Protein AF-A0A9W8N3Q0-F1 (afdb_monomer)

Sequence (430 aa):
MARGKTARGRRGGQRTTQQHHDPALLAAQKEAERREQIIADTRRTAAKWRPKIPEVRRCNFENYKNRFHGLDEKDYAIDVLVRGPTLEGQIRREQAKRRREELARIRQSYMLAYGGLKEEPRPYIQHSTRDSDEKARKEKKADVLQTNDTEIHRVRIQSQPVLGHLTSLLNETEQRSTPRTFLRPFKALVYYQPKMKEILATLEEKWADVEDLDESSSSEKRGDETPEEVEFVEAEDSKESAAEGQPKDDSEGGDVDIDDAASIVSVDSNAEDLDTINMFWELLYARAPATDSKDMSSELRSFLNKKLLTPEVEVDSVEALRDMRCYVNFVDNDIMPMYKQYDGTTAERVKYDDLWSLFRVGDLICMPAAGETAGRYHEIWRIYRIELPKAEASTRRRPSTSSPTTSTTTATTSAPSGTPSTSRRSRASG

Foldseek 3Di:
DDDDDDDDDDPDPDPPPPPPDDVVVVVVVVVVVVVVVLVVLVQVVVQLPDQADLAEAEDAPVVVVPPGDDPPDHHHQKYWDWDFPCNVVSVVVVVVVVVVVVVVVVVVVCCVVVDDPPPVPDPPPPPDPPVVVVVVVVVVVVVVPGPDRGATFKMKGSQLLVLQVLCVVLVPDPPSRDTDMDGPPNCSLVVCLVVLVVLLVVLCVVCVVVVVVVVVVVVPPPPDDDDDDDDDDDDDDDDDDDDDDDDDDDDDDDDDDDDPDDDPDDPPDDPCSVVSVVVVVVVVVVPDPPDPDPPVVVVCCVVCCVCPVDPPVVSNDPSVSSNSVSSSCCCVPRNVCLLCVQVDPPDPDDDPSNPVSNDDQQDWDWDPDPDPPPDDDIDIDGRHDDDDPPPPPPPPPDPPPPDDDDDDDDDDDDDDDDDDDDDDDDDDDD

Organism: NCBI:txid114810

Structure (mmCIF, N/CA/C/O backbone):
data_AF-A0A9W8N3Q0-F1
#
_entry.id   AF-A0A9W8N3Q0-F1
#
loop_
_atom_site.group_PDB
_atom_site.id
_atom_site.type_symbol
_atom_site.label_atom_id
_atom_site.label_alt_id
_atom_site.label_comp_id
_atom_site.label_asym_id
_atom_site.label_entity_id
_atom_site.label_seq_id
_atom_site.pdbx_PDB_ins_code
_atom_site.Cartn_x
_atom_site.Cartn_y
_atom_site.Cartn_z
_atom_site.occupancy
_atom_site.B_iso_or_equiv
_atom_site.auth_seq_id
_atom_site.auth_comp_id
_atom_site.auth_asym_id
_atom_site.auth_atom_id
_atom_site.pdbx_PDB_model_num
ATOM 1 N N . MET A 1 1 ? 88.526 -24.529 -15.546 1.00 45.84 1 MET A N 1
ATOM 2 C CA . MET A 1 1 ? 87.198 -25.180 -15.476 1.00 45.84 1 MET A CA 1
ATOM 3 C C . MET A 1 1 ? 86.121 -24.104 -15.488 1.00 45.84 1 MET A C 1
ATOM 5 O O . MET A 1 1 ? 86.306 -23.067 -14.863 1.00 45.84 1 MET A O 1
ATOM 9 N N . ALA A 1 2 ? 85.100 -24.287 -16.324 1.00 42.69 2 ALA A N 1
ATOM 10 C CA . ALA A 1 2 ? 84.327 -23.222 -16.960 1.00 42.69 2 ALA A CA 1
ATOM 11 C C . ALA A 1 2 ? 83.103 -22.746 -16.152 1.00 42.69 2 ALA A C 1
ATOM 13 O O . ALA A 1 2 ? 82.327 -23.549 -15.645 1.00 42.69 2 ALA A O 1
ATOM 14 N N . ARG A 1 3 ? 82.914 -21.420 -16.093 1.00 45.38 3 ARG A N 1
ATOM 15 C CA . ARG A 1 3 ? 81.704 -20.739 -15.604 1.00 45.38 3 ARG A CA 1
ATOM 16 C C . ARG A 1 3 ? 80.647 -20.704 -16.716 1.00 45.38 3 ARG A C 1
ATOM 18 O O . ARG A 1 3 ? 80.865 -20.064 -17.743 1.00 45.38 3 ARG A O 1
ATOM 25 N N . GLY A 1 4 ? 79.510 -21.367 -16.499 1.00 49.22 4 GLY A N 1
ATOM 26 C CA . GLY A 1 4 ? 78.355 -21.357 -17.400 1.00 49.22 4 GLY A CA 1
ATOM 27 C C . GLY A 1 4 ? 77.564 -20.049 -17.312 1.00 49.22 4 GLY A C 1
ATOM 28 O O . GLY A 1 4 ? 77.072 -19.680 -16.249 1.00 49.22 4 GLY A O 1
ATOM 29 N N . LYS A 1 5 ? 77.456 -19.341 -18.441 1.00 53.28 5 LYS A N 1
ATOM 30 C CA . LYS A 1 5 ? 76.608 -18.157 -18.644 1.00 53.28 5 LYS A CA 1
ATOM 31 C C . LYS A 1 5 ? 75.199 -18.617 -19.036 1.00 53.28 5 LYS A C 1
ATOM 33 O O . LYS A 1 5 ? 75.017 -19.116 -20.141 1.00 53.28 5 LYS A O 1
ATOM 38 N N . THR A 1 6 ? 74.202 -18.428 -18.175 1.00 58.03 6 THR A N 1
ATOM 39 C CA . THR A 1 6 ? 72.787 -18.618 -18.534 1.00 58.03 6 THR A CA 1
ATOM 40 C C . THR A 1 6 ? 72.252 -17.379 -19.250 1.00 58.03 6 THR A C 1
ATOM 42 O O . THR A 1 6 ? 72.324 -16.258 -18.740 1.00 58.03 6 THR A O 1
ATOM 45 N N . ALA A 1 7 ? 71.747 -17.598 -20.462 1.00 52.66 7 ALA A N 1
ATOM 46 C CA . ALA A 1 7 ? 71.238 -16.591 -21.378 1.00 52.66 7 ALA A CA 1
ATOM 47 C C . ALA A 1 7 ? 70.009 -15.856 -20.812 1.00 52.66 7 ALA A C 1
ATOM 49 O O . ALA A 1 7 ? 69.019 -16.466 -20.414 1.00 52.66 7 ALA A O 1
ATOM 50 N N . ARG A 1 8 ? 70.066 -14.519 -20.820 1.00 50.16 8 ARG A N 1
ATOM 51 C CA . ARG A 1 8 ? 68.919 -13.638 -20.581 1.00 50.16 8 ARG A CA 1
ATOM 52 C C . ARG A 1 8 ? 67.988 -13.713 -21.794 1.00 50.16 8 ARG A C 1
ATOM 54 O O . ARG A 1 8 ? 68.294 -13.152 -22.844 1.00 50.16 8 ARG A O 1
ATOM 61 N N . GLY A 1 9 ? 66.875 -14.427 -21.647 1.00 54.28 9 GLY A N 1
ATOM 62 C CA . GLY A 1 9 ? 65.807 -14.488 -22.641 1.00 54.28 9 GLY A CA 1
ATOM 63 C C . GLY A 1 9 ? 65.202 -13.106 -22.899 1.00 54.28 9 GLY A C 1
ATOM 64 O O . GLY A 1 9 ? 64.811 -12.399 -21.971 1.00 54.28 9 GLY A O 1
ATOM 65 N N . ARG A 1 10 ? 65.151 -12.733 -24.181 1.00 50.16 10 ARG A N 1
ATOM 66 C CA . ARG A 1 10 ? 64.444 -11.572 -24.735 1.00 50.16 10 ARG A CA 1
ATOM 67 C C . ARG A 1 10 ? 63.012 -11.503 -24.186 1.00 50.16 10 ARG A C 1
ATOM 69 O O . ARG A 1 10 ? 62.185 -12.343 -24.529 1.00 50.16 10 ARG A O 1
ATOM 76 N N . ARG A 1 11 ? 62.697 -10.464 -23.407 1.00 51.72 11 ARG A N 1
ATOM 77 C CA . ARG A 1 11 ? 61.312 -10.008 -23.227 1.00 51.72 11 ARG A CA 1
ATOM 78 C C . ARG A 1 11 ? 60.841 -9.462 -24.574 1.00 51.72 11 ARG A C 1
ATOM 80 O O . ARG A 1 11 ? 61.264 -8.383 -24.980 1.00 51.72 11 ARG A O 1
ATOM 87 N N . GLY A 1 12 ? 60.039 -10.245 -25.293 1.00 52.09 12 GLY A N 1
ATOM 88 C CA . GLY A 1 12 ? 59.320 -9.766 -26.467 1.00 52.09 12 GLY A CA 1
ATOM 89 C C . GLY A 1 12 ? 58.407 -8.623 -26.041 1.00 52.09 12 GLY A C 1
ATOM 90 O O . GLY A 1 12 ? 57.572 -8.804 -25.157 1.00 52.09 12 GLY A O 1
ATOM 91 N N . GLY A 1 13 ? 58.610 -7.440 -26.620 1.00 54.53 13 GLY A N 1
ATOM 92 C CA . GLY A 1 13 ? 57.709 -6.310 -26.442 1.00 54.53 13 GLY A CA 1
ATOM 93 C C . GLY A 1 13 ? 56.331 -6.704 -26.954 1.00 54.53 13 GLY A C 1
ATOM 94 O O . GLY A 1 13 ? 56.120 -6.791 -28.163 1.00 54.53 13 GLY A O 1
ATOM 95 N N . GLN A 1 14 ? 55.412 -6.993 -26.035 1.00 60.25 14 GLN A N 1
ATOM 96 C CA . GLN A 1 14 ? 54.003 -7.121 -26.363 1.00 60.25 14 GLN A CA 1
ATOM 97 C C . GLN A 1 14 ? 53.546 -5.749 -26.848 1.00 60.25 14 GLN A C 1
ATOM 99 O O . GLN A 1 14 ? 53.431 -4.805 -26.070 1.00 60.25 14 GLN A O 1
ATOM 104 N N . ARG A 1 15 ? 53.348 -5.635 -28.164 1.00 54.31 15 ARG A N 1
ATOM 105 C CA . ARG A 1 15 ? 52.615 -4.529 -28.770 1.00 54.31 15 ARG A CA 1
ATOM 106 C C . ARG A 1 15 ? 51.254 -4.476 -28.086 1.00 54.31 15 ARG A C 1
ATOM 108 O O . ARG A 1 15 ? 50.437 -5.374 -28.274 1.00 54.31 15 ARG A O 1
ATOM 115 N N . THR A 1 16 ? 51.040 -3.445 -27.282 1.00 63.47 16 THR A N 1
ATOM 116 C CA . THR A 1 16 ? 49.720 -3.041 -26.812 1.00 63.47 16 THR A CA 1
ATOM 117 C C . THR A 1 16 ? 48.921 -2.663 -28.048 1.00 63.47 16 THR A C 1
ATOM 119 O O . THR A 1 16 ? 49.056 -1.564 -28.581 1.00 63.47 16 THR A O 1
ATOM 122 N N . THR A 1 17 ? 48.162 -3.617 -28.578 1.00 61.12 17 THR A N 1
ATOM 123 C CA . THR A 1 17 ? 47.129 -3.341 -29.568 1.00 61.12 17 THR A CA 1
ATOM 124 C C . THR A 1 17 ? 46.126 -2.429 -28.879 1.00 61.12 17 THR A C 1
ATOM 126 O O . THR A 1 17 ? 45.357 -2.903 -28.045 1.00 61.12 17 THR A O 1
ATOM 129 N N . GLN A 1 18 ? 46.196 -1.125 -29.158 1.00 60.28 18 GLN A N 1
ATOM 130 C CA . GLN A 1 18 ? 45.122 -0.192 -28.843 1.00 60.28 18 GLN A CA 1
ATOM 131 C C . GLN A 1 18 ? 43.873 -0.740 -29.531 1.00 60.28 18 GLN A C 1
ATOM 133 O O . GLN A 1 18 ? 43.738 -0.667 -30.751 1.00 60.28 18 GLN A O 1
ATOM 138 N N . GLN A 1 19 ? 43.018 -1.403 -28.756 1.00 58.41 19 GLN A N 1
ATOM 139 C CA . GLN A 1 19 ? 41.684 -1.748 -29.205 1.00 58.41 19 GLN A CA 1
ATOM 140 C C . GLN A 1 19 ? 40.938 -0.424 -29.306 1.00 58.41 19 GLN A C 1
ATOM 142 O O . GLN A 1 19 ? 40.535 0.151 -28.301 1.00 58.41 19 GLN A O 1
ATOM 147 N N . HIS A 1 20 ? 40.835 0.098 -30.525 1.00 65.12 20 HIS A N 1
ATOM 148 C CA . HIS A 1 20 ? 39.887 1.156 -30.819 1.00 65.12 20 HIS A CA 1
ATOM 149 C C . HIS A 1 20 ? 38.497 0.588 -30.537 1.00 65.12 20 HIS A C 1
ATOM 151 O O . HIS A 1 20 ? 38.041 -0.316 -31.237 1.00 65.12 20 HIS A O 1
ATOM 157 N N . HIS A 1 21 ? 37.862 1.067 -29.468 1.00 72.75 21 HIS A N 1
ATOM 158 C CA . HIS A 1 21 ? 36.444 0.836 -29.253 1.00 72.75 21 HIS A CA 1
ATOM 159 C C . HIS A 1 21 ? 35.704 1.452 -30.436 1.00 72.75 21 HIS A C 1
ATOM 161 O O . HIS A 1 21 ? 35.827 2.650 -30.682 1.00 72.75 21 HIS A O 1
ATOM 167 N N . ASP A 1 22 ? 34.997 0.617 -31.193 1.00 84.62 22 ASP A N 1
ATOM 168 C CA . ASP A 1 22 ? 34.186 1.070 -32.313 1.00 84.62 22 ASP A CA 1
ATOM 169 C C . ASP A 1 22 ? 33.087 2.005 -31.769 1.00 84.62 22 ASP A C 1
ATOM 171 O O . ASP A 1 22 ? 32.230 1.547 -30.999 1.00 84.62 22 ASP A O 1
ATOM 175 N N . PRO A 1 23 ? 33.104 3.309 -32.105 1.00 86.94 23 PRO A N 1
ATOM 176 C CA . PRO A 1 23 ? 32.111 4.259 -31.613 1.00 86.94 23 PRO A CA 1
ATOM 177 C C . PRO A 1 23 ? 30.682 3.849 -31.996 1.00 86.94 23 PRO A C 1
ATOM 179 O O . PRO A 1 23 ? 29.744 4.154 -31.256 1.00 86.94 23 PRO A O 1
ATOM 182 N N . ALA A 1 24 ? 30.506 3.097 -33.091 1.00 89.56 24 ALA A N 1
ATOM 183 C CA . ALA A 1 24 ? 29.204 2.588 -33.506 1.00 89.56 24 ALA A CA 1
ATOM 184 C C . ALA A 1 24 ? 28.624 1.576 -32.503 1.00 89.56 24 ALA A C 1
ATOM 186 O O . ALA A 1 24 ? 27.420 1.590 -32.241 1.00 89.56 24 ALA A O 1
ATOM 187 N N . LEU A 1 25 ? 29.466 0.738 -31.883 1.00 85.44 25 LEU A N 1
ATOM 188 C CA . LEU A 1 25 ? 29.026 -0.252 -30.894 1.00 85.44 25 LEU A CA 1
ATOM 189 C C . LEU A 1 25 ? 28.554 0.428 -29.603 1.00 85.44 25 LEU A C 1
ATOM 191 O O . LEU A 1 25 ? 27.510 0.065 -29.060 1.00 85.44 25 LEU A O 1
ATOM 195 N N . LEU A 1 26 ? 29.278 1.454 -29.143 1.00 83.00 26 LEU A N 1
ATOM 196 C CA . LEU A 1 26 ? 28.883 2.240 -27.970 1.00 83.00 26 LEU A CA 1
ATOM 197 C C . LEU A 1 26 ? 27.570 2.997 -28.210 1.00 83.00 26 LEU A C 1
ATOM 199 O O . LEU A 1 26 ? 26.709 3.023 -27.331 1.00 83.00 26 LEU A O 1
ATOM 203 N N . ALA A 1 27 ? 27.389 3.582 -29.397 1.00 88.94 27 ALA A N 1
ATOM 204 C CA . ALA A 1 27 ? 26.140 4.244 -29.767 1.00 88.94 27 ALA A CA 1
ATOM 205 C C . ALA A 1 27 ? 24.960 3.255 -29.810 1.00 88.94 27 ALA A C 1
ATOM 207 O O . ALA A 1 27 ? 23.903 3.537 -29.244 1.00 88.94 27 ALA A O 1
ATOM 208 N N . ALA A 1 28 ? 25.158 2.071 -30.403 1.00 89.44 28 ALA A N 1
ATOM 209 C CA . ALA A 1 28 ? 24.146 1.015 -30.437 1.00 89.44 28 ALA A CA 1
ATOM 210 C C . ALA A 1 28 ? 23.758 0.534 -29.027 1.00 89.44 28 ALA A C 1
ATOM 212 O O . ALA A 1 28 ? 22.579 0.312 -28.755 1.00 89.44 28 ALA A O 1
ATOM 213 N N . GLN A 1 29 ? 24.727 0.426 -28.112 1.00 86.50 29 GLN A N 1
ATOM 214 C CA . GLN A 1 29 ? 24.473 0.056 -26.720 1.00 86.50 29 GLN A CA 1
ATOM 215 C C . GLN A 1 29 ? 23.675 1.128 -25.965 1.00 86.50 29 GLN A C 1
ATOM 217 O O . GLN A 1 29 ? 22.700 0.791 -25.296 1.00 86.50 29 GLN A O 1
ATOM 222 N N . LYS A 1 30 ? 24.044 2.411 -26.095 1.00 89.62 30 LYS A N 1
ATOM 223 C CA . LYS A 1 30 ? 23.309 3.524 -25.464 1.00 89.62 30 LYS A CA 1
ATOM 224 C C . LYS A 1 30 ? 21.869 3.618 -25.969 1.00 89.62 30 LYS A C 1
ATOM 226 O O . LYS A 1 30 ? 20.950 3.833 -25.185 1.00 89.62 30 LYS A O 1
ATOM 231 N N . GLU A 1 31 ? 21.658 3.428 -27.270 1.00 92.62 31 GLU A N 1
ATOM 232 C CA . GLU A 1 31 ? 20.316 3.413 -27.857 1.00 92.62 31 GLU A CA 1
ATOM 233 C C . GLU A 1 31 ? 19.499 2.198 -27.380 1.00 92.62 31 GLU A C 1
ATOM 235 O O . GLU A 1 31 ? 18.307 2.332 -27.101 1.00 92.62 31 GLU A O 1
ATOM 240 N N . ALA A 1 32 ? 20.122 1.025 -27.219 1.00 89.50 32 ALA A N 1
ATOM 241 C CA . ALA A 1 32 ? 19.465 -0.145 -26.636 1.00 89.50 32 ALA A CA 1
ATOM 242 C C . ALA A 1 32 ? 19.049 0.092 -25.171 1.00 89.50 32 ALA A C 1
ATOM 244 O O . ALA A 1 32 ? 17.908 -0.201 -24.814 1.00 89.50 32 ALA A O 1
ATOM 245 N N . GLU A 1 33 ? 19.923 0.685 -24.352 1.00 88.81 33 GLU A N 1
ATOM 246 C CA . GLU A 1 33 ? 19.620 1.047 -22.960 1.00 88.81 33 GLU A CA 1
ATOM 247 C C . GLU A 1 33 ? 18.481 2.074 -22.880 1.00 88.81 33 GLU A C 1
ATOM 249 O O . GLU A 1 33 ? 17.536 1.906 -22.109 1.00 88.81 33 GLU A O 1
ATOM 254 N N . ARG A 1 34 ? 18.505 3.104 -23.735 1.00 91.12 34 ARG A N 1
ATOM 255 C CA . ARG A 1 34 ? 17.427 4.097 -23.820 1.00 91.12 34 ARG A CA 1
ATOM 256 C C . ARG A 1 34 ? 16.084 3.452 -24.173 1.00 91.12 34 ARG A C 1
ATOM 258 O O . ARG A 1 34 ? 15.063 3.784 -23.573 1.00 91.12 34 ARG A O 1
ATOM 265 N N . ARG A 1 35 ? 16.064 2.517 -25.129 1.00 90.81 35 ARG A N 1
ATOM 266 C CA . ARG A 1 35 ? 14.845 1.770 -25.490 1.00 90.81 35 ARG A CA 1
ATOM 267 C C . ARG A 1 35 ? 14.349 0.909 -24.338 1.00 90.81 35 ARG A C 1
ATOM 269 O O . ARG A 1 35 ? 13.144 0.865 -24.102 1.00 90.81 35 ARG A O 1
ATOM 276 N N . GLU A 1 36 ? 15.251 0.256 -23.613 1.00 88.81 36 GLU A N 1
ATOM 277 C CA . GLU A 1 36 ? 14.901 -0.529 -22.430 1.00 88.81 36 GLU A CA 1
ATOM 278 C C . GLU A 1 36 ? 14.275 0.347 -21.336 1.00 88.81 36 GLU A C 1
ATOM 280 O O . GLU A 1 36 ? 13.245 -0.031 -20.779 1.00 88.81 36 GLU A O 1
ATOM 285 N N . GLN A 1 37 ? 14.818 1.545 -21.092 1.00 88.69 37 GLN A N 1
ATOM 286 C CA . GLN A 1 37 ? 14.250 2.516 -20.150 1.00 88.69 37 GLN A CA 1
ATOM 287 C C . GLN A 1 37 ? 12.838 2.957 -20.561 1.00 88.69 37 GLN A C 1
ATOM 289 O O . GLN A 1 37 ? 11.914 2.873 -19.754 1.00 88.69 37 GLN A O 1
ATOM 294 N N . ILE A 1 38 ? 12.627 3.322 -21.831 1.00 88.44 38 ILE A N 1
ATOM 295 C CA . ILE A 1 38 ? 11.297 3.699 -22.344 1.00 88.44 38 ILE A CA 1
ATOM 296 C C . ILE A 1 38 ? 10.305 2.535 -22.196 1.00 88.44 38 ILE A C 1
ATOM 298 O O . ILE A 1 38 ? 9.159 2.723 -21.781 1.00 88.44 38 ILE A O 1
ATOM 302 N N . ILE A 1 39 ? 10.727 1.305 -22.503 1.00 88.00 39 ILE A N 1
ATOM 303 C CA . ILE A 1 39 ? 9.890 0.111 -22.326 1.00 88.00 39 ILE A CA 1
ATOM 304 C C . ILE A 1 39 ? 9.589 -0.129 -20.838 1.00 88.00 39 ILE A C 1
ATOM 306 O O . ILE A 1 39 ? 8.474 -0.510 -20.480 1.00 88.00 39 ILE A O 1
ATOM 310 N N . ALA A 1 40 ? 10.550 0.100 -19.945 1.00 84.12 40 ALA A N 1
ATOM 311 C CA . ALA A 1 40 ? 10.338 -0.024 -18.510 1.00 84.12 40 ALA A CA 1
ATOM 312 C C . ALA A 1 40 ? 9.332 1.018 -17.996 1.00 84.12 40 ALA A C 1
ATOM 314 O O . ALA A 1 40 ? 8.410 0.657 -17.264 1.00 84.12 40 ALA A O 1
ATOM 315 N N . ASP A 1 41 ? 9.437 2.274 -18.421 1.00 86.19 41 ASP A N 1
ATOM 316 C CA . ASP A 1 41 ? 8.534 3.345 -17.992 1.00 86.19 41 ASP A CA 1
ATOM 317 C C . ASP A 1 41 ? 7.127 3.195 -18.573 1.00 86.19 41 ASP A C 1
ATOM 319 O O . ASP A 1 41 ? 6.132 3.363 -17.861 1.00 86.19 41 ASP A O 1
ATOM 323 N N . THR A 1 42 ? 7.011 2.765 -19.830 1.00 86.38 42 THR A N 1
ATOM 324 C CA . THR A 1 42 ? 5.711 2.399 -20.419 1.00 86.38 42 THR A CA 1
ATOM 325 C C . THR A 1 42 ? 5.071 1.222 -19.679 1.00 86.38 42 THR A C 1
ATOM 327 O O . THR A 1 42 ? 3.869 1.234 -19.420 1.00 86.38 42 THR A O 1
ATOM 330 N N . ARG A 1 43 ? 5.854 0.229 -19.233 1.00 84.94 43 ARG A N 1
ATOM 331 C CA . ARG A 1 43 ? 5.342 -0.857 -18.377 1.00 84.94 43 ARG A CA 1
ATOM 332 C C . ARG A 1 43 ? 4.890 -0.351 -17.008 1.00 84.94 43 ARG A C 1
ATOM 334 O O . ARG A 1 43 ? 3.845 -0.790 -16.533 1.00 84.94 43 ARG A O 1
ATOM 341 N N . ARG A 1 44 ? 5.635 0.564 -16.380 1.00 83.06 44 ARG A N 1
ATOM 342 C CA . ARG A 1 44 ? 5.282 1.153 -15.073 1.00 83.06 44 ARG A CA 1
ATOM 343 C C . ARG A 1 44 ? 3.991 1.958 -15.141 1.00 83.06 44 ARG A C 1
ATOM 345 O O . ARG A 1 44 ? 3.109 1.779 -14.302 1.00 83.06 44 ARG A O 1
ATOM 352 N N . THR A 1 45 ? 3.875 2.818 -16.148 1.00 83.62 45 THR A N 1
ATOM 353 C CA . THR A 1 45 ? 2.679 3.634 -16.384 1.00 83.62 45 THR A CA 1
ATOM 354 C C . THR A 1 45 ? 1.483 2.757 -16.734 1.00 83.62 45 THR A C 1
ATOM 356 O O . THR A 1 45 ? 0.435 2.914 -16.119 1.00 83.62 45 THR A O 1
ATOM 359 N N . ALA A 1 46 ? 1.639 1.759 -17.608 1.00 84.50 46 ALA A N 1
ATOM 360 C CA . ALA A 1 46 ? 0.567 0.814 -17.912 1.00 84.50 46 ALA A CA 1
ATOM 361 C C . ALA A 1 46 ? 0.116 0.032 -16.668 1.00 84.50 46 ALA A C 1
ATOM 363 O O . ALA A 1 46 ? -1.077 -0.048 -16.395 1.00 84.50 46 ALA A O 1
ATOM 364 N N . ALA A 1 47 ? 1.049 -0.500 -15.870 1.00 83.94 47 ALA A N 1
ATOM 365 C CA . ALA A 1 47 ? 0.728 -1.264 -14.662 1.00 83.94 47 ALA A CA 1
ATOM 366 C C . ALA A 1 47 ? -0.039 -0.442 -13.613 1.00 83.94 47 ALA A C 1
ATOM 368 O O . ALA A 1 47 ? -0.833 -0.994 -12.856 1.00 83.94 47 ALA A O 1
ATOM 369 N N . LYS A 1 48 ? 0.160 0.877 -13.571 1.00 84.56 48 LYS A N 1
ATOM 370 C CA . LYS A 1 48 ? -0.566 1.789 -12.676 1.00 84.56 48 LYS A CA 1
ATOM 371 C C . LYS A 1 48 ? -2.068 1.839 -12.973 1.00 84.56 48 LYS A C 1
ATOM 373 O O . LYS A 1 48 ? -2.860 1.919 -12.039 1.00 84.56 48 LYS A O 1
ATOM 378 N N . TRP A 1 49 ? -2.431 1.761 -14.253 1.00 83.50 49 TRP A N 1
ATOM 379 C CA . TRP A 1 49 ? -3.800 1.927 -14.751 1.00 83.50 49 TRP A CA 1
ATOM 380 C C . TRP A 1 49 ? -4.501 0.611 -15.098 1.00 83.50 49 TRP A C 1
ATOM 382 O O . TRP A 1 49 ? -5.647 0.627 -15.535 1.00 83.50 49 TRP A O 1
ATOM 392 N N . ARG A 1 50 ? -3.837 -0.536 -14.919 1.00 86.75 50 ARG A N 1
ATOM 393 C CA . ARG A 1 50 ? -4.476 -1.839 -15.130 1.00 86.75 50 ARG A CA 1
ATOM 394 C C . ARG A 1 50 ? -5.588 -2.078 -14.108 1.00 86.75 50 ARG A C 1
ATOM 396 O O . ARG A 1 50 ? -5.363 -1.790 -12.927 1.00 86.75 50 ARG A O 1
ATOM 403 N N . PRO A 1 51 ? -6.719 -2.672 -14.530 1.00 89.88 51 PRO A N 1
ATOM 404 C CA . PRO A 1 51 ? -7.710 -3.211 -13.611 1.00 89.88 51 PRO A CA 1
ATOM 405 C C . PRO A 1 51 ? -7.036 -4.132 -12.595 1.00 89.88 51 PRO A C 1
ATOM 407 O O . PRO A 1 51 ? -6.197 -4.964 -12.954 1.00 89.88 51 PRO A O 1
ATOM 410 N N . LYS A 1 52 ? -7.360 -3.938 -11.320 1.00 93.44 52 LYS A N 1
ATOM 411 C CA . LYS A 1 52 ? -6.811 -4.724 -10.217 1.00 93.44 52 LYS A CA 1
ATOM 412 C C . LYS A 1 52 ? -7.813 -5.797 -9.831 1.00 93.44 52 LYS A C 1
ATOM 414 O O . LYS A 1 52 ? -9.016 -5.603 -9.946 1.00 93.44 52 LYS A O 1
ATOM 419 N N . ILE A 1 53 ? -7.310 -6.941 -9.386 1.00 96.12 53 ILE A N 1
ATOM 420 C CA . ILE A 1 53 ? -8.159 -7.989 -8.827 1.00 96.12 53 ILE A CA 1
ATOM 421 C C . ILE A 1 53 ? -8.586 -7.521 -7.430 1.00 96.12 53 ILE A C 1
ATOM 423 O O . ILE A 1 53 ? -7.693 -7.206 -6.630 1.00 96.12 53 ILE A O 1
ATOM 427 N N . PRO A 1 54 ? -9.896 -7.492 -7.115 1.00 97.06 54 PRO A N 1
ATOM 428 C CA . PRO A 1 54 ? -10.441 -7.012 -5.845 1.00 97.06 54 PRO A CA 1
ATOM 429 C C . PRO A 1 54 ? -10.192 -8.023 -4.713 1.00 97.06 54 PRO A C 1
ATOM 431 O O . PRO A 1 54 ? -11.100 -8.487 -4.033 1.00 97.06 54 PRO A O 1
ATOM 434 N N . GLU A 1 55 ? -8.930 -8.366 -4.475 1.00 97.50 55 GLU A N 1
ATOM 435 C CA . GLU A 1 55 ? -8.481 -9.329 -3.475 1.00 97.50 55 GLU A CA 1
ATOM 436 C C . GLU A 1 55 ? -7.290 -8.782 -2.680 1.00 97.50 55 GLU A C 1
ATOM 438 O O . GLU A 1 55 ? -6.495 -7.961 -3.155 1.00 97.50 55 GLU A O 1
ATOM 443 N N . VAL A 1 56 ? -7.151 -9.285 -1.454 1.00 97.12 56 VAL A N 1
ATOM 444 C CA . VAL A 1 56 ? -6.043 -8.961 -0.556 1.00 97.12 56 VAL A CA 1
ATOM 445 C C . VAL A 1 56 ? -4.940 -10.001 -0.713 1.00 97.12 56 VAL A C 1
ATOM 447 O O . VAL A 1 56 ? -5.110 -11.167 -0.354 1.00 97.12 56 VAL A O 1
ATOM 450 N N . ARG A 1 57 ? -3.760 -9.577 -1.165 1.00 95.75 57 ARG A N 1
ATOM 451 C CA . ARG A 1 57 ? -2.584 -10.444 -1.261 1.00 95.75 57 ARG A CA 1
ATOM 452 C C . ARG A 1 57 ? -1.644 -10.242 -0.080 1.00 95.75 57 ARG A C 1
ATOM 454 O O . ARG A 1 57 ? -1.029 -9.189 0.095 1.00 95.75 57 ARG A O 1
ATOM 461 N N . ARG A 1 58 ? -1.437 -11.303 0.700 1.00 94.81 58 ARG A N 1
ATOM 462 C CA . ARG A 1 58 ? -0.393 -11.346 1.735 1.00 94.81 58 ARG A CA 1
ATOM 463 C C . ARG A 1 58 ? 0.964 -11.600 1.077 1.00 94.81 58 ARG A C 1
ATOM 465 O O . ARG A 1 58 ? 1.151 -12.604 0.397 1.00 94.81 58 ARG A O 1
ATOM 472 N N . CYS A 1 59 ? 1.903 -10.679 1.263 1.00 92.56 59 CYS A N 1
ATOM 473 C CA . CYS A 1 59 ? 3.201 -10.676 0.591 1.00 92.56 59 CYS A CA 1
ATOM 474 C C . CYS A 1 59 ? 4.358 -10.845 1.582 1.00 92.56 59 CYS A C 1
ATOM 476 O O . CYS A 1 59 ? 4.311 -10.346 2.710 1.00 92.56 59 CYS A O 1
ATOM 478 N N . ASN A 1 60 ? 5.439 -11.480 1.120 1.00 91.25 60 ASN A N 1
ATOM 479 C CA . ASN A 1 60 ? 6.745 -11.420 1.777 1.00 91.25 60 ASN A CA 1
ATOM 480 C C . ASN A 1 60 ? 7.442 -10.073 1.478 1.00 91.25 60 ASN A C 1
ATOM 482 O O . ASN A 1 60 ? 6.950 -9.257 0.695 1.00 91.25 60 ASN A O 1
ATOM 486 N N . PHE A 1 61 ? 8.602 -9.824 2.094 1.00 91.19 61 PHE A N 1
ATOM 487 C CA . PHE A 1 61 ? 9.307 -8.550 1.907 1.00 91.19 61 PHE A CA 1
ATOM 488 C C . PHE A 1 61 ? 9.773 -8.300 0.463 1.00 91.19 61 PHE A C 1
ATOM 490 O O . PHE A 1 61 ? 9.711 -7.162 0.001 1.00 91.19 61 PHE A O 1
ATOM 497 N N . GLU A 1 62 ? 10.219 -9.341 -0.244 1.00 89.25 62 GLU A N 1
ATOM 498 C CA . GLU A 1 62 ? 10.705 -9.246 -1.629 1.00 89.25 62 GLU A CA 1
ATOM 499 C C . GLU A 1 62 ? 9.570 -8.845 -2.581 1.00 89.25 62 GLU A C 1
ATOM 501 O O . GLU A 1 62 ? 9.644 -7.800 -3.229 1.00 89.25 62 GLU A O 1
ATOM 506 N N . ASN A 1 63 ? 8.459 -9.586 -2.557 1.00 90.06 63 ASN A N 1
ATOM 507 C CA . ASN A 1 63 ? 7.271 -9.305 -3.365 1.00 90.06 63 ASN A CA 1
ATOM 508 C C . ASN A 1 63 ? 6.658 -7.952 -3.000 1.00 90.06 63 ASN A C 1
ATOM 510 O O . ASN A 1 63 ? 6.213 -7.214 -3.870 1.00 90.06 63 ASN A O 1
ATOM 514 N N . TYR A 1 64 ? 6.675 -7.578 -1.718 1.00 93.12 64 TYR A N 1
ATOM 515 C CA . TYR A 1 64 ? 6.183 -6.271 -1.295 1.00 93.12 64 TYR A CA 1
ATOM 516 C C . TYR A 1 64 ? 7.068 -5.123 -1.800 1.00 93.12 64 TYR A C 1
ATOM 518 O O . TYR A 1 64 ? 6.572 -4.040 -2.110 1.00 93.12 64 TYR A O 1
ATOM 526 N N . LYS A 1 65 ? 8.389 -5.314 -1.892 1.00 89.94 65 LYS A N 1
ATOM 527 C CA . LYS A 1 65 ? 9.299 -4.285 -2.413 1.00 89.94 65 LYS A CA 1
ATOM 528 C C . LYS A 1 65 ? 9.283 -4.183 -3.934 1.00 89.94 65 LYS A C 1
ATOM 530 O O . LYS A 1 65 ? 9.519 -3.087 -4.446 1.00 89.94 65 LYS A O 1
ATOM 535 N N . ASN A 1 66 ? 8.974 -5.264 -4.636 1.00 86.81 66 ASN A N 1
ATOM 536 C CA . ASN A 1 66 ? 8.765 -5.241 -6.077 1.00 86.81 66 ASN A CA 1
ATOM 537 C C . ASN A 1 66 ? 7.394 -4.609 -6.358 1.00 86.81 66 ASN A C 1
ATOM 539 O O . ASN A 1 66 ? 6.346 -5.188 -6.099 1.00 86.81 66 ASN A O 1
ATOM 543 N N . ARG A 1 67 ? 7.403 -3.338 -6.781 1.00 76.88 67 ARG A N 1
ATOM 544 C CA . ARG A 1 67 ? 6.171 -2.558 -7.002 1.00 76.88 67 ARG A CA 1
ATOM 545 C C . ARG A 1 67 ? 5.428 -2.997 -8.263 1.00 76.88 67 ARG A C 1
ATOM 547 O O . ARG A 1 67 ? 4.211 -2.883 -8.304 1.00 76.88 67 ARG A O 1
ATOM 554 N N . PHE A 1 68 ? 6.165 -3.450 -9.270 1.00 76.00 68 PHE A N 1
ATOM 555 C CA . PHE A 1 68 ? 5.623 -3.805 -10.571 1.00 76.00 68 PHE A CA 1
ATOM 556 C C . PHE A 1 68 ? 5.800 -5.297 -10.783 1.00 76.00 68 PHE A C 1
ATOM 558 O O . PHE A 1 68 ? 6.925 -5.801 -10.773 1.00 76.00 68 PHE A O 1
ATOM 565 N N . HIS A 1 69 ? 4.672 -5.970 -10.941 1.00 77.94 69 HIS A N 1
ATOM 566 C CA . HIS A 1 69 ? 4.617 -7.356 -11.352 1.00 77.94 69 HIS A CA 1
ATOM 567 C C . HIS A 1 69 ? 4.972 -7.475 -12.833 1.00 77.94 69 HIS A C 1
ATOM 569 O O . HIS A 1 69 ? 4.822 -6.520 -13.607 1.00 77.94 69 HIS A O 1
ATOM 575 N N . GLY A 1 70 ? 5.483 -8.643 -13.225 1.00 79.00 70 GLY A N 1
ATOM 576 C CA . GLY A 1 70 ? 5.606 -8.981 -14.640 1.00 79.00 70 GLY A CA 1
ATOM 577 C C . GLY A 1 70 ? 4.245 -8.891 -15.339 1.00 79.00 70 GLY A C 1
ATOM 578 O O . GLY A 1 70 ? 3.207 -8.914 -14.686 1.00 79.00 70 GLY A O 1
ATOM 579 N N . LEU A 1 71 ? 4.238 -8.793 -16.672 1.00 77.31 71 LEU A N 1
ATOM 580 C CA . LEU A 1 71 ? 2.988 -8.752 -17.450 1.00 77.31 71 LEU A CA 1
ATOM 581 C C . LEU A 1 71 ? 2.077 -9.961 -17.177 1.00 77.31 71 LEU A C 1
ATOM 583 O O . LEU A 1 71 ? 0.862 -9.827 -17.261 1.00 77.31 71 LEU A O 1
ATOM 587 N N . ASP A 1 72 ? 2.675 -11.094 -16.817 1.00 84.88 72 ASP A N 1
ATOM 588 C CA . ASP A 1 72 ? 1.982 -12.364 -16.591 1.00 84.88 72 ASP A CA 1
ATOM 589 C C . ASP A 1 72 ? 1.490 -12.536 -15.145 1.00 84.88 72 ASP A C 1
ATOM 591 O O . ASP A 1 72 ? 0.718 -13.444 -14.836 1.00 84.88 72 ASP A O 1
ATOM 595 N N . GLU A 1 73 ? 1.953 -11.685 -14.229 1.00 88.06 73 GLU A N 1
ATOM 596 C CA . GLU A 1 73 ? 1.613 -11.774 -12.817 1.00 88.06 73 GLU A CA 1
ATOM 597 C C . GLU A 1 73 ? 0.357 -10.954 -12.501 1.00 88.06 73 GLU A C 1
ATOM 599 O O . GLU A 1 73 ? 0.141 -9.849 -12.994 1.00 88.06 73 GLU A O 1
ATOM 604 N N . LYS A 1 74 ? -0.482 -11.514 -11.630 1.00 91.19 74 LYS A N 1
ATOM 605 C CA . LYS A 1 74 ? -1.737 -10.906 -11.193 1.00 91.19 74 LYS A CA 1
ATOM 606 C C . LYS A 1 74 ? -1.485 -9.659 -10.340 1.00 91.19 74 LYS A C 1
ATOM 608 O O . LYS A 1 74 ? -0.767 -9.717 -9.338 1.00 91.19 74 LYS A O 1
ATOM 613 N N . ASP A 1 75 ? -2.144 -8.563 -10.702 1.00 92.00 75 ASP A N 1
ATOM 614 C CA . ASP A 1 75 ? -2.145 -7.318 -9.941 1.00 92.00 75 ASP A CA 1
ATOM 615 C C . ASP A 1 75 ? -3.320 -7.294 -8.952 1.00 92.00 75 ASP A C 1
ATOM 617 O O . ASP A 1 75 ? -4.484 -7.309 -9.349 1.00 92.00 75 ASP A O 1
ATOM 621 N N . TYR A 1 76 ? -3.017 -7.225 -7.658 1.00 96.00 76 TYR A N 1
ATOM 622 C CA . TYR A 1 76 ? -4.009 -7.228 -6.581 1.00 96.00 76 TYR A CA 1
ATOM 623 C C . TYR A 1 76 ? -4.320 -5.807 -6.110 1.00 96.00 76 TYR A C 1
ATOM 625 O O . TYR A 1 76 ? -3.435 -4.947 -6.077 1.00 96.00 76 TYR A O 1
ATOM 633 N N . ALA A 1 77 ? -5.565 -5.566 -5.700 1.00 96.25 77 ALA A N 1
ATOM 634 C CA . ALA A 1 77 ? -6.017 -4.275 -5.191 1.00 96.25 77 ALA A CA 1
ATOM 635 C C . ALA A 1 77 ? -5.275 -3.862 -3.909 1.00 96.25 77 ALA A C 1
ATOM 637 O O . ALA A 1 77 ? -4.953 -2.680 -3.734 1.00 96.25 77 ALA A O 1
ATOM 638 N N . ILE A 1 78 ? -4.979 -4.821 -3.022 1.00 97.44 78 ILE A N 1
ATOM 639 C CA . ILE A 1 78 ? -4.350 -4.572 -1.719 1.00 97.44 78 ILE A CA 1
ATOM 640 C C . ILE A 1 78 ? -3.218 -5.571 -1.474 1.00 97.44 78 ILE A C 1
ATOM 642 O O . ILE A 1 78 ? -3.425 -6.781 -1.471 1.00 97.44 78 ILE A O 1
ATOM 646 N N . ASP A 1 79 ? -2.028 -5.052 -1.175 1.00 97.00 79 ASP A N 1
ATOM 647 C CA . ASP A 1 79 ? -0.887 -5.835 -0.711 1.00 97.00 79 ASP A CA 1
ATOM 648 C C . ASP A 1 79 ? -0.646 -5.643 0.778 1.00 97.00 79 ASP A C 1
ATOM 650 O O . ASP A 1 79 ? -0.502 -4.521 1.272 1.00 97.00 79 ASP A O 1
ATOM 654 N N . VAL A 1 80 ? -0.477 -6.749 1.488 1.00 96.69 80 VAL A N 1
ATOM 655 C CA . VAL A 1 80 ? -0.271 -6.753 2.933 1.00 96.69 80 VAL A CA 1
ATOM 656 C C . VAL A 1 80 ? 1.081 -7.373 3.247 1.00 96.69 80 VAL A C 1
ATOM 658 O O . VAL A 1 80 ? 1.285 -8.571 3.051 1.00 96.69 80 VAL A O 1
ATOM 661 N N . LEU A 1 81 ? 2.015 -6.566 3.753 1.00 95.50 81 LEU A N 1
ATOM 662 C CA . LEU A 1 81 ? 3.273 -7.071 4.293 1.00 95.50 81 LEU A CA 1
ATOM 663 C C . LEU A 1 81 ? 3.027 -7.614 5.695 1.00 95.50 81 LEU A C 1
ATOM 665 O O . LEU A 1 81 ? 2.810 -6.856 6.649 1.00 95.50 81 LEU A O 1
ATOM 669 N N . VAL A 1 82 ? 3.121 -8.930 5.807 1.00 92.31 82 VAL A N 1
ATOM 670 C CA . VAL A 1 82 ? 2.985 -9.649 7.067 1.00 92.31 82 VAL A CA 1
ATOM 671 C C . VAL A 1 82 ? 4.350 -9.745 7.750 1.00 92.31 82 VAL A C 1
ATOM 673 O O . VAL A 1 82 ? 5.346 -10.160 7.155 1.00 92.31 82 VAL A O 1
ATOM 676 N N . ARG A 1 83 ? 4.412 -9.361 9.024 1.00 88.56 83 ARG A N 1
ATOM 677 C CA . ARG A 1 83 ? 5.577 -9.531 9.888 1.00 88.56 83 ARG A CA 1
ATOM 678 C C . ARG A 1 83 ? 5.568 -10.932 10.475 1.00 88.56 83 ARG A C 1
ATOM 680 O O . ARG A 1 83 ? 4.998 -11.162 11.529 1.00 88.56 83 ARG A O 1
ATOM 687 N N . GLY A 1 84 ? 6.243 -11.844 9.785 1.00 87.12 84 GLY A N 1
ATOM 688 C CA . GLY A 1 84 ? 6.655 -13.124 10.357 1.00 87.12 84 GLY A CA 1
ATOM 689 C C . GLY A 1 84 ? 7.956 -13.007 11.169 1.00 87.12 84 GLY A C 1
ATOM 690 O O . GLY A 1 84 ? 8.670 -11.999 11.069 1.00 87.12 84 GLY A O 1
ATOM 691 N N . PRO A 1 85 ? 8.337 -14.057 11.919 1.00 85.00 85 PRO A N 1
ATOM 692 C CA . PRO A 1 85 ? 9.595 -14.105 12.676 1.00 85.00 85 PRO A CA 1
ATOM 693 C C . PRO A 1 85 ? 10.833 -13.962 11.776 1.00 85.00 85 PRO A C 1
ATOM 695 O O . PRO A 1 85 ? 11.890 -13.513 12.218 1.00 85.00 85 PRO A O 1
ATOM 698 N N . THR A 1 86 ? 10.709 -14.296 10.489 1.00 87.75 86 THR A N 1
ATOM 699 C CA . THR A 1 86 ? 11.788 -14.181 9.504 1.00 87.75 86 THR A CA 1
ATOM 700 C C . THR A 1 86 ? 11.829 -12.846 8.777 1.00 87.75 86 THR A C 1
ATOM 702 O O . THR A 1 86 ? 12.732 -12.676 7.959 1.00 87.75 86 THR A O 1
ATOM 705 N N . LEU A 1 87 ? 10.913 -11.900 9.036 1.00 88.94 87 LEU A N 1
ATOM 706 C CA . LEU A 1 87 ? 10.836 -10.652 8.266 1.00 88.94 87 LEU A CA 1
ATOM 707 C C . LEU A 1 87 ? 12.174 -9.902 8.277 1.00 88.94 87 LEU A C 1
ATOM 709 O O . LEU A 1 87 ? 12.678 -9.519 7.229 1.00 88.94 87 LEU A O 1
ATOM 713 N N . GLU A 1 88 ? 12.794 -9.757 9.445 1.00 90.81 88 GLU A N 1
ATOM 714 C CA . GLU A 1 88 ? 14.085 -9.073 9.585 1.00 90.81 88 GLU A CA 1
ATOM 715 C C . GLU A 1 88 ? 15.207 -9.788 8.806 1.00 90.81 88 GLU A C 1
ATOM 717 O O . GLU A 1 88 ? 16.046 -9.159 8.160 1.00 90.81 88 GLU A O 1
ATOM 722 N N . GLY A 1 89 ? 15.193 -11.124 8.799 1.00 90.25 89 GLY A N 1
ATOM 723 C CA . GLY A 1 89 ? 16.109 -11.929 7.991 1.00 90.25 89 GLY A CA 1
ATOM 724 C C . GLY A 1 89 ? 15.860 -11.770 6.489 1.00 90.25 89 GLY A C 1
ATOM 725 O O . GLY A 1 89 ? 16.814 -11.635 5.723 1.00 90.25 89 GLY A O 1
ATOM 726 N N . GLN A 1 90 ? 14.592 -11.734 6.068 1.00 89.50 90 GLN A N 1
ATOM 727 C CA . GLN A 1 90 ? 14.196 -11.463 4.684 1.00 89.50 90 GLN A CA 1
ATOM 728 C C . GLN A 1 90 ? 14.656 -10.065 4.249 1.00 89.50 90 GLN A C 1
ATOM 730 O O . GLN A 1 90 ? 15.275 -9.948 3.196 1.00 89.50 90 GLN A O 1
ATOM 735 N N . ILE A 1 91 ? 14.464 -9.037 5.085 1.00 91.12 91 ILE A N 1
ATOM 736 C CA . ILE A 1 91 ? 14.939 -7.668 4.832 1.00 91.12 91 ILE A CA 1
ATOM 737 C C . ILE A 1 91 ? 16.451 -7.654 4.608 1.00 91.12 91 ILE A C 1
ATOM 739 O O . ILE A 1 91 ? 16.921 -7.115 3.607 1.00 91.12 91 ILE A O 1
ATOM 743 N N . ARG A 1 92 ? 17.228 -8.270 5.507 1.00 90.69 92 ARG A N 1
ATOM 744 C CA . ARG A 1 92 ? 18.695 -8.303 5.388 1.00 90.69 92 ARG A CA 1
ATOM 745 C C . ARG A 1 92 ? 19.162 -9.050 4.144 1.00 90.69 92 ARG A C 1
ATOM 747 O O . ARG A 1 92 ? 20.097 -8.587 3.491 1.00 90.69 92 ARG A O 1
ATOM 754 N N . ARG A 1 93 ? 18.534 -10.184 3.812 1.00 89.44 93 ARG A N 1
ATOM 755 C CA . ARG A 1 93 ? 18.848 -10.960 2.599 1.00 89.44 93 ARG A CA 1
ATOM 756 C C . ARG A 1 93 ? 18.551 -10.163 1.338 1.00 89.44 93 ARG A C 1
ATOM 758 O O . ARG A 1 93 ? 19.424 -10.065 0.485 1.00 89.44 93 ARG A O 1
ATOM 765 N N . GLU A 1 94 ? 17.380 -9.545 1.263 1.00 91.38 94 GLU A N 1
ATOM 766 C CA . GLU A 1 94 ? 16.968 -8.736 0.117 1.00 91.38 94 GLU A CA 1
ATOM 767 C C . GLU A 1 94 ? 17.868 -7.503 -0.055 1.00 91.38 94 GLU A C 1
ATOM 769 O O . GLU A 1 94 ? 18.354 -7.218 -1.146 1.00 91.38 94 GLU A O 1
ATOM 774 N N . GLN A 1 95 ? 18.206 -6.809 1.036 1.00 89.75 95 GLN A N 1
ATOM 775 C CA . GLN A 1 95 ? 19.176 -5.711 0.992 1.00 89.75 95 GLN A CA 1
ATOM 776 C C . GLN A 1 95 ? 20.570 -6.182 0.559 1.00 89.75 95 GLN A C 1
ATOM 778 O O . GLN A 1 95 ? 21.253 -5.482 -0.186 1.00 89.75 95 GLN A O 1
ATOM 783 N N . ALA A 1 96 ? 21.017 -7.356 1.015 1.00 89.50 96 ALA A N 1
ATOM 784 C CA . ALA A 1 96 ? 22.291 -7.929 0.590 1.00 89.50 96 ALA A CA 1
ATOM 785 C C . ALA A 1 96 ? 22.276 -8.332 -0.894 1.00 89.50 96 ALA A C 1
ATOM 787 O O . ALA A 1 96 ? 23.276 -8.115 -1.577 1.00 89.50 96 ALA A O 1
ATOM 788 N N . LYS A 1 97 ? 21.153 -8.866 -1.389 1.00 88.50 97 LYS A N 1
ATOM 789 C CA . LYS A 1 97 ? 20.925 -9.194 -2.801 1.00 88.50 97 LYS A CA 1
ATOM 790 C C . LYS A 1 97 ? 21.006 -7.937 -3.669 1.00 88.50 97 LYS A C 1
ATOM 792 O O . LYS A 1 97 ? 21.861 -7.889 -4.545 1.00 88.50 97 LYS A O 1
ATOM 797 N N . ARG A 1 98 ? 20.266 -6.875 -3.331 1.00 86.62 98 ARG A N 1
ATOM 798 C CA . ARG A 1 98 ? 20.319 -5.588 -4.053 1.00 86.62 98 ARG A CA 1
ATOM 799 C C . ARG A 1 98 ? 21.704 -4.955 -4.048 1.00 86.62 98 ARG A C 1
ATOM 801 O O . ARG A 1 98 ? 22.161 -4.481 -5.077 1.00 86.62 98 ARG A O 1
ATOM 808 N N . ARG A 1 99 ? 22.413 -4.983 -2.911 1.00 90.12 99 ARG A N 1
ATOM 809 C CA . ARG A 1 99 ? 23.810 -4.513 -2.857 1.00 90.12 99 ARG A CA 1
ATOM 810 C C . ARG A 1 99 ? 24.722 -5.324 -3.775 1.00 90.12 99 ARG A C 1
ATOM 812 O O . ARG A 1 99 ? 25.622 -4.760 -4.382 1.00 90.12 99 ARG A O 1
ATOM 819 N N . ARG A 1 100 ? 24.516 -6.641 -3.863 1.00 89.25 100 ARG A N 1
ATOM 820 C CA . ARG A 1 100 ? 25.297 -7.519 -4.743 1.00 89.25 100 ARG A CA 1
ATOM 821 C C . ARG A 1 100 ? 24.996 -7.252 -6.217 1.00 89.25 100 ARG A C 1
ATOM 823 O O . ARG A 1 100 ? 25.938 -7.184 -6.997 1.00 89.25 100 ARG A O 1
ATOM 830 N N . GLU A 1 101 ? 23.727 -7.105 -6.581 1.00 86.69 101 GLU A N 1
ATOM 831 C CA . GLU A 1 101 ? 23.294 -6.769 -7.944 1.00 86.69 101 GLU A CA 1
ATOM 832 C C . GLU A 1 101 ? 23.816 -5.395 -8.365 1.00 86.69 101 GLU A C 1
ATOM 834 O O . GLU A 1 101 ? 24.381 -5.267 -9.445 1.00 86.69 101 GLU A O 1
ATOM 839 N N . GLU A 1 102 ? 23.746 -4.400 -7.479 1.00 88.00 102 GLU A N 1
ATOM 840 C CA . GLU A 1 102 ? 24.281 -3.065 -7.751 1.00 88.00 102 GLU A CA 1
ATOM 841 C C . GLU A 1 102 ? 25.801 -3.083 -7.936 1.00 88.00 102 GLU A C 1
ATOM 843 O O . GLU A 1 102 ? 26.316 -2.516 -8.892 1.00 88.00 102 GLU A O 1
ATOM 848 N N . LEU A 1 103 ? 26.536 -3.806 -7.085 1.00 90.00 103 LEU A N 1
ATOM 849 C CA . LEU A 1 103 ? 27.978 -3.993 -7.271 1.00 90.00 103 LEU A CA 1
ATOM 850 C C . LEU A 1 103 ? 28.304 -4.737 -8.572 1.00 90.00 103 LEU A C 1
ATOM 852 O O . LEU A 1 103 ? 29.304 -4.425 -9.215 1.00 90.00 103 LEU A O 1
ATOM 856 N N . ALA A 1 104 ? 27.486 -5.714 -8.969 1.00 87.06 104 ALA A N 1
ATOM 857 C CA . ALA A 1 104 ? 27.649 -6.409 -10.240 1.00 87.06 104 ALA A CA 1
ATOM 858 C C . ALA A 1 104 ? 27.402 -5.465 -11.425 1.00 87.06 104 ALA A C 1
ATOM 860 O O . ALA A 1 104 ? 28.195 -5.476 -12.365 1.00 87.06 104 ALA A O 1
ATOM 861 N N . ARG A 1 105 ? 26.377 -4.608 -11.347 1.00 86.94 105 ARG A N 1
ATOM 862 C CA . ARG A 1 105 ? 26.073 -3.570 -12.340 1.00 86.94 105 ARG A CA 1
ATOM 863 C C . ARG A 1 105 ? 27.202 -2.547 -12.447 1.00 86.94 105 ARG A C 1
ATOM 865 O O . ARG A 1 105 ? 27.683 -2.300 -13.546 1.00 86.94 105 ARG A O 1
ATOM 872 N N . ILE A 1 106 ? 27.691 -2.023 -11.320 1.00 85.88 106 ILE A N 1
ATOM 873 C CA . ILE A 1 106 ? 28.844 -1.108 -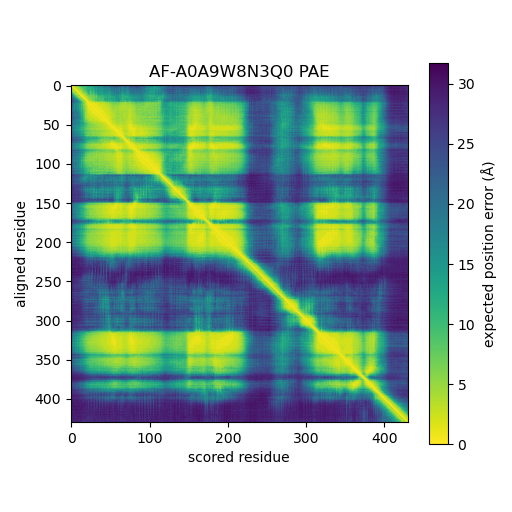11.273 1.00 85.88 106 ILE A CA 1
ATOM 874 C C . ILE A 1 106 ? 30.081 -1.782 -11.871 1.00 85.88 106 ILE A C 1
ATOM 876 O O . ILE A 1 106 ? 30.777 -1.182 -12.682 1.00 85.88 106 ILE A O 1
ATOM 880 N N . ARG A 1 107 ? 30.346 -3.049 -11.529 1.00 86.12 107 ARG A N 1
ATOM 881 C CA . ARG A 1 107 ? 31.474 -3.799 -12.093 1.00 86.12 107 ARG A CA 1
ATOM 882 C C . ARG A 1 107 ? 31.332 -4.001 -13.600 1.00 86.12 107 ARG A C 1
ATOM 884 O O . ARG A 1 107 ? 32.321 -3.862 -14.307 1.00 86.12 107 ARG A O 1
ATOM 891 N N . GLN A 1 108 ? 30.140 -4.333 -14.091 1.00 82.38 108 GLN A N 1
ATOM 892 C CA . GLN A 1 108 ? 29.870 -4.456 -15.526 1.00 82.38 108 GLN A CA 1
ATOM 893 C C . GLN A 1 108 ? 30.062 -3.117 -16.239 1.00 82.38 108 GLN A C 1
ATOM 895 O O . GLN A 1 108 ? 30.771 -3.073 -17.239 1.00 82.38 108 GLN A O 1
ATOM 900 N N . SER A 1 109 ? 29.513 -2.036 -15.680 1.00 82.94 109 SER A N 1
ATOM 901 C CA . SER A 1 109 ? 29.701 -0.672 -16.180 1.00 82.94 109 SER A CA 1
ATOM 902 C C . SER A 1 109 ? 31.186 -0.302 -16.243 1.00 82.94 109 SER A C 1
ATOM 904 O O . SER A 1 109 ? 31.675 0.101 -17.292 1.00 82.94 109 SER A O 1
ATOM 906 N N . TYR A 1 110 ? 31.952 -0.564 -15.179 1.00 83.56 110 TYR A N 1
ATOM 907 C CA . TYR A 1 110 ? 33.394 -0.310 -15.144 1.00 83.56 110 TYR A CA 1
ATOM 908 C C . TYR A 1 110 ? 34.175 -1.161 -16.159 1.00 83.56 110 TYR A C 1
ATOM 910 O O . TYR A 1 110 ? 35.064 -0.650 -16.836 1.00 83.56 110 TYR A O 1
ATOM 918 N N . MET A 1 111 ? 33.839 -2.451 -16.304 1.00 79.06 111 MET A N 1
ATOM 919 C CA . MET A 1 111 ? 34.470 -3.329 -17.302 1.00 79.06 111 MET A CA 1
ATOM 920 C C . MET A 1 111 ? 34.207 -2.865 -18.739 1.00 79.06 111 MET A C 1
ATOM 922 O O . MET A 1 111 ? 35.084 -3.018 -19.588 1.00 79.06 111 MET A O 1
ATOM 926 N N . LEU A 1 112 ? 33.021 -2.313 -19.007 1.00 76.69 112 LEU A N 1
ATOM 927 C CA . LEU A 1 112 ? 32.663 -1.747 -20.306 1.00 76.69 112 LEU A CA 1
ATOM 928 C C . LEU A 1 112 ? 33.342 -0.391 -20.542 1.00 76.69 112 LEU A C 1
ATOM 930 O O . LEU A 1 112 ? 33.868 -0.167 -21.628 1.00 76.69 112 LEU A O 1
ATOM 934 N N . ALA A 1 113 ? 33.377 0.479 -19.529 1.00 80.88 113 ALA A N 1
ATOM 935 C CA . ALA A 1 113 ? 33.938 1.826 -19.626 1.00 80.88 113 ALA A CA 1
ATOM 936 C C . ALA A 1 113 ? 35.472 1.841 -19.750 1.00 80.88 113 ALA A C 1
ATOM 938 O O . ALA A 1 113 ? 36.015 2.650 -20.495 1.00 80.88 113 ALA A O 1
ATOM 939 N N . TYR A 1 114 ? 36.175 0.941 -19.053 1.00 79.06 114 TYR A N 1
ATOM 940 C CA . TYR A 1 114 ? 37.645 0.934 -18.985 1.00 79.06 114 TYR A CA 1
ATOM 941 C C . TYR 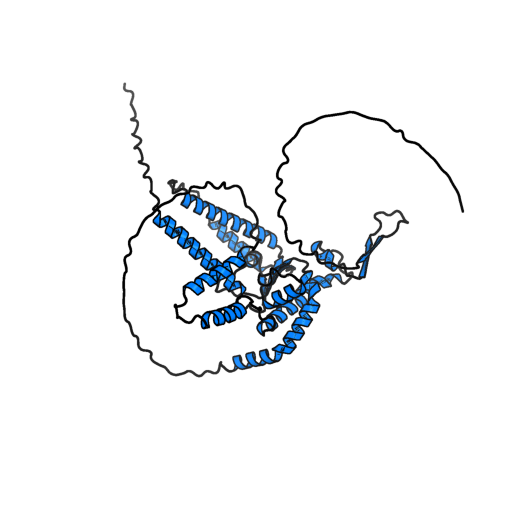A 1 114 ? 38.310 -0.249 -19.695 1.00 79.06 114 TYR A C 1
ATOM 943 O O . TYR A 1 114 ? 39.496 -0.494 -19.484 1.00 79.06 114 TYR A O 1
ATOM 951 N N . GLY A 1 115 ? 37.568 -0.965 -20.544 1.00 60.59 115 GLY A N 1
ATOM 952 C CA . GLY A 1 115 ? 38.123 -1.806 -21.603 1.00 60.59 115 GLY A CA 1
ATOM 953 C C . GLY A 1 115 ? 39.206 -2.791 -21.162 1.00 60.59 115 GLY A C 1
ATOM 954 O O . GLY A 1 115 ? 40.395 -2.534 -21.323 1.00 60.59 115 GLY A O 1
ATOM 955 N N . GLY A 1 116 ? 38.790 -3.971 -20.694 1.00 55.91 116 GLY A N 1
ATOM 956 C CA . GLY A 1 116 ? 39.516 -5.214 -20.972 1.00 55.91 116 GLY A CA 1
ATOM 957 C C . GLY A 1 116 ? 41.035 -5.186 -20.777 1.00 55.91 116 GLY A C 1
ATOM 958 O O . GLY A 1 116 ? 41.776 -5.661 -21.642 1.00 55.91 116 GLY A O 1
ATOM 959 N N . LEU A 1 117 ? 41.524 -4.718 -19.623 1.00 50.88 117 LEU A N 1
ATOM 960 C CA . LEU A 1 117 ? 42.787 -5.251 -19.121 1.00 50.88 117 LEU A CA 1
ATOM 961 C C . LEU A 1 117 ? 42.594 -6.767 -19.105 1.00 50.88 117 LEU A C 1
ATOM 963 O O . LEU A 1 117 ? 41.743 -7.270 -18.374 1.00 50.88 117 LEU A O 1
ATOM 967 N N . LYS A 1 118 ? 43.310 -7.473 -19.990 1.00 54.91 118 LYS A N 1
ATOM 968 C CA . LYS A 1 118 ? 43.440 -8.930 -19.992 1.00 54.91 118 LYS A CA 1
ATOM 969 C C . LYS A 1 118 ? 43.998 -9.339 -18.633 1.00 54.91 118 LYS A C 1
ATOM 971 O O . LYS A 1 118 ? 45.188 -9.609 -18.491 1.00 54.91 118 LYS A O 1
ATOM 976 N N . GLU A 1 119 ? 43.154 -9.365 -17.614 1.00 50.84 119 GLU A N 1
ATOM 977 C CA . GLU A 1 119 ? 43.372 -10.220 -16.476 1.00 50.84 119 GLU A CA 1
ATOM 978 C C . GLU A 1 119 ? 43.219 -11.624 -17.042 1.00 50.84 119 GLU A C 1
ATOM 980 O O . GLU A 1 119 ? 42.116 -12.148 -17.188 1.00 50.84 119 GLU A O 1
ATOM 985 N N . GLU A 1 120 ? 44.361 -12.181 -17.464 1.00 56.88 120 GLU A N 1
ATOM 986 C CA . GLU A 1 120 ? 44.589 -13.621 -17.521 1.00 56.88 120 GLU A CA 1
ATOM 987 C C . GLU A 1 120 ? 43.750 -14.241 -16.404 1.00 56.88 120 GLU A C 1
ATOM 989 O O . GLU A 1 120 ? 43.964 -13.849 -15.249 1.00 56.88 120 GLU A O 1
ATOM 994 N N . PRO A 1 121 ? 42.752 -15.086 -16.731 1.00 52.09 121 PRO A N 1
ATOM 995 C CA . PRO A 1 121 ? 41.768 -15.563 -15.778 1.00 52.09 121 PRO A CA 1
ATOM 996 C C . PRO A 1 121 ? 42.518 -16.254 -14.653 1.00 52.09 121 PRO A C 1
ATOM 998 O O . PRO A 1 121 ? 42.897 -17.421 -14.748 1.00 52.09 121 PRO A O 1
ATOM 1001 N N . ARG A 1 122 ? 42.782 -15.514 -13.572 1.00 56.19 122 ARG A N 1
ATOM 1002 C CA . ARG A 1 122 ? 43.313 -16.116 -12.366 1.00 56.19 122 ARG A CA 1
ATOM 1003 C C . ARG A 1 122 ? 42.227 -17.094 -11.949 1.00 56.19 122 ARG A C 1
ATOM 1005 O O . ARG A 1 122 ? 41.078 -16.657 -11.843 1.00 56.19 122 ARG A O 1
ATOM 1012 N N . PRO A 1 123 ? 42.545 -18.385 -11.757 1.00 53.38 123 PRO A N 1
ATOM 1013 C CA . PRO A 1 123 ? 41.592 -19.368 -11.277 1.00 53.38 123 PRO A CA 1
ATOM 1014 C C . PRO A 1 123 ? 41.200 -18.960 -9.859 1.00 53.38 123 PRO A C 1
ATOM 1016 O O . PRO A 1 123 ? 41.791 -19.384 -8.868 1.00 53.38 123 PRO A O 1
ATOM 1019 N N . TYR A 1 124 ? 40.241 -18.042 -9.772 1.00 53.69 124 TYR A N 1
ATOM 1020 C CA . TYR A 1 124 ? 39.588 -17.681 -8.540 1.00 53.69 124 TYR A CA 1
ATOM 1021 C C . TYR A 1 124 ? 38.857 -18.943 -8.134 1.00 53.69 124 TYR A C 1
ATOM 1023 O O . TYR A 1 124 ? 38.000 -19.448 -8.861 1.00 53.69 124 TYR A O 1
ATOM 1031 N N . ILE A 1 125 ? 39.314 -19.494 -7.018 1.00 53.28 125 ILE A N 1
ATOM 1032 C CA . ILE A 1 125 ? 38.815 -20.716 -6.421 1.00 53.28 125 ILE A CA 1
ATOM 1033 C C . ILE A 1 125 ? 37.292 -20.629 -6.443 1.00 53.28 125 ILE A C 1
ATOM 1035 O O . ILE A 1 125 ? 36.707 -19.729 -5.836 1.00 53.28 125 ILE A O 1
ATOM 1039 N N . GLN A 1 126 ? 36.670 -21.534 -7.201 1.00 51.34 126 GLN A N 1
ATOM 1040 C CA . GLN A 1 126 ? 35.231 -21.752 -7.218 1.00 51.34 126 GLN A CA 1
ATOM 1041 C C . GLN A 1 126 ? 34.830 -22.248 -5.827 1.00 51.34 126 GLN A C 1
ATOM 1043 O O . GLN A 1 126 ? 34.639 -23.439 -5.596 1.00 51.34 126 GLN A O 1
ATOM 1048 N N . HIS A 1 127 ? 34.774 -21.344 -4.854 1.00 47.75 127 HIS A N 1
ATOM 1049 C CA . HIS A 1 127 ? 34.239 -21.651 -3.545 1.00 47.75 127 HIS A CA 1
ATOM 1050 C C . HIS A 1 127 ? 32.725 -21.822 -3.698 1.00 47.75 127 HIS A C 1
ATOM 1052 O O . HIS A 1 127 ? 31.958 -20.867 -3.665 1.00 47.75 127 HIS A O 1
ATOM 1058 N N . SER A 1 128 ? 32.353 -23.086 -3.907 1.00 52.91 128 SER A N 1
ATOM 1059 C CA . SER A 1 128 ? 31.096 -23.721 -3.517 1.00 52.91 128 SER A CA 1
ATOM 1060 C C . SER A 1 128 ? 29.813 -23.013 -3.967 1.00 52.91 128 SER A C 1
ATOM 1062 O O . SER A 1 128 ? 29.080 -22.420 -3.181 1.00 52.91 128 SER A O 1
ATOM 1064 N N . THR A 1 129 ? 29.453 -23.189 -5.240 1.00 56.69 129 THR A N 1
ATOM 1065 C CA . THR A 1 129 ? 28.048 -23.080 -5.683 1.00 56.69 129 THR A CA 1
ATOM 1066 C C . THR A 1 129 ? 27.147 -24.100 -4.970 1.00 56.69 129 THR A C 1
ATOM 1068 O O . THR A 1 129 ? 25.951 -23.869 -4.809 1.00 56.69 129 THR A O 1
ATOM 1071 N N . ARG A 1 130 ? 27.737 -25.192 -4.463 1.00 56.88 130 ARG A N 1
ATOM 1072 C CA . ARG A 1 130 ? 27.056 -26.277 -3.751 1.00 56.88 130 ARG A CA 1
ATOM 1073 C C . ARG A 1 130 ? 26.403 -25.827 -2.435 1.00 56.88 130 ARG A C 1
ATOM 1075 O O . ARG A 1 130 ? 25.314 -26.299 -2.125 1.00 56.88 130 ARG A O 1
ATOM 1082 N N . ASP A 1 131 ? 26.989 -24.860 -1.724 1.00 57.62 131 ASP A N 1
ATOM 1083 C CA . ASP A 1 131 ? 26.392 -24.309 -0.495 1.00 57.62 131 ASP A CA 1
ATOM 1084 C C . ASP A 1 131 ? 25.177 -23.404 -0.766 1.00 57.62 131 ASP A C 1
ATOM 1086 O O . ASP A 1 131 ? 24.310 -23.247 0.097 1.00 57.62 131 ASP A O 1
ATOM 1090 N N . SER A 1 132 ? 25.078 -22.809 -1.960 1.00 63.97 132 SER A N 1
ATOM 1091 C CA . SER A 1 132 ? 23.967 -21.912 -2.309 1.00 63.97 132 SER A CA 1
ATOM 1092 C C . SER A 1 132 ? 22.650 -22.678 -2.452 1.00 63.97 132 SER A C 1
ATOM 1094 O O . SER A 1 132 ? 21.630 -22.273 -1.888 1.00 63.97 132 SER A O 1
ATOM 1096 N N . ASP A 1 133 ? 22.678 -23.818 -3.142 1.00 64.75 133 ASP A N 1
ATOM 1097 C CA . ASP A 1 133 ? 21.488 -24.646 -3.368 1.00 64.75 133 ASP A CA 1
ATOM 1098 C C . ASP A 1 133 ? 21.031 -25.364 -2.093 1.00 64.75 133 ASP A C 1
ATOM 1100 O O . ASP A 1 133 ? 19.829 -25.498 -1.834 1.00 64.75 133 ASP A O 1
ATOM 1104 N N . GLU A 1 134 ? 21.976 -25.785 -1.250 1.00 68.88 134 GLU A N 1
ATOM 1105 C CA . GLU A 1 134 ? 21.668 -26.427 0.028 1.00 68.88 134 GLU A CA 1
ATOM 1106 C C . GLU A 1 134 ? 21.052 -25.427 1.021 1.00 68.88 134 GLU A C 1
ATOM 1108 O O . GLU A 1 134 ? 20.079 -25.742 1.719 1.00 68.88 134 GLU A O 1
ATOM 1113 N N . LYS A 1 135 ? 21.520 -24.172 1.002 1.00 70.06 135 LYS A N 1
ATOM 1114 C CA . LYS A 1 135 ? 20.914 -23.074 1.762 1.00 70.06 135 LYS A CA 1
ATOM 1115 C C . LYS A 1 135 ? 19.511 -22.728 1.255 1.00 70.06 135 LYS A C 1
ATOM 1117 O O . LYS A 1 135 ? 18.602 -22.596 2.074 1.00 70.06 135 LYS A O 1
ATOM 1122 N N . ALA A 1 136 ? 19.299 -22.680 -0.063 1.00 68.62 136 ALA A N 1
ATOM 1123 C CA . ALA A 1 136 ? 17.982 -22.425 -0.652 1.00 68.62 136 ALA A CA 1
ATOM 1124 C C . ALA A 1 136 ? 16.954 -23.518 -0.294 1.00 68.62 136 ALA A C 1
ATOM 1126 O O . ALA A 1 136 ? 15.798 -23.218 0.018 1.00 68.62 136 ALA A O 1
ATOM 1127 N N . ARG A 1 137 ? 17.365 -24.796 -0.270 1.00 69.75 137 ARG A N 1
ATOM 1128 C CA . ARG A 1 137 ? 16.494 -25.912 0.149 1.00 69.75 137 ARG A CA 1
ATOM 1129 C C . ARG A 1 137 ? 16.155 -25.870 1.640 1.00 69.75 137 ARG A C 1
ATOM 1131 O O . ARG A 1 137 ? 15.008 -26.126 2.005 1.00 69.75 137 ARG A O 1
ATOM 1138 N N . LYS A 1 138 ? 17.120 -25.528 2.501 1.00 68.25 138 LYS A N 1
ATOM 1139 C CA . LYS A 1 138 ? 16.895 -25.416 3.952 1.00 68.25 138 LYS A CA 1
ATOM 1140 C C . LYS A 1 138 ? 15.960 -24.254 4.299 1.00 68.25 138 LYS A C 1
ATOM 1142 O O . LYS A 1 138 ? 15.153 -24.380 5.215 1.00 68.25 138 LYS A O 1
ATOM 1147 N N . GLU A 1 139 ? 16.019 -23.163 3.537 1.00 62.22 139 GLU A N 1
ATOM 1148 C CA . GLU A 1 139 ? 15.147 -21.997 3.719 1.00 62.22 139 GLU A CA 1
ATOM 1149 C C . GLU A 1 139 ? 13.708 -22.250 3.238 1.00 62.22 139 GLU A C 1
ATOM 1151 O O . GLU A 1 139 ? 12.777 -21.914 3.968 1.00 62.22 139 GLU A O 1
ATOM 1156 N N . LYS A 1 140 ? 13.497 -22.956 2.112 1.00 66.31 140 LYS A N 1
ATOM 1157 C CA . LYS A 1 140 ? 12.143 -23.373 1.676 1.00 66.31 140 LYS A CA 1
ATOM 1158 C C . LYS A 1 140 ? 11.405 -24.202 2.732 1.00 66.31 140 LYS A C 1
ATOM 1160 O O . LYS A 1 140 ? 10.189 -24.115 2.845 1.00 66.31 140 LYS A O 1
ATOM 1165 N N . LYS A 1 141 ? 12.133 -24.985 3.535 1.00 65.31 141 LYS A N 1
ATOM 1166 C CA . LYS A 1 141 ? 11.551 -25.801 4.612 1.00 65.31 141 LYS A CA 1
ATOM 1167 C C . LYS A 1 141 ? 11.178 -24.984 5.862 1.00 65.31 141 LYS A C 1
ATOM 1169 O O . LYS A 1 141 ? 10.358 -25.443 6.647 1.00 65.31 141 LYS A O 1
ATOM 1174 N N . ALA A 1 142 ? 11.755 -23.792 6.043 1.00 61.50 142 ALA A N 1
ATOM 1175 C CA . ALA A 1 142 ? 11.476 -22.912 7.182 1.00 61.50 142 ALA A CA 1
ATOM 1176 C C . ALA A 1 142 ? 10.274 -21.975 6.951 1.00 61.50 142 ALA A C 1
ATOM 1178 O O . ALA A 1 142 ? 9.650 -21.551 7.922 1.00 61.50 142 ALA A O 1
ATOM 1179 N N . ASP A 1 143 ? 9.924 -21.678 5.695 1.00 58.38 143 ASP A N 1
ATOM 1180 C CA . ASP A 1 143 ? 8.744 -20.860 5.365 1.00 58.38 143 ASP A CA 1
ATOM 1181 C C . ASP A 1 143 ? 7.422 -21.631 5.536 1.00 58.38 143 ASP A C 1
ATOM 1183 O O . ASP A 1 143 ? 6.417 -21.049 5.929 1.00 58.38 143 ASP A O 1
ATOM 1187 N N . VAL A 1 144 ? 7.420 -22.955 5.335 1.00 60.47 144 VAL A N 1
ATOM 1188 C CA . VAL A 1 144 ? 6.200 -23.793 5.394 1.00 60.47 144 VAL A CA 1
ATOM 1189 C C . VAL A 1 144 ? 5.644 -23.963 6.823 1.00 60.47 144 VAL A C 1
ATOM 1191 O O . VAL A 1 144 ? 4.503 -24.373 6.991 1.00 60.47 144 VAL A O 1
ATOM 1194 N N . LEU A 1 145 ? 6.409 -23.613 7.865 1.00 56.75 145 LEU A N 1
ATOM 1195 C CA . LEU A 1 145 ? 6.002 -23.755 9.275 1.00 56.75 145 LEU A CA 1
ATOM 1196 C C . LEU A 1 145 ? 5.532 -22.443 9.934 1.00 56.75 145 LEU A C 1
ATOM 1198 O O . LEU A 1 145 ? 5.291 -22.418 11.140 1.00 56.75 145 LEU A O 1
ATOM 1202 N N . GLN A 1 146 ? 5.405 -21.344 9.185 1.00 55.44 146 GLN A N 1
ATOM 1203 C CA . GLN A 1 146 ? 5.004 -20.046 9.740 1.00 55.44 146 GLN A CA 1
ATOM 1204 C C . GLN A 1 146 ? 3.487 -19.878 9.777 1.00 55.44 146 GLN A C 1
ATOM 1206 O O . GLN A 1 146 ? 2.903 -19.102 9.026 1.00 55.44 146 GLN A O 1
ATOM 1211 N N . THR A 1 147 ? 2.845 -20.588 10.692 1.00 47.91 147 THR A N 1
ATOM 1212 C CA . THR A 1 147 ? 1.438 -20.379 11.027 1.00 47.91 147 THR A CA 1
ATOM 1213 C C . THR A 1 147 ? 1.366 -19.964 12.489 1.00 47.91 147 THR A C 1
ATOM 1215 O O . THR A 1 147 ? 1.781 -20.739 13.349 1.00 47.91 147 THR A O 1
ATOM 1218 N N . ASN A 1 148 ? 0.923 -18.724 12.740 1.00 52.53 148 ASN A N 1
ATOM 1219 C CA . ASN A 1 148 ? 0.035 -18.284 13.839 1.00 52.53 148 ASN A CA 1
ATOM 1220 C C . ASN A 1 148 ? 0.324 -16.855 14.338 1.00 52.53 148 ASN A C 1
ATOM 1222 O O . ASN A 1 148 ? -0.556 -16.262 14.946 1.00 52.53 148 ASN A O 1
ATOM 1226 N N . ASP A 1 149 ? 1.491 -16.275 14.036 1.00 55.53 149 ASP A N 1
ATOM 1227 C CA . ASP A 1 149 ? 1.848 -14.904 14.453 1.00 55.53 149 ASP A CA 1
ATOM 1228 C C . ASP A 1 149 ? 2.111 -14.013 13.224 1.00 55.53 149 ASP A C 1
ATOM 1230 O O . ASP A 1 149 ? 3.205 -13.506 12.976 1.00 55.53 149 ASP A O 1
ATOM 1234 N N . THR A 1 150 ? 1.100 -13.910 12.359 1.00 72.31 150 THR A N 1
ATOM 1235 C CA . THR A 1 150 ? 1.139 -13.142 11.106 1.00 72.31 150 THR A CA 1
ATOM 1236 C C . THR A 1 150 ? 0.583 -11.740 11.318 1.00 72.31 150 THR A C 1
ATOM 1238 O O . THR A 1 150 ? -0.522 -11.413 10.888 1.00 72.31 150 THR A O 1
ATOM 1241 N N . GLU A 1 151 ? 1.356 -10.901 11.995 1.00 88.94 151 GLU A N 1
ATOM 1242 C CA . GLU A 1 151 ? 0.964 -9.526 12.293 1.00 88.94 151 GLU A CA 1
ATOM 1243 C C . GLU A 1 151 ? 1.130 -8.608 11.073 1.00 88.94 151 GLU A C 1
ATOM 1245 O O . GLU A 1 151 ? 2.155 -8.636 10.392 1.00 88.94 151 GLU A O 1
ATOM 1250 N N . ILE A 1 152 ? 0.149 -7.752 10.785 1.00 94.31 152 ILE A N 1
ATOM 1251 C CA . ILE A 1 152 ? 0.217 -6.838 9.638 1.00 94.31 152 ILE A CA 1
ATOM 1252 C C . ILE A 1 152 ? 1.134 -5.652 9.962 1.00 94.31 152 ILE A C 1
ATOM 1254 O O . ILE A 1 152 ? 0.939 -4.942 10.947 1.00 94.31 152 ILE A O 1
ATOM 1258 N N . HIS A 1 153 ? 2.140 -5.412 9.117 1.00 92.88 153 HIS A N 1
ATOM 1259 C CA . HIS A 1 153 ? 3.133 -4.354 9.336 1.00 92.88 153 HIS A CA 1
ATOM 1260 C C . HIS A 1 153 ? 2.985 -3.177 8.374 1.00 92.88 153 HIS A C 1
ATOM 1262 O O . HIS A 1 153 ? 3.129 -2.019 8.775 1.00 92.88 153 HIS A O 1
ATOM 1268 N N . ARG A 1 154 ? 2.705 -3.458 7.098 1.00 95.19 154 ARG A N 1
ATOM 1269 C CA . ARG A 1 154 ? 2.458 -2.431 6.080 1.00 95.19 154 ARG A CA 1
ATOM 1270 C C . ARG A 1 154 ? 1.334 -2.876 5.166 1.00 95.19 154 ARG A C 1
ATOM 1272 O O . ARG A 1 154 ? 1.264 -4.047 4.810 1.00 95.19 154 ARG A O 1
ATOM 1279 N N . VAL A 1 155 ? 0.514 -1.927 4.750 1.00 96.94 155 VAL A N 1
ATOM 1280 C CA . VAL A 1 155 ? -0.561 -2.140 3.782 1.00 96.94 155 VAL A CA 1
ATOM 1281 C C . VAL A 1 155 ? -0.281 -1.224 2.608 1.00 96.94 155 VAL A C 1
ATOM 1283 O O . VAL A 1 155 ? -0.125 -0.024 2.797 1.00 96.94 155 VAL A O 1
ATOM 1286 N N . ARG A 1 156 ? -0.164 -1.769 1.401 1.00 96.31 156 ARG A N 1
ATOM 1287 C CA . ARG A 1 156 ? -0.081 -0.982 0.172 1.00 96.31 156 ARG A CA 1
ATOM 1288 C C . ARG A 1 156 ? -1.387 -1.136 -0.588 1.00 96.31 156 ARG A C 1
ATOM 1290 O O . ARG A 1 156 ? -1.733 -2.241 -0.984 1.00 96.31 156 ARG A O 1
ATOM 1297 N N . ILE A 1 157 ? -2.078 -0.027 -0.808 1.00 96.31 157 ILE A N 1
ATOM 1298 C CA . ILE A 1 157 ? -3.279 0.012 -1.642 1.00 96.31 157 ILE A CA 1
ATOM 1299 C C . ILE A 1 157 ? -2.836 0.362 -3.059 1.00 96.31 157 ILE A C 1
ATOM 1301 O O . ILE A 1 157 ? -2.129 1.355 -3.258 1.00 96.31 157 ILE A O 1
ATOM 1305 N N . GLN A 1 158 ? -3.198 -0.489 -4.015 1.00 94.75 158 GLN A N 1
ATOM 1306 C CA . GLN A 1 158 ? -2.923 -0.312 -5.440 1.00 94.75 158 GLN A CA 1
ATOM 1307 C C . GLN A 1 158 ? -4.168 0.076 -6.245 1.00 94.75 158 GLN A C 1
ATOM 1309 O O . GLN A 1 158 ? -4.023 0.662 -7.317 1.00 94.75 158 GLN A O 1
ATOM 1314 N N . SER A 1 159 ? -5.363 -0.261 -5.748 1.00 95.12 159 SER A N 1
ATOM 1315 C CA . SER A 1 159 ? -6.635 0.080 -6.389 1.00 95.12 159 SER A CA 1
ATOM 1316 C C . SER A 1 159 ? -6.784 1.594 -6.545 1.00 95.12 159 SER A C 1
ATOM 1318 O O . SER A 1 159 ? -6.745 2.342 -5.564 1.00 95.12 159 SER A O 1
ATOM 1320 N N . GLN A 1 160 ? -6.954 2.040 -7.790 1.00 93.06 160 GLN A N 1
ATOM 1321 C CA . GLN A 1 160 ? -7.102 3.455 -8.115 1.00 93.06 160 GLN A CA 1
ATOM 1322 C C . GLN A 1 160 ? -8.403 4.043 -7.549 1.00 93.06 160 GLN A C 1
ATOM 1324 O O . GLN A 1 160 ? -8.312 5.096 -6.918 1.00 93.06 160 GLN A O 1
ATOM 1329 N N . PRO A 1 161 ? -9.586 3.402 -7.683 1.00 94.12 161 PRO A N 1
ATOM 1330 C CA . PRO A 1 161 ? -10.822 3.947 -7.116 1.00 94.12 161 PRO A CA 1
ATOM 1331 C C . PRO A 1 161 ? -10.751 4.161 -5.602 1.00 94.12 161 PRO A C 1
ATOM 1333 O O . PRO A 1 161 ? -11.094 5.234 -5.103 1.00 94.12 161 PRO A O 1
ATOM 1336 N N . VAL A 1 162 ? -10.203 3.181 -4.874 1.00 95.69 162 VAL A N 1
ATOM 1337 C CA . VAL A 1 162 ? -10.015 3.275 -3.417 1.00 95.69 162 VAL A CA 1
ATOM 1338 C C . VAL A 1 162 ? -9.056 4.414 -3.067 1.00 95.69 162 VAL A C 1
ATOM 1340 O O . VAL A 1 162 ? -9.321 5.195 -2.150 1.00 95.69 162 VAL A O 1
ATOM 1343 N N . LEU A 1 163 ? -7.943 4.545 -3.800 1.00 93.50 163 LEU A N 1
ATOM 1344 C CA . LEU A 1 163 ? -7.001 5.649 -3.611 1.00 93.50 163 LEU A CA 1
ATOM 1345 C C . LEU A 1 163 ? -7.632 7.007 -3.930 1.00 93.50 163 LEU A C 1
ATOM 1347 O O . LEU A 1 163 ? -7.359 7.963 -3.206 1.00 93.50 163 LEU A O 1
ATOM 1351 N N . GLY A 1 164 ? -8.481 7.100 -4.953 1.00 91.75 164 GLY A N 1
ATOM 1352 C CA . GLY A 1 164 ? -9.208 8.316 -5.317 1.00 91.75 164 GLY A CA 1
ATOM 1353 C C . GLY A 1 164 ? -10.059 8.838 -4.159 1.00 91.75 164 GLY A C 1
ATOM 1354 O O . GLY A 1 164 ? -9.884 9.982 -3.728 1.00 91.75 164 GLY A O 1
ATOM 1355 N N . HIS A 1 165 ? -10.893 7.966 -3.585 1.00 93.44 165 HIS A N 1
ATOM 1356 C CA . HIS A 1 165 ? -11.730 8.281 -2.422 1.00 93.44 165 HIS A CA 1
ATOM 1357 C C . HIS A 1 165 ? -10.903 8.617 -1.175 1.00 93.44 165 HIS A C 1
ATOM 1359 O O . HIS A 1 165 ? -11.128 9.651 -0.542 1.00 93.44 165 HIS A O 1
ATOM 1365 N N . LEU A 1 166 ? -9.879 7.817 -0.852 1.00 92.69 166 LEU A N 1
ATOM 1366 C CA . LEU A 1 166 ? -8.990 8.090 0.287 1.00 92.69 166 LEU A CA 1
ATOM 1367 C C . LEU A 1 166 ? -8.264 9.430 0.154 1.00 92.69 166 LEU A C 1
ATOM 1369 O O . LEU A 1 166 ? -8.129 10.167 1.128 1.00 92.69 166 LEU A O 1
ATOM 1373 N N . THR A 1 167 ? -7.800 9.756 -1.048 1.00 90.31 167 THR A N 1
ATOM 1374 C CA . THR A 1 167 ? -7.072 10.997 -1.325 1.00 90.31 167 THR A CA 1
ATOM 1375 C C . THR A 1 167 ? -7.990 12.212 -1.196 1.00 90.31 167 THR A C 1
ATOM 1377 O O . THR A 1 167 ? -7.585 13.227 -0.626 1.00 90.31 167 THR A O 1
ATOM 1380 N N . SER A 1 168 ? -9.249 12.082 -1.632 1.00 90.19 168 SER A N 1
ATOM 1381 C CA . SER A 1 168 ? -10.293 13.086 -1.399 1.00 90.19 168 SER A CA 1
ATOM 1382 C C . SER A 1 168 ? -10.538 13.310 0.098 1.00 90.19 168 SER A C 1
ATOM 1384 O O . SER A 1 168 ? -10.534 14.444 0.566 1.00 90.19 168 SER A O 1
ATOM 1386 N N . LEU A 1 169 ? -10.652 12.235 0.887 1.00 90.44 169 LEU A N 1
ATOM 1387 C CA . LEU A 1 169 ? -10.866 12.321 2.338 1.00 90.44 169 LEU A CA 1
ATOM 1388 C C . LEU A 1 169 ? -9.669 12.906 3.108 1.00 90.44 169 LEU A C 1
ATOM 1390 O O . LEU A 1 169 ? -9.851 13.552 4.146 1.00 90.44 169 LEU A O 1
ATOM 1394 N N . LEU A 1 170 ? -8.453 12.675 2.609 1.00 87.81 170 LEU A N 1
ATOM 1395 C CA . LEU A 1 170 ? -7.208 13.200 3.173 1.00 87.81 170 LEU A CA 1
ATOM 1396 C C . LEU A 1 170 ? -6.922 14.650 2.754 1.00 87.81 170 LEU A C 1
ATOM 1398 O O . LEU A 1 170 ? -6.048 15.280 3.346 1.00 87.81 170 LEU A O 1
ATOM 1402 N N . ASN A 1 171 ? -7.668 15.195 1.785 1.00 86.00 171 ASN A N 1
ATOM 1403 C CA . ASN A 1 171 ? -7.410 16.494 1.156 1.00 86.00 171 ASN A CA 1
ATOM 1404 C C . ASN A 1 171 ? -5.984 16.613 0.587 1.00 86.00 171 ASN A C 1
ATOM 1406 O O . ASN A 1 171 ? -5.372 17.680 0.631 1.00 86.00 171 ASN A O 1
ATOM 1410 N N . GLU A 1 172 ? -5.439 15.517 0.063 1.00 82.06 172 GLU A N 1
ATOM 1411 C CA . GLU A 1 172 ? -4.127 15.514 -0.582 1.00 82.06 172 GLU A CA 1
ATOM 1412 C C . GLU A 1 172 ? -4.316 15.654 -2.096 1.00 82.06 172 GLU A C 1
ATOM 1414 O O . GLU A 1 172 ? -5.062 14.905 -2.714 1.00 82.06 172 GLU A O 1
ATOM 1419 N N . THR A 1 173 ? -3.685 16.634 -2.737 1.00 68.25 173 THR A N 1
ATOM 1420 C CA . THR A 1 173 ? -3.917 16.904 -4.170 1.00 68.25 173 THR A CA 1
ATOM 1421 C C . THR A 1 173 ? -2.881 16.262 -5.088 1.00 68.25 173 THR A C 1
ATOM 1423 O O . THR A 1 173 ? -3.133 16.120 -6.279 1.00 68.25 173 THR A O 1
ATOM 1426 N N . GLU A 1 174 ? -1.732 15.839 -4.558 1.00 60.81 174 GLU A N 1
ATOM 1427 C CA . GLU A 1 174 ? -0.533 15.610 -5.378 1.00 60.81 174 GLU A CA 1
ATOM 1428 C C . GLU A 1 174 ? -0.288 14.143 -5.782 1.00 60.81 174 GLU A C 1
ATOM 1430 O O . GLU A 1 174 ? 0.550 13.887 -6.640 1.00 60.81 174 GLU A O 1
ATOM 1435 N N . GLN A 1 175 ? -0.990 13.156 -5.202 1.00 66.81 175 GLN A N 1
ATOM 1436 C CA . GLN A 1 175 ? -0.608 11.733 -5.340 1.00 66.81 175 GLN A CA 1
ATOM 1437 C C . GLN A 1 175 ? -1.780 10.763 -5.560 1.00 66.81 175 GLN A C 1
ATOM 1439 O O . GLN A 1 175 ? -1.708 9.601 -5.164 1.00 66.81 175 GLN A O 1
ATOM 1444 N N . ARG A 1 176 ? -2.853 11.208 -6.232 1.00 66.75 176 ARG A N 1
ATOM 1445 C CA . ARG A 1 176 ? -4.072 10.393 -6.447 1.00 66.75 176 ARG A CA 1
ATOM 1446 C C . ARG A 1 176 ? -3.814 9.036 -7.097 1.00 66.75 176 ARG A C 1
ATOM 1448 O O . ARG A 1 176 ? -4.556 8.098 -6.841 1.00 66.75 176 ARG A O 1
ATOM 1455 N N . SER A 1 177 ? -2.783 8.941 -7.935 1.00 71.88 177 SER A N 1
ATOM 1456 C CA . SER A 1 177 ? -2.621 7.803 -8.834 1.00 71.88 177 SER A CA 1
ATOM 1457 C C . SER A 1 177 ? -1.502 6.829 -8.439 1.00 71.88 177 SER A C 1
ATOM 1459 O O . SER A 1 177 ? -1.394 5.729 -8.981 1.00 71.88 177 SER A O 1
ATOM 1461 N N . THR A 1 178 ? -0.634 7.189 -7.492 1.00 85.25 178 THR A N 1
ATOM 1462 C CA . THR A 1 178 ? 0.480 6.323 -7.074 1.00 85.25 178 THR A CA 1
ATOM 1463 C C . THR A 1 178 ? 0.056 5.356 -5.967 1.00 85.25 178 THR A C 1
ATOM 1465 O O . THR A 1 178 ? -0.514 5.817 -4.977 1.00 85.25 178 THR A O 1
ATOM 1468 N N . PRO A 1 179 ? 0.393 4.051 -6.057 1.00 91.19 179 PRO A N 1
ATOM 1469 C CA . PRO A 1 179 ? 0.128 3.098 -4.984 1.00 91.19 179 PRO A CA 1
ATOM 1470 C C . PRO A 1 179 ? 0.645 3.599 -3.635 1.00 91.19 179 PRO A C 1
ATOM 1472 O O . PRO A 1 179 ? 1.828 3.935 -3.501 1.00 91.19 179 PRO A O 1
ATOM 1475 N N . ARG A 1 180 ? -0.225 3.625 -2.623 1.00 91.88 180 ARG A N 1
ATOM 1476 C CA . ARG A 1 180 ? 0.084 4.238 -1.329 1.00 91.88 180 ARG A CA 1
ATOM 1477 C C . ARG A 1 180 ? 0.338 3.193 -0.263 1.00 91.88 180 ARG A C 1
ATOM 1479 O O . ARG A 1 180 ? -0.449 2.270 -0.080 1.00 91.88 180 ARG A O 1
ATOM 1486 N N . THR A 1 181 ? 1.444 3.359 0.459 1.00 94.56 181 THR A N 1
ATOM 1487 C CA . THR A 1 181 ? 1.813 2.491 1.580 1.00 94.56 181 THR A CA 1
ATOM 1488 C C . THR A 1 181 ? 1.443 3.137 2.908 1.00 94.56 181 THR A C 1
ATOM 1490 O O . THR A 1 181 ? 1.975 4.181 3.274 1.00 94.56 181 THR A O 1
ATOM 1493 N N . PHE A 1 182 ? 0.573 2.471 3.652 1.00 94.31 182 PHE A N 1
ATOM 1494 C CA . PHE A 1 182 ? 0.218 2.778 5.025 1.00 94.31 182 PHE A CA 1
ATOM 1495 C C . PHE A 1 182 ? 1.068 1.926 5.960 1.00 94.31 182 PHE A C 1
ATOM 1497 O O . PHE A 1 182 ? 1.209 0.711 5.790 1.00 94.31 182 PHE A O 1
ATOM 1504 N N . LEU A 1 183 ? 1.658 2.581 6.950 1.00 92.56 183 LEU A N 1
ATOM 1505 C CA . LEU A 1 183 ? 2.430 1.928 7.995 1.00 92.56 183 LEU A CA 1
ATOM 1506 C C . LEU A 1 183 ? 1.540 1.699 9.206 1.00 92.56 183 LEU A C 1
ATOM 1508 O O . LEU A 1 183 ? 0.614 2.477 9.463 1.00 92.56 183 LEU A O 1
ATOM 1512 N N . ARG A 1 184 ? 1.854 0.658 9.977 1.00 91.19 184 ARG A N 1
ATOM 1513 C CA . ARG A 1 184 ? 1.273 0.502 11.302 1.00 91.19 184 ARG A CA 1
ATOM 1514 C C . ARG A 1 184 ? 1.536 1.788 12.111 1.00 91.19 184 ARG A C 1
ATOM 1516 O O . ARG A 1 184 ? 2.661 2.287 12.092 1.00 91.19 184 ARG A O 1
ATOM 1523 N N . PRO A 1 185 ? 0.511 2.360 12.756 1.00 92.19 185 PRO A N 1
ATOM 1524 C CA . PRO A 1 185 ? -0.730 1.688 13.114 1.00 92.19 185 PRO A CA 1
ATOM 1525 C C . PRO A 1 185 ? -1.975 2.039 12.291 1.00 92.19 185 PRO A C 1
ATOM 1527 O O . PRO A 1 185 ? -3.081 2.097 12.809 1.00 92.19 185 PRO A O 1
ATOM 1530 N N . PHE A 1 186 ? -1.812 2.254 10.986 1.00 93.94 186 PHE A N 1
ATOM 1531 C CA . PHE A 1 186 ? -2.922 2.381 10.030 1.00 93.94 186 PHE A CA 1
ATOM 1532 C C . PHE A 1 186 ? -3.961 3.446 10.411 1.00 93.94 186 PHE A C 1
ATOM 1534 O O . PHE A 1 186 ? -5.137 3.322 10.079 1.00 93.94 186 PHE A O 1
ATOM 1541 N N . LYS A 1 187 ? -3.515 4.526 11.070 1.00 91.12 187 LYS A N 1
ATOM 1542 C CA . LYS A 1 187 ? -4.383 5.579 11.624 1.00 91.12 187 LYS A CA 1
ATOM 1543 C C . LYS A 1 187 ? -5.377 6.125 10.603 1.00 91.12 187 LYS A C 1
ATOM 1545 O O . LYS A 1 187 ? -6.543 6.296 10.924 1.00 91.12 187 LYS A O 1
ATOM 1550 N N . ALA A 1 188 ? -4.912 6.372 9.377 1.00 92.12 188 ALA A N 1
ATOM 1551 C CA . ALA A 1 188 ? -5.761 6.850 8.293 1.00 92.12 188 ALA A CA 1
ATOM 1552 C C . ALA A 1 188 ? -6.860 5.833 7.945 1.00 92.12 188 ALA A C 1
ATOM 1554 O O . ALA A 1 188 ? -8.023 6.209 7.858 1.00 92.12 188 ALA A O 1
ATOM 1555 N N . LEU A 1 189 ? -6.515 4.547 7.818 1.00 95.56 189 LEU A N 1
ATOM 1556 C CA . LEU A 1 189 ? -7.486 3.504 7.473 1.00 95.56 189 LEU A CA 1
ATOM 1557 C C . LEU A 1 189 ? -8.566 3.380 8.550 1.00 95.56 189 LEU A C 1
ATOM 1559 O O . LEU A 1 189 ? -9.742 3.326 8.218 1.00 95.56 189 LEU A O 1
ATOM 1563 N N . VAL A 1 190 ? -8.177 3.413 9.828 1.00 94.75 190 VAL A N 1
ATOM 1564 C CA . VAL A 1 190 ? -9.116 3.344 10.959 1.00 94.75 190 VAL A CA 1
ATOM 1565 C C . VAL A 1 190 ? -9.980 4.602 11.056 1.00 94.75 190 VAL A C 1
ATOM 1567 O O . VAL A 1 190 ? -11.194 4.503 11.201 1.00 94.75 190 VAL A O 1
ATOM 1570 N N . TYR A 1 191 ? -9.378 5.790 10.961 1.00 92.81 191 TYR A N 1
ATOM 1571 C CA . TYR A 1 191 ? -10.092 7.060 11.112 1.00 92.81 191 TYR A CA 1
ATOM 1572 C C . TYR A 1 191 ? -11.133 7.284 10.009 1.00 92.81 191 TYR A C 1
ATOM 1574 O O . TYR A 1 191 ? -12.239 7.744 10.283 1.00 92.81 191 TYR A O 1
ATOM 1582 N N . TYR A 1 192 ? -10.793 6.946 8.763 1.00 95.50 192 TYR A N 1
ATOM 1583 C CA . TYR A 1 192 ? -11.677 7.139 7.614 1.00 95.50 192 TYR A CA 1
ATOM 1584 C C . TYR A 1 192 ? -12.584 5.941 7.327 1.00 95.50 192 TYR A C 1
ATOM 1586 O O . TYR A 1 192 ? -13.409 6.032 6.421 1.00 95.50 192 TYR A O 1
ATOM 1594 N N . GLN A 1 193 ? -12.493 4.849 8.094 1.00 97.00 193 GLN A N 1
ATOM 1595 C CA . GLN A 1 193 ? -13.314 3.655 7.879 1.00 97.00 193 GLN A CA 1
ATOM 1596 C C . GLN A 1 193 ? -14.826 3.952 7.831 1.00 97.00 193 GLN A C 1
ATOM 1598 O O . GLN A 1 193 ? -15.457 3.479 6.885 1.00 97.00 193 GLN A O 1
ATOM 1603 N N . PRO A 1 194 ? -15.414 4.782 8.720 1.00 97.31 194 PRO A N 1
ATOM 1604 C CA . PRO A 1 194 ? -16.849 5.067 8.658 1.00 97.31 194 PRO A CA 1
ATOM 1605 C C . PRO A 1 194 ? -17.245 5.778 7.362 1.00 97.31 194 PRO A C 1
ATOM 1607 O O . PRO A 1 194 ? -18.201 5.387 6.704 1.00 97.31 194 PRO A O 1
ATOM 1610 N N . LYS A 1 195 ? -16.443 6.759 6.933 1.00 96.88 195 LYS A N 1
ATOM 1611 C CA . LYS A 1 195 ? -16.681 7.498 5.685 1.00 96.88 195 LYS A CA 1
ATOM 1612 C C . LYS A 1 195 ? -16.504 6.619 4.449 1.00 96.88 195 LYS A C 1
ATOM 1614 O O . LYS A 1 195 ? -17.259 6.738 3.496 1.00 96.88 195 LYS A O 1
ATOM 1619 N N . MET A 1 196 ? -15.528 5.713 4.460 1.00 97.44 196 MET A N 1
ATOM 1620 C CA . MET A 1 196 ? -15.342 4.752 3.367 1.00 97.44 196 MET A CA 1
ATOM 1621 C C . MET A 1 196 ? -16.515 3.765 3.266 1.00 97.44 196 MET A C 1
ATOM 1623 O O . MET A 1 196 ? -16.851 3.350 2.162 1.00 97.44 196 MET A O 1
ATOM 1627 N N . LYS A 1 197 ? -17.169 3.427 4.387 1.00 98.38 197 LYS A N 1
ATOM 1628 C CA . LYS A 1 197 ? -18.418 2.647 4.392 1.00 98.38 197 LYS A CA 1
ATOM 1629 C C . LYS A 1 197 ? -19.606 3.417 3.835 1.00 98.38 197 LYS A C 1
ATOM 1631 O O . LYS A 1 197 ? -20.396 2.835 3.107 1.00 98.38 197 LYS A O 1
ATOM 1636 N N . GLU A 1 198 ? -19.723 4.705 4.149 1.00 98.06 198 GLU A N 1
ATOM 1637 C CA . GLU A 1 198 ? -20.744 5.570 3.543 1.00 98.06 198 GLU A CA 1
ATOM 1638 C C . GLU A 1 198 ? -20.567 5.630 2.021 1.00 98.06 198 GLU A C 1
ATOM 1640 O O . GLU A 1 198 ? -21.527 5.436 1.283 1.00 98.06 198 GLU A O 1
ATOM 1645 N N . ILE A 1 199 ? -19.328 5.806 1.546 1.00 96.88 199 ILE A N 1
ATOM 1646 C CA . ILE A 1 199 ? -19.012 5.770 0.111 1.00 96.88 199 ILE A CA 1
ATOM 1647 C C . ILE A 1 199 ? -19.384 4.410 -0.490 1.00 96.88 199 ILE A C 1
ATOM 1649 O O . ILE A 1 199 ? -20.039 4.369 -1.529 1.00 96.88 199 ILE A O 1
ATOM 1653 N N . LEU A 1 200 ? -19.027 3.301 0.167 1.00 97.69 200 LEU A N 1
ATOM 1654 C CA . LEU A 1 200 ? -19.426 1.968 -0.286 1.00 97.69 200 LEU A CA 1
ATOM 1655 C C . LEU A 1 200 ? -20.953 1.844 -0.399 1.00 97.69 200 LEU A C 1
ATOM 1657 O O . LEU A 1 200 ? -21.427 1.402 -1.436 1.00 97.69 200 LEU A O 1
ATOM 1661 N N . ALA A 1 201 ? -21.713 2.301 0.598 1.00 98.19 201 ALA A N 1
ATOM 1662 C CA . ALA A 1 201 ? -23.174 2.266 0.555 1.00 98.19 201 ALA A CA 1
ATOM 1663 C C . ALA A 1 201 ? -23.736 3.065 -0.634 1.00 98.19 201 ALA A C 1
ATOM 1665 O O . ALA A 1 201 ? -24.643 2.593 -1.313 1.00 98.19 201 ALA A O 1
ATOM 1666 N N . THR A 1 202 ? -23.160 4.234 -0.946 1.00 97.00 202 THR A N 1
ATOM 1667 C CA . THR A 1 202 ? -23.569 5.012 -2.132 1.00 97.00 202 THR A CA 1
ATOM 1668 C C . THR A 1 202 ? -23.209 4.333 -3.455 1.00 97.00 202 THR A C 1
ATOM 1670 O O . THR A 1 202 ? -23.917 4.512 -4.443 1.00 97.00 202 THR A O 1
ATOM 1673 N N . LEU A 1 203 ? -22.115 3.564 -3.503 1.00 96.25 203 LEU A N 1
ATOM 1674 C CA . LEU A 1 203 ? -21.745 2.785 -4.687 1.00 96.25 203 LEU A CA 1
ATOM 1675 C C . LEU A 1 203 ? -22.644 1.557 -4.840 1.00 96.25 203 LEU A C 1
ATOM 1677 O O . LEU A 1 203 ? -23.062 1.261 -5.953 1.00 96.25 203 LEU A O 1
ATOM 1681 N N . GLU A 1 204 ? -22.973 0.878 -3.741 1.00 97.19 204 GLU A N 1
ATOM 1682 C CA . GLU A 1 204 ? -23.907 -0.250 -3.724 1.00 97.19 204 GLU A CA 1
ATOM 1683 C C . GLU A 1 204 ? -25.299 0.183 -4.183 1.00 97.19 204 GLU A C 1
ATOM 1685 O O . GLU A 1 204 ? -25.878 -0.470 -5.039 1.00 97.19 204 GLU A O 1
ATOM 1690 N N . GLU A 1 205 ? -25.796 1.328 -3.714 1.00 97.06 205 GLU A N 1
ATOM 1691 C CA . GLU A 1 205 ? -27.087 1.872 -4.152 1.00 97.06 205 GLU A CA 1
ATOM 1692 C C . GLU A 1 205 ? -27.133 2.161 -5.663 1.00 97.06 205 GLU A C 1
ATOM 1694 O O . GLU A 1 205 ? -28.163 1.961 -6.299 1.00 97.06 205 GLU A O 1
ATOM 1699 N N . LYS A 1 206 ? -26.026 2.627 -6.254 1.00 96.62 206 LYS A N 1
ATOM 1700 C CA . LYS A 1 206 ? -25.967 2.979 -7.683 1.00 96.62 206 LYS A CA 1
ATOM 1701 C C . LYS A 1 206 ? -25.719 1.783 -8.602 1.00 96.62 206 LYS A C 1
ATOM 1703 O O . LYS A 1 206 ? -26.224 1.776 -9.721 1.00 96.62 206 LYS A O 1
ATOM 1708 N N . TRP A 1 207 ? -24.881 0.838 -8.175 1.00 96.19 207 TRP A N 1
ATOM 1709 C CA . TRP A 1 207 ? -24.266 -0.150 -9.069 1.00 96.19 207 TRP A CA 1
ATOM 1710 C C . TRP A 1 207 ? -24.578 -1.607 -8.724 1.00 96.19 207 TRP A C 1
ATOM 1712 O O . TRP A 1 207 ? -24.260 -2.467 -9.543 1.00 96.19 207 TRP A O 1
ATOM 1722 N N . ALA A 1 208 ? -25.202 -1.907 -7.576 1.00 93.94 208 ALA A N 1
ATOM 1723 C CA . ALA A 1 208 ? -25.522 -3.292 -7.215 1.00 93.94 208 ALA A CA 1
ATOM 1724 C C . ALA A 1 208 ? -26.402 -3.977 -8.275 1.00 93.94 208 ALA A C 1
ATOM 1726 O O . ALA A 1 208 ? -26.077 -5.076 -8.710 1.00 93.94 208 ALA A O 1
ATOM 1727 N N . ASP A 1 209 ? -27.431 -3.286 -8.776 1.00 93.94 209 ASP A N 1
ATOM 1728 C CA . ASP A 1 209 ? -28.337 -3.838 -9.793 1.00 93.94 209 ASP A CA 1
ATOM 1729 C C . ASP A 1 209 ? -27.633 -4.124 -11.135 1.00 93.94 209 ASP A C 1
ATOM 1731 O O . ASP A 1 209 ? -28.033 -5.020 -11.875 1.00 93.94 209 ASP A O 1
ATOM 1735 N N . VAL A 1 210 ? -26.587 -3.360 -11.476 1.00 93.62 210 VAL A N 1
ATOM 1736 C CA . VAL A 1 210 ? -25.833 -3.530 -12.732 1.00 93.62 210 VAL A CA 1
ATOM 1737 C C . VAL A 1 210 ? -24.911 -4.745 -12.652 1.00 93.62 210 VAL A C 1
ATOM 1739 O O . VAL A 1 210 ? -24.790 -5.495 -13.618 1.00 93.62 210 VAL A O 1
ATOM 1742 N N . GLU A 1 211 ? -24.284 -4.962 -11.497 1.00 91.25 211 GLU A N 1
ATOM 1743 C CA . GLU A 1 211 ? -23.380 -6.091 -11.282 1.00 91.25 211 GLU A CA 1
ATOM 1744 C C . GLU A 1 211 ? -24.101 -7.445 -11.409 1.00 91.25 211 GLU A C 1
ATOM 1746 O O . GLU A 1 211 ? -23.582 -8.352 -12.063 1.00 91.25 211 GLU A O 1
ATOM 1751 N N . ASP A 1 212 ? -25.323 -7.555 -10.875 1.00 90.44 212 ASP A N 1
ATOM 1752 C CA . ASP A 1 212 ? -26.139 -8.776 -10.948 1.00 90.44 212 ASP A CA 1
ATOM 1753 C C . ASP A 1 212 ? -26.504 -9.159 -12.402 1.00 90.44 212 ASP A C 1
ATOM 1755 O O . ASP A 1 212 ? -26.605 -10.344 -12.758 1.00 90.44 212 ASP A O 1
ATOM 1759 N N . LEU A 1 213 ? -26.670 -8.162 -13.280 1.00 89.94 213 LEU A N 1
ATOM 1760 C CA . LEU A 1 213 ? -26.940 -8.373 -14.707 1.00 89.94 213 LEU A CA 1
ATOM 1761 C C . LEU A 1 213 ? -25.701 -8.881 -15.457 1.00 89.94 213 LEU A C 1
ATOM 1763 O O . LEU A 1 213 ? -25.813 -9.781 -16.298 1.00 89.94 213 LEU A O 1
ATOM 1767 N N . ASP A 1 214 ? -24.522 -8.343 -15.138 1.00 85.75 214 ASP A N 1
ATOM 1768 C CA . ASP A 1 214 ? -23.259 -8.760 -15.750 1.00 85.75 214 ASP A CA 1
ATOM 1769 C C . ASP A 1 214 ? -22.924 -10.218 -15.406 1.00 85.75 214 ASP A C 1
ATOM 1771 O O . ASP A 1 214 ? -22.573 -10.998 -16.301 1.00 85.75 214 ASP A O 1
ATOM 1775 N N . GLU A 1 215 ? -23.094 -10.624 -14.142 1.00 84.81 215 GLU A N 1
ATOM 1776 C CA . GLU A 1 215 ? -22.863 -12.011 -13.719 1.00 84.81 215 GLU A CA 1
ATOM 1777 C C . GLU A 1 215 ? -23.797 -12.986 -14.445 1.00 84.81 215 GLU A C 1
ATOM 1779 O O . GLU A 1 215 ? -23.340 -14.003 -14.982 1.00 84.81 215 GLU A O 1
ATOM 1784 N N . SER A 1 216 ? -25.077 -12.627 -14.568 1.00 79.62 216 SER A N 1
ATOM 1785 C CA . SER A 1 216 ? -26.076 -13.426 -15.284 1.00 79.62 216 SER A CA 1
ATOM 1786 C C . SER A 1 216 ? -25.703 -13.613 -16.761 1.00 79.62 216 SER A C 1
ATOM 1788 O O . SER A 1 216 ? -25.692 -14.742 -17.259 1.00 79.62 216 SER A O 1
ATOM 1790 N N . SER A 1 217 ? -25.279 -12.540 -17.442 1.00 75.50 217 SER A N 1
ATOM 1791 C CA . SER A 1 217 ? -24.896 -12.574 -18.865 1.00 75.50 217 SER A CA 1
ATOM 1792 C C . SER A 1 217 ? -23.656 -13.434 -19.152 1.00 75.50 217 SER A C 1
ATOM 1794 O O . SER A 1 217 ? -23.532 -14.038 -20.223 1.00 75.50 217 SER A O 1
ATOM 1796 N N . SER A 1 218 ? -22.738 -13.518 -18.186 1.00 70.19 218 SER A N 1
ATOM 1797 C CA . SER A 1 218 ? -21.503 -14.293 -18.318 1.00 70.19 218 SER A CA 1
ATOM 1798 C C . SER A 1 218 ? -21.728 -15.803 -18.173 1.00 70.19 218 SER A C 1
ATOM 1800 O O . SER A 1 218 ? -20.963 -16.601 -18.724 1.00 70.19 218 SER A O 1
ATOM 1802 N N . SER A 1 219 ? -22.800 -16.205 -17.483 1.00 65.62 219 SER A N 1
ATOM 1803 C CA . SER A 1 219 ? -23.115 -17.610 -17.210 1.00 65.62 219 SER A CA 1
ATOM 1804 C C . SER A 1 219 ? -23.832 -18.327 -18.366 1.00 65.62 219 SER A C 1
ATOM 1806 O O . SER A 1 219 ? -23.649 -19.532 -18.537 1.00 65.62 219 SER A O 1
ATOM 1808 N N . GLU A 1 220 ? -24.563 -17.606 -19.225 1.00 63.91 220 GLU A N 1
ATOM 1809 C CA . GLU A 1 220 ? -25.361 -18.211 -20.308 1.00 63.91 220 GLU A CA 1
ATOM 1810 C C . GLU A 1 220 ? -24.563 -18.534 -21.589 1.00 63.91 220 GLU A C 1
ATOM 1812 O O . GLU A 1 220 ? -25.019 -19.311 -22.424 1.00 63.91 220 GLU A O 1
ATOM 1817 N N . LYS A 1 221 ? -23.333 -18.025 -21.751 1.00 56.00 221 LYS A N 1
ATOM 1818 C CA . LYS A 1 221 ? -22.515 -18.238 -22.969 1.00 56.00 221 LYS A CA 1
ATOM 1819 C C . LYS A 1 221 ? -21.584 -19.458 -22.954 1.00 56.00 221 LYS A C 1
ATOM 1821 O O . LYS A 1 221 ? -20.739 -19.591 -23.836 1.00 56.00 221 LYS A O 1
ATOM 1826 N N . ARG A 1 222 ? -21.721 -20.374 -21.989 1.00 54.94 222 ARG A N 1
ATOM 1827 C CA . ARG A 1 222 ? -20.995 -21.666 -21.980 1.00 54.94 222 ARG A CA 1
ATOM 1828 C C . ARG A 1 222 ? -21.827 -22.858 -22.470 1.00 54.94 222 ARG A C 1
ATOM 1830 O O . ARG A 1 222 ? -21.436 -24.002 -22.248 1.00 54.94 222 ARG A O 1
ATOM 1837 N N . GLY A 1 223 ? -22.937 -22.596 -23.160 1.00 50.66 223 GLY A N 1
ATOM 1838 C CA . GLY A 1 223 ? -23.637 -23.588 -23.972 1.00 50.66 223 GLY A CA 1
ATOM 1839 C C . GLY A 1 223 ? -22.903 -23.833 -25.289 1.00 50.66 223 GLY A C 1
ATOM 1840 O O . GLY A 1 223 ? -23.027 -23.054 -26.221 1.00 50.66 223 GLY A O 1
ATOM 1841 N N . ASP A 1 224 ? -22.092 -24.885 -25.290 1.00 53.19 224 ASP A N 1
ATOM 1842 C CA . ASP A 1 224 ? -21.754 -25.785 -26.398 1.00 53.19 224 ASP A CA 1
ATOM 1843 C C . ASP A 1 224 ? -22.595 -25.633 -27.689 1.00 53.19 224 ASP A C 1
ATOM 1845 O O . ASP A 1 224 ? -23.552 -26.366 -27.917 1.00 53.19 224 ASP A O 1
ATOM 1849 N N . GLU A 1 225 ? -22.212 -24.704 -28.564 1.00 50.47 225 GLU A N 1
ATOM 1850 C CA . GLU A 1 225 ? -22.513 -24.789 -29.993 1.00 50.47 225 GLU A CA 1
ATOM 1851 C C . GLU A 1 225 ? -21.179 -24.829 -30.724 1.00 50.47 225 GLU A C 1
ATOM 1853 O O . GLU A 1 225 ? -20.521 -23.814 -30.937 1.00 50.47 225 GLU A O 1
ATOM 1858 N N . THR A 1 226 ? -20.756 -26.051 -31.026 1.00 57.53 226 THR A N 1
ATOM 1859 C CA . THR A 1 226 ? -19.692 -26.395 -31.961 1.00 57.53 226 THR A CA 1
ATOM 1860 C C . THR A 1 226 ? -20.105 -25.942 -33.365 1.00 57.53 226 THR A C 1
ATOM 1862 O O . THR A 1 226 ? -21.004 -26.550 -33.946 1.00 57.53 226 THR A O 1
ATOM 1865 N N . PRO A 1 227 ? -19.479 -24.909 -33.960 1.00 53.88 227 PRO A N 1
ATOM 1866 C CA . PRO A 1 227 ? -19.660 -24.624 -35.369 1.00 53.88 227 PRO A CA 1
ATOM 1867 C C . PRO A 1 227 ? -18.660 -25.477 -36.150 1.00 53.88 227 PRO A C 1
ATOM 1869 O O . PRO A 1 227 ? -17.453 -25.434 -35.904 1.00 53.88 227 PRO A O 1
ATOM 1872 N N . GLU A 1 228 ? -19.217 -26.270 -37.057 1.00 53.16 228 GLU A N 1
ATOM 1873 C CA . GLU A 1 228 ? -18.560 -27.017 -38.124 1.00 53.16 228 GLU A CA 1
ATOM 1874 C C . GLU A 1 228 ? -17.347 -26.310 -38.746 1.00 53.16 228 GLU A C 1
ATOM 1876 O O . GLU A 1 228 ? -17.321 -25.095 -38.954 1.00 53.16 228 GLU A O 1
ATOM 1881 N N . GLU A 1 229 ? -16.371 -27.154 -39.076 1.00 53.28 229 GLU A N 1
ATOM 1882 C CA . GLU A 1 229 ? -15.231 -26.943 -39.961 1.00 53.28 229 GLU A CA 1
ATOM 1883 C C . GLU A 1 229 ? -15.452 -25.866 -41.034 1.00 53.28 229 GLU A C 1
ATOM 1885 O O . GLU A 1 229 ? -16.232 -26.038 -41.970 1.00 53.28 229 GLU A O 1
ATOM 1890 N N . VAL A 1 230 ? -14.663 -24.790 -40.964 1.00 47.97 230 VAL A N 1
ATOM 1891 C CA . VAL A 1 230 ? -14.358 -23.978 -42.144 1.00 47.97 230 VAL A CA 1
ATOM 1892 C C . VAL A 1 230 ? -12.853 -24.021 -42.374 1.00 47.97 230 VAL A C 1
ATOM 1894 O O . VAL A 1 230 ? -12.059 -23.372 -41.695 1.00 47.97 230 VAL A O 1
ATOM 1897 N N . GLU A 1 231 ? -12.505 -24.863 -43.339 1.00 57.53 231 GLU A N 1
ATOM 1898 C CA . GLU A 1 231 ? -11.228 -25.013 -44.023 1.00 57.53 231 GLU A CA 1
ATOM 1899 C C . GLU A 1 231 ? -10.720 -23.645 -44.518 1.00 57.53 231 GLU A C 1
ATOM 1901 O O . GLU A 1 231 ? -11.326 -23.021 -45.392 1.00 57.53 231 GLU A O 1
ATOM 1906 N N . PHE A 1 232 ? -9.620 -23.148 -43.938 1.00 37.47 232 PHE A N 1
ATOM 1907 C CA . PHE A 1 232 ? -8.964 -21.917 -44.386 1.00 37.47 232 PHE A CA 1
ATOM 1908 C C . PHE A 1 232 ? -7.667 -22.255 -45.123 1.00 37.47 232 PHE A C 1
ATOM 1910 O O . PHE A 1 232 ? -6.749 -22.857 -44.569 1.00 37.47 232 PHE A O 1
ATOM 1917 N N . VAL A 1 233 ? -7.647 -21.865 -46.395 1.00 40.38 233 VAL A N 1
ATOM 1918 C CA . VAL A 1 233 ? -6.597 -22.088 -47.389 1.00 40.38 233 VAL A CA 1
ATOM 1919 C C . VAL A 1 233 ? -5.370 -21.225 -47.087 1.00 40.38 233 VAL A C 1
ATOM 1921 O O . VAL A 1 233 ? -5.482 -20.017 -46.873 1.00 40.38 233 VAL A O 1
ATOM 1924 N N . GLU A 1 234 ? -4.198 -21.863 -47.101 1.00 45.28 234 GLU A N 1
ATOM 1925 C CA . GLU A 1 234 ? -2.877 -21.233 -47.074 1.00 45.28 234 GLU A CA 1
ATOM 1926 C C . GLU A 1 234 ? -2.661 -20.335 -48.301 1.00 45.28 234 GLU A C 1
ATOM 1928 O O . GLU 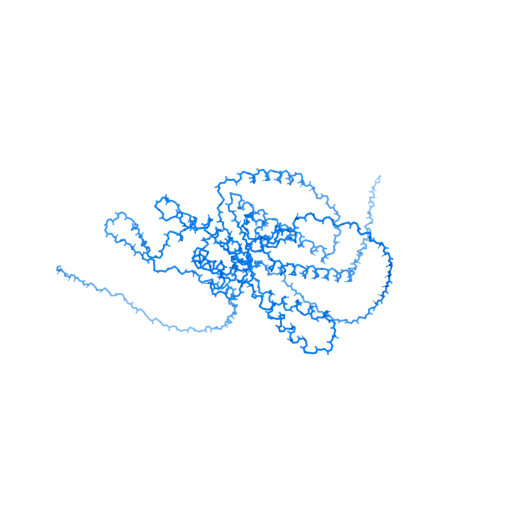A 1 234 ? -2.861 -20.752 -49.443 1.00 45.28 234 GLU A O 1
ATOM 1933 N N . ALA A 1 235 ? -2.179 -19.116 -48.067 1.00 43.09 235 ALA A N 1
ATOM 1934 C CA . ALA A 1 235 ? -1.537 -18.303 -49.090 1.00 43.09 235 ALA A CA 1
ATOM 1935 C C . ALA A 1 235 ? -0.225 -17.746 -48.527 1.00 43.09 235 ALA A C 1
ATOM 1937 O O . ALA A 1 235 ? -0.205 -16.782 -47.760 1.00 43.09 235 ALA A O 1
ATOM 1938 N N . GLU A 1 236 ? 0.869 -18.397 -48.916 1.00 44.19 236 GLU A N 1
ATOM 1939 C CA . GLU A 1 236 ? 2.193 -17.792 -48.989 1.00 44.19 236 GLU A CA 1
ATOM 1940 C C . GLU A 1 236 ? 2.164 -16.665 -50.035 1.00 44.19 236 GLU A C 1
ATOM 1942 O O . GLU A 1 236 ? 1.636 -16.879 -51.122 1.00 44.19 236 GLU A O 1
ATOM 1947 N N . ASP A 1 237 ? 2.754 -15.498 -49.755 1.00 36.03 237 ASP A N 1
ATOM 1948 C CA . ASP A 1 237 ? 3.820 -14.995 -50.629 1.00 36.03 237 ASP A CA 1
ATOM 1949 C C . ASP A 1 237 ? 4.634 -13.837 -50.017 1.00 36.03 237 ASP A C 1
ATOM 1951 O O . ASP A 1 237 ? 4.163 -12.992 -49.256 1.00 36.03 237 ASP A O 1
ATOM 1955 N N . SER A 1 238 ? 5.897 -13.877 -50.417 1.00 38.34 238 SER A N 1
ATOM 1956 C CA . SER A 1 238 ? 7.067 -13.014 -50.272 1.00 38.34 238 SER A CA 1
ATOM 1957 C C . SER A 1 238 ? 6.889 -11.482 -50.363 1.00 38.34 238 SER A C 1
ATOM 1959 O O . SER A 1 238 ? 5.968 -10.981 -51.001 1.00 38.34 238 SER A O 1
ATOM 1961 N N . LYS A 1 239 ? 7.848 -10.712 -49.797 1.00 39.66 239 LYS A N 1
ATOM 1962 C CA . LYS A 1 239 ? 8.878 -9.962 -50.570 1.00 39.66 239 LYS A CA 1
ATOM 1963 C C . LYS A 1 239 ? 9.780 -9.050 -49.713 1.00 39.66 239 LYS A C 1
ATOM 1965 O O . LYS A 1 239 ? 9.316 -8.201 -48.958 1.00 39.66 239 LYS A O 1
ATOM 1970 N N . GLU A 1 240 ? 11.087 -9.211 -49.920 1.00 37.50 240 GLU A N 1
ATOM 1971 C CA . GLU A 1 240 ? 12.189 -8.322 -49.533 1.00 37.50 240 GLU A CA 1
ATOM 1972 C C . GLU A 1 240 ? 12.101 -6.921 -50.165 1.00 37.50 240 GLU A C 1
ATOM 1974 O O . GLU A 1 240 ? 11.765 -6.783 -51.342 1.00 37.50 240 GLU A O 1
ATOM 1979 N N . SER A 1 241 ? 12.600 -5.905 -49.454 1.00 39.97 241 SER A N 1
ATOM 1980 C CA . SER A 1 241 ? 13.409 -4.857 -50.091 1.00 39.97 241 SER A CA 1
ATOM 1981 C C . SER A 1 241 ? 14.352 -4.191 -49.090 1.00 39.97 241 SER A C 1
ATOM 1983 O O . SER A 1 241 ? 13.920 -3.603 -48.099 1.00 39.97 241 SER A O 1
ATOM 1985 N N . ALA A 1 242 ? 15.641 -4.285 -49.402 1.00 37.88 242 ALA A N 1
ATOM 1986 C CA . ALA A 1 242 ? 16.741 -3.546 -48.807 1.00 37.88 242 ALA A CA 1
ATOM 1987 C C . ALA A 1 242 ? 16.698 -2.057 -49.193 1.00 37.88 242 ALA A C 1
ATOM 1989 O O . ALA A 1 242 ? 16.296 -1.712 -50.304 1.00 37.88 242 ALA A O 1
ATOM 1990 N N . ALA A 1 243 ? 17.186 -1.188 -48.307 1.00 41.56 243 ALA A N 1
ATOM 1991 C CA . ALA A 1 243 ? 17.594 0.167 -48.661 1.00 41.56 243 ALA A CA 1
ATOM 1992 C C . ALA A 1 243 ? 18.828 0.568 -47.841 1.00 41.56 243 ALA A C 1
ATOM 1994 O O . ALA A 1 243 ? 18.775 0.693 -46.617 1.00 41.56 243 ALA A O 1
ATOM 1995 N N . GLU A 1 244 ? 19.941 0.726 -48.556 1.00 37.53 244 GLU A N 1
ATOM 1996 C CA . GLU A 1 244 ? 21.196 1.324 -48.109 1.00 37.53 244 GLU A CA 1
ATOM 1997 C C . GLU A 1 244 ? 21.026 2.829 -47.857 1.00 37.53 244 GLU A C 1
ATOM 1999 O O . GLU A 1 244 ? 20.376 3.536 -48.626 1.00 37.53 244 GLU A O 1
ATOM 2004 N N . GLY A 1 245 ? 21.683 3.334 -46.813 1.00 38.09 245 GLY A N 1
ATOM 2005 C CA . GLY A 1 245 ? 21.859 4.763 -46.570 1.00 38.09 245 GLY A CA 1
ATOM 2006 C C . GLY A 1 245 ? 23.150 5.009 -45.795 1.00 38.09 245 GLY A C 1
ATOM 2007 O O . GLY A 1 245 ? 23.215 4.744 -44.598 1.00 38.09 245 GLY A O 1
ATOM 2008 N N . GLN A 1 246 ? 24.187 5.475 -46.496 1.00 40.16 246 GLN A N 1
ATOM 2009 C CA . GLN A 1 246 ? 25.460 5.932 -45.926 1.00 40.16 246 GLN A CA 1
ATOM 2010 C C . GLN A 1 246 ? 25.397 7.406 -45.460 1.00 40.16 246 GLN A C 1
ATOM 2012 O O . GLN A 1 246 ? 24.489 8.137 -45.861 1.00 40.16 246 GLN A O 1
ATOM 2017 N N . PRO A 1 247 ? 26.349 7.846 -44.608 1.00 50.47 247 PRO A N 1
ATOM 2018 C CA . PRO A 1 247 ? 26.146 8.925 -43.644 1.00 50.47 247 PRO A CA 1
ATOM 2019 C C . PRO A 1 247 ? 26.727 10.277 -44.084 1.00 50.47 247 PRO A C 1
ATOM 2021 O O . PRO A 1 247 ? 27.602 10.348 -44.948 1.00 50.47 247 PRO A O 1
ATOM 2024 N N . LYS A 1 248 ? 26.288 11.350 -43.414 1.00 46.84 248 LYS A N 1
ATOM 2025 C CA . LYS A 1 248 ? 27.001 12.631 -43.360 1.00 46.84 248 LYS A CA 1
ATOM 2026 C C . LYS A 1 248 ? 27.318 13.007 -41.914 1.00 46.84 248 LYS A C 1
ATOM 2028 O O . LYS A 1 248 ? 26.449 12.975 -41.048 1.00 46.84 248 LYS A O 1
ATOM 2033 N N . ASP A 1 249 ? 28.600 13.287 -41.754 1.00 41.78 249 ASP A N 1
ATOM 2034 C CA . ASP A 1 249 ? 29.366 13.799 -40.623 1.00 41.78 249 ASP A CA 1
ATOM 2035 C C . ASP A 1 249 ? 29.055 15.287 -40.366 1.00 41.78 249 ASP A C 1
ATOM 2037 O O . ASP A 1 249 ? 28.642 15.964 -41.307 1.00 41.78 249 ASP A O 1
ATOM 2041 N N . ASP A 1 250 ? 29.220 15.733 -39.113 1.00 41.78 250 ASP A N 1
ATOM 2042 C CA . ASP A 1 250 ? 29.705 17.065 -38.688 1.00 41.78 250 ASP A CA 1
ATOM 2043 C C . ASP A 1 250 ? 29.521 17.263 -37.155 1.00 41.78 250 ASP A C 1
ATOM 2045 O O . ASP A 1 250 ? 28.471 17.678 -36.676 1.00 41.78 250 ASP A O 1
ATOM 2049 N N . SER A 1 251 ? 30.581 16.906 -36.415 1.00 41.75 251 SER A N 1
ATOM 2050 C CA . SER A 1 251 ? 31.333 17.675 -35.390 1.00 41.75 251 SER A CA 1
ATOM 2051 C C . SER A 1 251 ? 30.700 18.376 -34.151 1.00 41.75 251 SER A C 1
ATOM 2053 O O . SER A 1 251 ? 29.620 18.947 -34.179 1.00 41.75 251 SER A O 1
ATOM 2055 N N . GLU A 1 252 ? 31.570 18.455 -33.121 1.00 39.19 252 GLU A N 1
ATOM 2056 C CA . GLU A 1 252 ? 31.587 19.224 -31.848 1.00 39.19 252 GLU A CA 1
ATOM 2057 C C . GLU A 1 252 ? 30.929 18.539 -30.627 1.00 39.19 252 GLU A C 1
ATOM 2059 O O . GLU A 1 252 ? 29.756 18.201 -30.637 1.00 39.19 252 GLU A O 1
ATOM 2064 N N . GLY A 1 253 ? 31.590 18.252 -29.497 1.00 40.16 253 GLY A N 1
ATOM 2065 C CA . GLY A 1 253 ? 32.859 18.724 -28.934 1.00 40.16 253 GLY A CA 1
ATOM 2066 C C . GLY A 1 253 ? 32.602 19.318 -27.542 1.00 40.16 253 GLY A C 1
ATOM 2067 O O . GLY A 1 253 ? 32.359 20.514 -27.435 1.00 40.16 253 GLY A O 1
ATOM 2068 N N . GLY A 1 254 ? 32.631 18.505 -26.478 1.00 36.25 254 GLY A N 1
ATOM 2069 C CA . GLY A 1 254 ? 32.433 18.994 -25.107 1.00 36.25 254 GLY A CA 1
ATOM 2070 C C . GLY A 1 254 ? 32.668 17.929 -24.035 1.00 36.25 254 GLY A C 1
ATOM 2071 O O . GLY A 1 254 ? 31.739 17.221 -23.657 1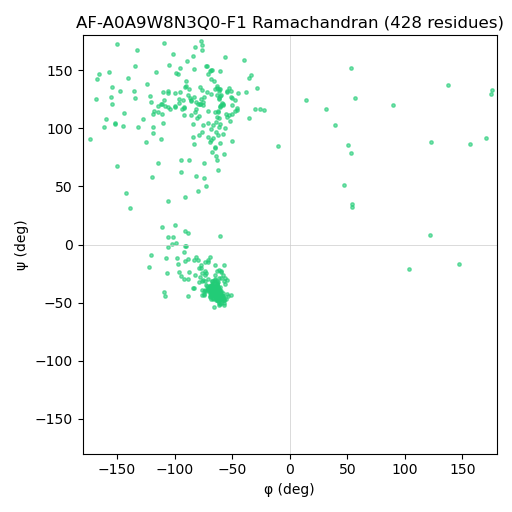.00 36.25 254 GLY A O 1
ATOM 2072 N N . ASP A 1 255 ? 33.907 17.841 -23.548 1.00 40.09 255 ASP A N 1
ATOM 2073 C CA . ASP A 1 255 ? 34.273 17.102 -22.337 1.00 40.09 255 ASP A CA 1
ATOM 2074 C C . ASP A 1 255 ? 33.835 17.900 -21.100 1.00 40.09 255 ASP A C 1
ATOM 2076 O O . ASP A 1 255 ? 34.240 19.051 -20.916 1.00 40.09 255 ASP A O 1
ATOM 2080 N N . VAL A 1 256 ? 33.013 17.290 -20.243 1.00 43.47 256 VAL A N 1
ATOM 2081 C CA . VAL A 1 256 ? 32.712 17.804 -18.901 1.00 43.47 256 VAL A CA 1
ATOM 2082 C C . VAL A 1 256 ? 32.972 16.685 -17.902 1.00 43.47 256 VAL A C 1
ATOM 2084 O O . VAL A 1 256 ? 32.221 15.712 -17.832 1.00 43.47 256 VAL A O 1
ATOM 2087 N N . ASP A 1 257 ? 34.050 16.845 -17.138 1.00 47.94 257 ASP A N 1
ATOM 2088 C CA . ASP A 1 257 ? 34.363 16.048 -15.956 1.00 47.94 257 ASP A CA 1
ATOM 2089 C C . ASP A 1 257 ? 33.244 16.220 -14.914 1.00 47.94 257 ASP A C 1
ATOM 2091 O O . ASP A 1 257 ? 32.978 17.333 -14.453 1.00 47.94 257 ASP A O 1
ATOM 2095 N N . ILE A 1 258 ? 32.572 15.125 -14.544 1.00 43.97 258 ILE A N 1
ATOM 2096 C CA . ILE A 1 258 ? 31.620 15.102 -13.427 1.00 43.97 258 ILE A CA 1
ATOM 2097 C C . ILE A 1 258 ? 32.184 14.198 -12.335 1.00 43.97 258 ILE A C 1
ATOM 2099 O O . ILE A 1 258 ? 32.324 12.988 -12.502 1.00 43.97 258 ILE A O 1
ATOM 2103 N N . ASP A 1 259 ? 32.505 14.834 -11.212 1.00 41.53 259 ASP A N 1
ATOM 2104 C CA . ASP A 1 259 ? 32.982 14.231 -9.975 1.00 41.53 259 ASP A CA 1
ATOM 2105 C C . ASP A 1 259 ? 31.938 13.281 -9.350 1.00 41.53 259 ASP A C 1
ATOM 2107 O O . ASP A 1 259 ? 30.884 13.699 -8.860 1.00 41.53 259 ASP A O 1
ATOM 2111 N N . ASP A 1 260 ? 32.277 11.990 -9.291 1.00 50.06 260 ASP A N 1
ATOM 2112 C CA . ASP A 1 260 ? 31.521 10.912 -8.637 1.00 50.06 260 ASP A CA 1
ATOM 2113 C C . ASP A 1 260 ? 31.627 10.971 -7.100 1.00 50.06 260 ASP A C 1
ATOM 2115 O O . ASP A 1 260 ? 32.252 10.133 -6.440 1.00 50.06 260 ASP A O 1
ATOM 2119 N N . ALA A 1 261 ? 30.995 11.974 -6.493 1.00 42.69 261 ALA A N 1
ATOM 2120 C CA . ALA A 1 261 ? 30.935 12.090 -5.037 1.00 42.69 261 ALA A CA 1
ATOM 2121 C C . ALA A 1 261 ? 29.590 12.601 -4.498 1.00 42.69 261 ALA A C 1
ATOM 2123 O O . ALA A 1 261 ? 29.567 13.407 -3.574 1.00 42.69 261 ALA A O 1
ATOM 2124 N N . ALA A 1 262 ? 28.455 12.108 -5.003 1.00 40.47 262 ALA A N 1
ATOM 2125 C CA . ALA A 1 262 ? 27.188 12.130 -4.263 1.00 40.47 262 ALA A CA 1
ATOM 2126 C C . ALA A 1 262 ? 26.116 11.265 -4.937 1.00 40.47 262 ALA A C 1
ATOM 2128 O O . ALA A 1 262 ? 25.753 11.522 -6.074 1.00 40.47 262 ALA A O 1
ATOM 2129 N N . SER A 1 263 ? 25.531 10.312 -4.202 1.00 40.44 263 SER A N 1
ATOM 2130 C CA . SER A 1 263 ? 24.072 10.234 -3.984 1.00 40.44 263 SER A CA 1
ATOM 2131 C C . SER A 1 263 ? 23.637 8.809 -3.626 1.00 40.44 263 SER A C 1
ATOM 2133 O O . SER A 1 263 ? 23.187 8.022 -4.450 1.00 40.44 263 SER A O 1
ATOM 2135 N N . ILE A 1 264 ? 23.707 8.493 -2.331 1.00 36.81 264 ILE A N 1
ATOM 2136 C CA . ILE A 1 264 ? 22.917 7.413 -1.715 1.00 36.81 264 ILE A CA 1
ATOM 2137 C C . ILE A 1 264 ? 21.602 8.032 -1.201 1.00 36.81 264 ILE A C 1
ATOM 2139 O O . ILE A 1 264 ? 21.155 7.770 -0.083 1.00 36.81 264 ILE A O 1
ATOM 2143 N N . VAL A 1 265 ? 21.001 8.933 -1.986 1.00 34.44 265 VAL A N 1
ATOM 2144 C CA . VAL A 1 265 ? 19.660 9.441 -1.701 1.00 34.44 265 VAL A CA 1
ATOM 2145 C C . VAL A 1 265 ? 18.680 8.408 -2.235 1.00 34.44 265 VAL A C 1
ATOM 2147 O O . VAL A 1 265 ? 18.620 8.106 -3.420 1.00 34.44 265 VAL A O 1
ATOM 2150 N N . SER A 1 266 ? 17.973 7.806 -1.290 1.00 38.50 266 SER A N 1
ATOM 2151 C CA . SER A 1 266 ? 16.898 6.842 -1.464 1.00 38.50 266 SER A CA 1
ATOM 2152 C C . SER A 1 266 ? 15.987 7.142 -2.655 1.00 38.50 266 SER A C 1
ATOM 2154 O O . SER A 1 266 ? 15.448 8.241 -2.767 1.00 38.50 266 SER A O 1
ATOM 2156 N N . VAL A 1 267 ? 15.758 6.096 -3.451 1.00 39.56 267 VAL A N 1
ATOM 2157 C CA . VAL A 1 267 ? 14.743 5.930 -4.506 1.00 39.56 267 VAL A CA 1
ATOM 2158 C C . VAL A 1 267 ? 13.325 6.015 -3.913 1.00 39.56 267 VAL A C 1
ATOM 2160 O O . VAL A 1 267 ? 12.589 5.036 -3.868 1.00 39.56 267 VAL A O 1
ATOM 2163 N N . ASP A 1 268 ? 12.977 7.176 -3.368 1.00 36.03 268 ASP A N 1
ATOM 2164 C CA . ASP A 1 268 ? 11.649 7.545 -2.874 1.00 36.03 268 ASP A CA 1
ATOM 2165 C C . ASP A 1 268 ? 11.501 9.070 -3.042 1.00 36.03 268 ASP A C 1
ATOM 2167 O O . ASP A 1 268 ? 11.519 9.827 -2.075 1.00 36.03 268 ASP A O 1
ATOM 2171 N N . SER A 1 269 ? 11.436 9.554 -4.286 1.00 38.16 269 SER A N 1
ATOM 2172 C CA . SER A 1 269 ? 10.908 10.885 -4.641 1.00 38.16 269 SER A CA 1
ATOM 2173 C C . SER A 1 269 ? 10.563 10.904 -6.129 1.00 38.16 269 SER A C 1
ATOM 2175 O O . SER A 1 269 ? 11.429 10.982 -6.989 1.00 38.16 269 SER A O 1
ATOM 2177 N N . ASN A 1 270 ? 9.270 10.771 -6.405 1.00 46.03 270 ASN A N 1
ATOM 2178 C CA . ASN A 1 270 ? 8.667 10.592 -7.719 1.00 46.03 270 ASN A CA 1
ATOM 2179 C C . ASN A 1 270 ? 8.236 11.955 -8.292 1.00 46.03 270 ASN A C 1
ATOM 2181 O O . ASN A 1 270 ? 7.043 12.214 -8.426 1.00 46.03 270 ASN A O 1
ATOM 2185 N N . ALA A 1 271 ? 9.194 12.859 -8.522 1.00 44.75 271 ALA A N 1
ATOM 2186 C CA . ALA A 1 271 ? 8.916 14.192 -9.074 1.00 44.75 271 ALA A CA 1
ATOM 2187 C C . ALA A 1 271 ? 8.989 14.244 -10.615 1.00 44.75 271 ALA A C 1
ATOM 2189 O O . ALA A 1 271 ? 8.491 15.194 -11.203 1.00 44.75 271 ALA A O 1
ATOM 2190 N N . GLU A 1 272 ? 9.561 13.226 -11.265 1.00 46.81 272 GLU A N 1
ATOM 2191 C CA . GLU A 1 272 ? 9.828 13.219 -12.717 1.00 46.81 272 GLU A CA 1
ATOM 2192 C C . GLU A 1 272 ? 8.684 12.606 -13.558 1.00 46.81 272 GLU A C 1
ATOM 2194 O O . GLU A 1 272 ? 8.685 12.697 -14.779 1.00 46.81 272 GLU A O 1
ATOM 2199 N N . ASP A 1 273 ? 7.650 12.040 -12.924 1.00 49.28 273 ASP A N 1
ATOM 2200 C CA . ASP A 1 273 ? 6.587 11.275 -13.606 1.00 49.28 273 ASP A CA 1
ATOM 2201 C C . ASP A 1 273 ? 5.577 12.126 -14.407 1.00 49.28 273 ASP A C 1
ATOM 2203 O O . ASP A 1 273 ? 4.819 11.579 -15.211 1.00 49.28 273 ASP A O 1
ATOM 2207 N N . LEU A 1 274 ? 5.522 13.448 -14.197 1.00 48.47 274 LEU A N 1
ATOM 2208 C CA . LEU A 1 274 ? 4.623 14.327 -14.961 1.00 48.47 274 LEU A CA 1
ATOM 2209 C C . LEU A 1 274 ? 5.175 14.641 -16.362 1.00 48.47 274 LEU A C 1
ATOM 2211 O O . LEU A 1 274 ? 4.397 14.739 -17.312 1.00 48.47 274 LEU A O 1
ATOM 2215 N N . ASP A 1 275 ? 6.500 14.709 -16.515 1.00 47.34 275 ASP A N 1
ATOM 2216 C CA . ASP A 1 275 ? 7.147 14.997 -17.800 1.00 47.34 275 ASP A CA 1
ATOM 2217 C C . ASP A 1 275 ? 7.122 13.775 -18.736 1.00 47.34 275 ASP A C 1
ATOM 2219 O O . ASP A 1 275 ? 6.947 13.911 -19.951 1.00 47.34 275 ASP A O 1
ATOM 2223 N N . THR A 1 276 ? 7.169 12.562 -18.178 1.00 48.91 276 THR A N 1
ATOM 2224 C CA . THR A 1 276 ? 7.093 11.299 -18.935 1.00 48.91 276 THR A CA 1
ATOM 2225 C C . THR A 1 276 ? 5.730 11.097 -19.601 1.00 48.91 276 THR A C 1
ATOM 2227 O O . THR A 1 276 ? 5.644 10.548 -20.702 1.00 48.91 276 THR A O 1
ATOM 2230 N N . ILE A 1 277 ? 4.654 11.583 -18.970 1.00 49.44 277 ILE A N 1
ATOM 2231 C CA . ILE A 1 277 ? 3.305 11.550 -19.550 1.00 49.44 277 ILE A CA 1
ATOM 2232 C C . ILE A 1 277 ? 3.229 12.502 -20.750 1.00 49.44 277 ILE A C 1
ATOM 2234 O O . ILE A 1 277 ? 2.737 12.097 -21.800 1.00 49.44 277 ILE A O 1
ATOM 2238 N N . ASN A 1 278 ? 3.788 13.714 -20.652 1.00 47.59 278 ASN A N 1
ATOM 2239 C CA . ASN A 1 278 ? 3.849 14.656 -21.777 1.00 47.59 278 ASN A CA 1
ATOM 2240 C C . ASN A 1 278 ? 4.699 14.132 -22.952 1.00 47.59 278 ASN A C 1
ATOM 2242 O O . ASN A 1 278 ? 4.337 14.344 -24.108 1.00 47.59 278 ASN A O 1
ATOM 2246 N N . MET A 1 279 ? 5.774 13.382 -22.686 1.00 55.09 279 MET A N 1
ATOM 2247 C CA . MET A 1 279 ? 6.591 12.760 -23.739 1.00 55.09 279 MET A CA 1
ATOM 2248 C C . MET A 1 279 ? 5.883 11.624 -24.494 1.00 55.09 279 MET A C 1
ATOM 2250 O O . MET A 1 279 ? 6.076 11.473 -25.702 1.00 55.09 279 MET A O 1
ATOM 2254 N N . PHE A 1 280 ? 5.055 10.823 -23.814 1.00 50.47 280 PHE A N 1
ATOM 2255 C CA . PHE A 1 280 ? 4.270 9.767 -24.465 1.00 50.47 280 PHE A CA 1
ATOM 2256 C C . PHE A 1 280 ? 3.270 10.349 -25.482 1.00 50.47 280 PHE A C 1
ATOM 2258 O O . PHE A 1 280 ? 3.052 9.766 -26.546 1.00 50.47 280 PHE A O 1
ATOM 2265 N N . TRP A 1 281 ? 2.730 11.539 -25.198 1.00 48.75 281 TRP A N 1
ATOM 2266 C CA . TRP A 1 281 ? 1.834 12.268 -26.095 1.00 48.75 281 TRP A CA 1
ATOM 2267 C C . TRP A 1 281 ? 2.518 12.781 -27.363 1.00 48.75 281 TRP A C 1
ATOM 2269 O O . TRP A 1 281 ? 1.959 12.606 -28.441 1.00 48.75 281 TRP A O 1
ATOM 2279 N N . GLU A 1 282 ? 3.725 13.346 -27.262 1.00 51.91 282 GLU A N 1
ATOM 2280 C CA . GLU A 1 282 ? 4.532 13.794 -28.414 1.00 51.91 282 GLU A CA 1
ATOM 2281 C C . GLU A 1 282 ? 4.827 12.642 -29.394 1.00 51.91 282 GLU A C 1
ATOM 2283 O O . GLU A 1 282 ? 4.673 12.785 -30.608 1.00 51.91 282 GLU A O 1
ATOM 2288 N N . LEU A 1 283 ? 5.158 11.454 -28.873 1.00 55.97 283 LEU A N 1
ATOM 2289 C CA . LEU A 1 283 ? 5.434 10.259 -29.683 1.00 55.97 283 LEU A CA 1
ATOM 2290 C C . LEU A 1 283 ? 4.189 9.688 -30.380 1.00 55.97 283 LEU A C 1
ATOM 2292 O O . LEU A 1 283 ? 4.279 9.233 -31.522 1.00 55.97 283 LEU A O 1
ATOM 2296 N N . LEU A 1 284 ? 3.026 9.724 -29.723 1.00 52.84 284 LEU A N 1
ATOM 2297 C CA . LEU A 1 284 ? 1.745 9.352 -30.338 1.00 52.84 284 LEU A CA 1
ATOM 2298 C C . LEU A 1 284 ? 1.310 10.374 -31.398 1.00 52.84 284 LEU A C 1
ATOM 2300 O O . LEU A 1 284 ? 0.783 9.988 -32.442 1.00 52.84 284 LEU A O 1
ATOM 2304 N N . TYR A 1 285 ? 1.595 11.660 -31.174 1.00 50.53 285 TYR A N 1
ATOM 2305 C CA . TYR A 1 285 ? 1.301 12.740 -32.117 1.00 50.53 285 TYR A CA 1
ATOM 2306 C C . TYR A 1 285 ? 2.163 12.672 -33.385 1.00 50.53 285 TYR A C 1
ATOM 2308 O O . TYR A 1 285 ? 1.677 12.954 -34.479 1.00 50.53 285 TYR A O 1
ATOM 2316 N N . ALA A 1 286 ? 3.419 12.234 -33.258 1.00 59.03 286 ALA A N 1
ATOM 2317 C CA . ALA A 1 286 ? 4.349 12.088 -34.377 1.00 59.03 286 ALA A CA 1
ATOM 2318 C C . ALA A 1 286 ? 4.015 10.919 -35.328 1.00 59.03 286 ALA A C 1
ATOM 2320 O O . ALA A 1 286 ? 4.554 10.861 -36.433 1.00 59.03 286 ALA A O 1
ATOM 2321 N N . ARG A 1 287 ? 3.142 9.980 -34.924 1.00 50.88 287 ARG A N 1
ATOM 2322 C CA . ARG A 1 287 ? 2.795 8.780 -35.711 1.00 50.88 287 ARG A CA 1
ATOM 2323 C C . ARG A 1 287 ? 1.412 8.832 -36.372 1.00 50.88 287 ARG A C 1
ATOM 2325 O O . ARG A 1 287 ? 1.059 7.907 -37.101 1.00 50.88 287 ARG A O 1
ATOM 2332 N N . ALA A 1 288 ? 0.638 9.894 -36.154 1.00 48.62 288 ALA A N 1
ATOM 2333 C CA . ALA A 1 288 ? -0.643 10.077 -36.828 1.00 48.62 288 ALA A CA 1
ATOM 2334 C C . ALA A 1 288 ? -0.430 10.525 -38.293 1.00 48.62 288 ALA A C 1
ATOM 2336 O O . ALA A 1 288 ? 0.363 11.438 -38.537 1.00 48.62 288 ALA A O 1
ATOM 2337 N N . PRO A 1 289 ? -1.111 9.914 -39.283 1.00 52.84 289 PRO A N 1
ATOM 2338 C CA . PRO A 1 289 ? -1.018 10.342 -40.675 1.00 52.84 289 PRO A CA 1
ATOM 2339 C C . PRO A 1 289 ? -1.520 11.784 -40.809 1.00 52.84 289 PRO A C 1
ATOM 2341 O O . PRO A 1 289 ? -2.566 12.137 -40.264 1.00 52.84 289 PRO A O 1
ATOM 2344 N N . ALA A 1 290 ? -0.766 12.616 -41.530 1.00 53.81 290 ALA A N 1
ATOM 2345 C CA . ALA A 1 290 ? -1.088 14.016 -41.779 1.00 53.81 290 ALA A CA 1
ATOM 2346 C C . ALA A 1 290 ? -2.332 14.139 -42.674 1.00 53.81 290 ALA A C 1
ATOM 2348 O O . ALA A 1 290 ? -2.237 14.338 -43.882 1.00 53.81 290 ALA A O 1
ATOM 2349 N N . THR A 1 291 ? -3.516 13.983 -42.091 1.00 51.81 291 THR A N 1
ATOM 2350 C CA . THR A 1 291 ? -4.776 14.335 -42.745 1.00 51.81 291 THR A CA 1
ATOM 2351 C C . THR A 1 291 ? -5.055 15.812 -42.490 1.00 51.81 291 THR A C 1
ATOM 2353 O O . THR A 1 291 ? -5.069 16.250 -41.338 1.00 51.81 291 THR A O 1
ATOM 2356 N N . ASP A 1 292 ? -5.271 16.570 -43.563 1.00 52.38 292 ASP A N 1
ATOM 2357 C CA . ASP A 1 292 ? -5.401 18.034 -43.627 1.00 52.38 292 ASP A CA 1
ATOM 2358 C C . ASP A 1 292 ? -6.739 18.559 -43.050 1.00 52.38 292 ASP A C 1
ATOM 2360 O O . ASP A 1 292 ? -7.487 19.300 -43.679 1.00 52.38 292 ASP A O 1
ATOM 2364 N N . SER A 1 293 ? -7.081 18.124 -41.835 1.00 53.22 293 SER A N 1
ATOM 2365 C CA . SER A 1 293 ? -8.310 18.477 -41.120 1.00 53.22 293 SER A CA 1
ATOM 2366 C C . SER A 1 293 ? -7.950 19.055 -39.750 1.00 53.22 293 SER A C 1
ATOM 2368 O O . SER A 1 293 ? -7.866 18.345 -38.743 1.00 53.22 293 SER A O 1
ATOM 2370 N N . LYS A 1 294 ? -7.733 20.374 -39.710 1.00 59.28 294 LYS A N 1
ATOM 2371 C CA . LYS A 1 294 ? -7.437 21.134 -38.481 1.00 59.28 294 LYS A CA 1
ATOM 2372 C C . LYS A 1 294 ? -8.557 21.080 -37.431 1.00 59.28 294 LYS A C 1
ATOM 2374 O O . LYS A 1 294 ? -8.246 21.242 -36.253 1.00 59.28 294 LYS A O 1
ATOM 2379 N N . ASP A 1 295 ? -9.798 20.782 -37.819 1.00 59.69 295 ASP A N 1
ATOM 2380 C CA . ASP A 1 295 ? -10.943 20.780 -36.895 1.00 59.69 295 ASP A CA 1
ATOM 2381 C C . ASP A 1 295 ? -11.111 19.468 -36.108 1.00 59.69 295 ASP A C 1
ATOM 2383 O O . ASP A 1 295 ? -11.347 19.511 -34.906 1.00 59.69 295 ASP A O 1
ATOM 2387 N N . MET A 1 296 ? -10.857 18.296 -36.703 1.00 54.28 296 MET A N 1
ATOM 2388 C CA . MET A 1 296 ? -10.893 17.019 -35.956 1.00 54.28 296 MET A CA 1
ATOM 2389 C C . MET A 1 296 ? -9.807 16.913 -34.875 1.00 54.28 296 MET A C 1
ATOM 2391 O O . MET A 1 296 ? -9.972 16.202 -33.887 1.00 54.28 296 MET A O 1
ATOM 2395 N N . SER A 1 297 ? -8.689 17.618 -35.053 1.00 63.22 297 SER A N 1
ATOM 2396 C CA . SER A 1 297 ? -7.539 17.586 -34.146 1.00 63.22 297 SER A CA 1
ATOM 2397 C C . SER A 1 297 ? -7.835 18.246 -32.798 1.00 63.22 297 SER A C 1
ATOM 2399 O O . SER A 1 297 ? -7.442 17.718 -31.761 1.00 63.22 297 SER A O 1
ATOM 2401 N N . SER A 1 298 ? -8.551 19.374 -32.776 1.00 65.50 298 SER A N 1
ATOM 2402 C CA . SER A 1 298 ? -8.898 20.067 -31.528 1.00 65.50 298 SER A CA 1
ATOM 2403 C C . SER A 1 298 ? -9.977 19.315 -30.747 1.00 65.50 298 SER A C 1
ATOM 2405 O O . SER A 1 298 ? -9.905 19.250 -29.521 1.00 65.50 298 SER A O 1
ATOM 2407 N N . GLU A 1 299 ? -10.916 18.677 -31.448 1.00 66.62 299 GLU A N 1
ATOM 2408 C CA . GLU A 1 299 ? -11.988 17.887 -30.850 1.00 66.62 299 GLU A CA 1
ATOM 2409 C C . GLU A 1 299 ? -11.475 16.539 -30.324 1.00 66.62 299 GLU A C 1
ATOM 2411 O O . GLU A 1 299 ? -11.746 16.207 -29.174 1.00 66.62 299 GLU A O 1
ATOM 2416 N N . LEU A 1 300 ? -10.621 15.823 -31.073 1.00 64.38 300 LEU A N 1
ATOM 2417 C CA . LEU A 1 300 ? -9.921 14.634 -30.569 1.00 64.38 300 LEU A CA 1
ATOM 2418 C C . LEU A 1 300 ? -8.948 14.980 -29.443 1.00 64.38 300 LEU A C 1
ATOM 2420 O O . LEU A 1 300 ? -8.905 14.247 -28.465 1.00 64.38 300 LEU A O 1
ATOM 2424 N N . ARG A 1 301 ? -8.204 16.095 -29.513 1.00 57.19 301 ARG A N 1
ATOM 2425 C CA . ARG A 1 301 ? -7.355 16.558 -28.398 1.00 57.19 301 ARG A CA 1
ATOM 2426 C C . ARG A 1 301 ? -8.179 16.929 -27.173 1.00 57.19 301 ARG A C 1
ATOM 2428 O O . ARG A 1 301 ? -7.749 16.636 -26.070 1.00 57.19 301 ARG A O 1
ATOM 2435 N N . SER A 1 302 ? -9.344 17.549 -27.343 1.00 63.28 302 SER A N 1
ATOM 2436 C CA . SER A 1 302 ? -10.272 17.861 -26.250 1.00 63.28 302 SER A CA 1
ATOM 2437 C C . SER A 1 302 ? -10.853 16.583 -25.646 1.00 63.28 302 SER A C 1
ATOM 2439 O O . SER A 1 302 ? -10.804 16.403 -24.435 1.00 63.28 302 SER A O 1
ATOM 2441 N N . PHE A 1 303 ? -11.315 15.648 -26.477 1.00 59.91 303 PHE A N 1
ATOM 2442 C CA . PHE A 1 303 ? -11.897 14.376 -26.049 1.00 59.91 303 PHE A CA 1
ATOM 2443 C C . PHE A 1 303 ? -10.854 13.461 -25.392 1.00 59.91 303 PHE A C 1
ATOM 2445 O O . PHE A 1 303 ? -11.113 12.884 -24.339 1.00 59.91 303 PHE A O 1
ATOM 2452 N N . LEU A 1 304 ? -9.645 13.384 -25.954 1.00 54.06 304 LEU A N 1
ATOM 2453 C CA . LEU A 1 304 ? -8.513 12.650 -25.390 1.00 54.06 304 LEU A CA 1
ATOM 2454 C C . LEU A 1 304 ? -7.953 13.350 -24.149 1.00 54.06 304 LEU A C 1
ATOM 2456 O O . LEU A 1 304 ? -7.684 12.660 -23.181 1.00 54.06 304 LEU A O 1
ATOM 2460 N N . ASN A 1 305 ? -7.853 14.683 -24.082 1.00 51.16 305 ASN A N 1
ATOM 2461 C CA . ASN A 1 305 ? -7.451 15.359 -22.840 1.00 51.16 305 ASN A CA 1
ATOM 2462 C C . ASN A 1 305 ? -8.503 15.192 -21.735 1.00 51.16 305 ASN A C 1
ATOM 2464 O O . ASN A 1 305 ? -8.158 15.013 -20.571 1.00 51.16 305 ASN A O 1
ATOM 2468 N N . LYS A 1 306 ? -9.789 15.181 -22.085 1.00 52.12 306 LYS A N 1
ATOM 2469 C CA . LYS A 1 306 ? -10.871 14.945 -21.126 1.00 52.12 306 LYS A CA 1
ATOM 2470 C C . LYS A 1 306 ? -10.924 13.487 -20.649 1.00 52.12 306 LYS A C 1
ATOM 2472 O O . LYS A 1 306 ? -11.314 13.251 -19.515 1.00 52.12 306 LYS A O 1
ATOM 2477 N N . LYS A 1 307 ? -10.498 12.527 -21.483 1.00 50.81 307 LYS A N 1
ATOM 2478 C CA . LYS A 1 307 ? -10.504 11.083 -21.178 1.00 50.81 307 LYS A CA 1
ATOM 2479 C C . LYS A 1 307 ? -9.166 10.532 -20.650 1.00 50.81 307 LYS A C 1
ATOM 2481 O O . LYS A 1 307 ? -9.163 9.506 -19.984 1.00 50.81 307 LYS A O 1
ATOM 2486 N N . LEU A 1 308 ? -8.035 11.181 -20.940 1.00 47.75 308 LEU A N 1
ATOM 2487 C CA . LEU A 1 308 ? -6.680 10.736 -20.566 1.00 47.75 308 LEU A CA 1
ATOM 2488 C C . LEU A 1 308 ? -5.882 11.739 -19.713 1.00 47.75 308 LEU A C 1
ATOM 2490 O O . LEU A 1 308 ? -4.920 11.314 -19.078 1.00 47.75 308 LEU A O 1
ATOM 2494 N N . LEU A 1 309 ? -6.224 13.035 -19.677 1.00 45.34 309 LEU A N 1
ATOM 2495 C CA . LEU A 1 309 ? -5.498 14.034 -18.860 1.00 45.34 309 LEU A CA 1
ATOM 2496 C C . LEU A 1 309 ? -6.136 14.245 -17.484 1.00 45.34 309 LEU A C 1
ATOM 2498 O O . LEU A 1 309 ? -5.448 14.526 -16.506 1.00 45.34 309 LEU A O 1
ATOM 2502 N N . THR A 1 310 ? -7.437 14.005 -17.388 1.00 47.66 310 THR A N 1
ATOM 2503 C CA . THR A 1 310 ? -8.069 13.550 -16.159 1.00 47.66 310 THR A CA 1
ATOM 2504 C C . THR A 1 310 ? -8.522 12.127 -16.425 1.00 47.66 310 THR A C 1
ATOM 2506 O O . THR A 1 310 ? -9.652 11.933 -16.871 1.00 47.66 310 THR A O 1
ATOM 2509 N N . PRO A 1 311 ? -7.702 11.098 -16.152 1.00 49.91 311 PRO A N 1
ATOM 2510 C CA . PRO A 1 311 ? -8.307 9.894 -15.636 1.00 49.91 311 PRO A CA 1
ATOM 2511 C C . PRO A 1 311 ? -8.968 10.361 -14.337 1.00 49.91 311 PRO A C 1
ATOM 2513 O O . PRO A 1 311 ? -8.377 10.335 -13.255 1.00 49.91 311 PRO A O 1
ATOM 2516 N N . GLU A 1 312 ? -10.206 10.847 -14.439 1.00 54.31 312 GLU A N 1
ATOM 2517 C CA . GLU A 1 312 ? -11.206 10.400 -13.499 1.00 54.31 312 GLU A CA 1
ATOM 2518 C C . GLU A 1 312 ? -11.066 8.886 -13.579 1.00 54.31 312 GLU A C 1
ATOM 2520 O O . GLU A 1 312 ? -11.612 8.222 -14.450 1.00 54.31 312 GLU A O 1
ATOM 2525 N N . VAL A 1 313 ? -10.174 8.352 -12.736 1.00 59.12 313 VAL A N 1
ATOM 2526 C CA . VAL A 1 313 ? -10.384 7.064 -12.113 1.00 59.12 313 VAL A CA 1
ATOM 2527 C C . VAL A 1 313 ? -11.876 7.072 -11.888 1.00 59.12 313 VAL A C 1
ATOM 2529 O O . VAL A 1 313 ? -12.329 7.956 -11.157 1.00 59.12 313 VAL A O 1
ATOM 2532 N N . GLU A 1 314 ? -12.621 6.262 -12.637 1.00 70.44 314 GLU A N 1
ATOM 2533 C CA . GLU A 1 314 ? -14.069 6.213 -12.510 1.00 70.44 314 GLU A CA 1
ATOM 2534 C C . GLU A 1 314 ? -14.324 5.682 -11.102 1.00 70.44 314 GLU A C 1
ATOM 2536 O O . GLU A 1 314 ? -14.422 4.486 -10.849 1.00 70.44 314 GLU A O 1
ATOM 2541 N N . VAL A 1 315 ? -14.289 6.610 -10.150 1.00 81.38 315 VAL A N 1
ATOM 2542 C CA . VAL A 1 315 ? -14.481 6.409 -8.719 1.00 81.38 315 VAL A CA 1
ATOM 2543 C C . VAL A 1 315 ? -15.907 5.936 -8.458 1.00 81.38 315 VAL A C 1
ATOM 2545 O O . VAL A 1 315 ? -16.157 5.334 -7.416 1.00 81.38 315 VAL A O 1
ATOM 2548 N N . ASP A 1 316 ? -16.774 6.150 -9.449 1.00 88.75 316 ASP A N 1
ATOM 2549 C CA . ASP A 1 316 ? -18.148 5.702 -9.577 1.00 88.75 316 ASP A CA 1
ATOM 2550 C C . ASP A 1 316 ? -18.248 4.712 -10.763 1.00 88.75 316 ASP A C 1
ATOM 2552 O O . ASP A 1 316 ? -18.807 5.044 -11.803 1.00 88.75 316 ASP A O 1
ATOM 2556 N N . SER A 1 317 ? -17.676 3.512 -10.623 1.00 93.19 317 SER A N 1
ATOM 2557 C CA . SER A 1 317 ? -17.783 2.389 -11.579 1.00 93.19 317 SER A CA 1
ATOM 2558 C C . SER A 1 317 ? -18.115 1.073 -10.859 1.00 93.19 317 SER A C 1
ATOM 2560 O O . SER A 1 317 ? -17.999 0.982 -9.632 1.00 93.19 317 SER A O 1
ATOM 2562 N N . VAL A 1 318 ? -18.492 0.030 -11.607 1.00 94.00 318 VAL A N 1
ATOM 2563 C CA . VAL A 1 318 ? -18.723 -1.323 -11.055 1.00 94.00 318 VAL A CA 1
ATOM 2564 C C . VAL A 1 318 ? -17.416 -1.914 -10.506 1.00 94.00 318 VAL A C 1
ATOM 2566 O O . VAL A 1 318 ? -17.393 -2.538 -9.445 1.00 94.00 318 VAL A O 1
ATOM 2569 N N . GLU A 1 319 ? -16.284 -1.655 -11.161 1.00 93.19 319 GLU A N 1
ATOM 2570 C CA . GLU A 1 319 ? -14.960 -2.026 -10.659 1.00 93.19 319 GLU A CA 1
ATOM 2571 C C . GLU A 1 319 ? -14.636 -1.307 -9.346 1.00 93.19 319 GLU A C 1
ATOM 2573 O O . GLU A 1 319 ? -14.120 -1.928 -8.412 1.00 93.19 319 GLU A O 1
ATOM 2578 N N . ALA A 1 320 ? -14.981 -0.019 -9.239 1.00 94.56 320 ALA A N 1
ATOM 2579 C CA . ALA A 1 320 ? -14.831 0.729 -7.995 1.00 94.56 320 ALA A CA 1
ATOM 2580 C C . ALA A 1 320 ? -15.657 0.119 -6.858 1.00 94.56 320 ALA A C 1
ATOM 2582 O O . ALA A 1 320 ? -15.155 0.037 -5.736 1.00 94.56 320 ALA A O 1
ATOM 2583 N N . LEU A 1 321 ? -16.879 -0.349 -7.139 1.00 96.31 321 LEU A N 1
ATOM 2584 C CA . LEU A 1 321 ? -17.710 -1.056 -6.164 1.00 96.31 321 LEU A CA 1
ATOM 2585 C C . LEU A 1 321 ? -17.007 -2.323 -5.647 1.00 96.31 321 LEU A C 1
ATOM 2587 O O . LEU A 1 321 ? -16.861 -2.495 -4.433 1.00 96.31 321 LEU A O 1
ATOM 2591 N N . ARG A 1 322 ? -16.506 -3.178 -6.548 1.00 96.44 322 ARG A N 1
ATOM 2592 C CA . ARG A 1 322 ? -15.792 -4.419 -6.188 1.00 96.44 322 ARG A CA 1
ATOM 2593 C C . ARG A 1 322 ? -14.545 -4.150 -5.344 1.00 96.44 322 ARG A C 1
ATOM 2595 O O . ARG A 1 322 ? -14.348 -4.772 -4.296 1.00 96.44 322 ARG A O 1
ATOM 2602 N N . ASP A 1 323 ? -13.728 -3.187 -5.760 1.00 96.62 323 ASP A N 1
ATOM 2603 C CA . ASP A 1 323 ? -12.516 -2.791 -5.041 1.00 96.62 323 ASP A CA 1
ATOM 2604 C C . ASP A 1 323 ? -12.830 -2.178 -3.665 1.00 96.62 323 ASP A C 1
ATOM 2606 O O . ASP A 1 323 ? -12.140 -2.461 -2.680 1.00 96.62 323 ASP A O 1
ATOM 2610 N N . MET A 1 324 ? -13.891 -1.370 -3.567 1.00 97.62 324 MET A N 1
ATOM 2611 C CA . MET A 1 324 ? -14.345 -0.779 -2.306 1.00 97.62 324 MET A CA 1
ATOM 2612 C C . MET A 1 324 ? -14.886 -1.833 -1.337 1.00 97.62 324 MET A C 1
ATOM 2614 O O . MET A 1 324 ? -14.561 -1.766 -0.149 1.00 97.62 324 MET A O 1
ATOM 2618 N N . ARG A 1 325 ? -15.628 -2.843 -1.817 1.00 97.88 325 ARG A N 1
ATOM 2619 C CA . ARG A 1 325 ? -16.042 -4.003 -1.003 1.00 97.88 325 ARG A CA 1
ATOM 2620 C C . ARG A 1 325 ? -14.829 -4.745 -0.453 1.00 97.88 325 ARG A C 1
ATOM 2622 O O . ARG A 1 325 ? -14.765 -5.005 0.748 1.00 97.88 325 ARG A O 1
ATOM 2629 N N . CYS A 1 326 ? -13.835 -5.026 -1.301 1.00 98.06 326 CYS A N 1
ATOM 2630 C CA . CYS A 1 326 ? -12.576 -5.645 -0.878 1.00 98.06 326 CYS A CA 1
ATOM 2631 C C . CYS A 1 326 ? -11.867 -4.816 0.205 1.00 98.06 326 CYS A C 1
ATOM 2633 O O . CYS A 1 326 ? -11.492 -5.352 1.251 1.00 98.06 326 CYS A O 1
ATOM 2635 N N . TYR A 1 327 ? -11.744 -3.501 0.004 1.00 98.31 327 TYR A N 1
ATOM 2636 C CA . TYR A 1 327 ? -11.139 -2.590 0.974 1.00 98.31 327 TYR A CA 1
ATOM 2637 C C . TYR A 1 327 ? -11.876 -2.567 2.317 1.00 98.31 327 TYR A C 1
ATOM 2639 O O . TYR A 1 327 ? -11.239 -2.720 3.361 1.00 98.31 327 TYR A O 1
ATOM 2647 N N . VAL A 1 328 ? -13.199 -2.381 2.315 1.00 98.38 328 VAL A N 1
ATOM 2648 C CA . VAL A 1 328 ? -13.991 -2.306 3.551 1.00 98.38 328 VAL A CA 1
ATOM 2649 C C . VAL A 1 328 ? -13.934 -3.633 4.302 1.00 98.38 328 VAL A C 1
ATOM 2651 O O . VAL A 1 328 ? -13.652 -3.628 5.500 1.00 98.38 328 VAL A O 1
ATOM 2654 N N . ASN A 1 329 ? -14.096 -4.759 3.601 1.00 98.44 329 ASN A N 1
ATOM 2655 C CA . ASN A 1 329 ? -13.989 -6.092 4.194 1.00 98.44 329 ASN A CA 1
ATOM 2656 C C . ASN A 1 329 ? -12.607 -6.332 4.807 1.00 98.44 329 ASN A C 1
ATOM 2658 O O . ASN A 1 329 ? -12.506 -6.851 5.917 1.00 98.44 329 ASN A O 1
ATOM 2662 N N . PHE A 1 330 ? -11.540 -5.930 4.117 1.00 98.19 330 PHE A N 1
ATOM 2663 C CA . PHE A 1 330 ? -10.182 -6.017 4.643 1.00 98.19 330 PHE A CA 1
ATOM 2664 C C . PHE A 1 330 ? -10.011 -5.180 5.914 1.00 98.19 330 PHE A C 1
ATOM 2666 O O . PHE A 1 330 ? -9.529 -5.672 6.933 1.00 98.19 330 PHE A O 1
ATOM 2673 N N . VAL A 1 331 ? -10.418 -3.909 5.892 1.00 97.81 331 VAL A N 1
ATOM 2674 C CA . VAL A 1 331 ? -10.263 -3.037 7.061 1.00 97.81 331 VAL A CA 1
ATOM 2675 C C . VAL A 1 331 ? -11.083 -3.562 8.240 1.00 97.81 331 VAL A C 1
ATOM 2677 O O . VAL A 1 331 ? -10.560 -3.613 9.350 1.00 97.81 331 VAL A O 1
ATOM 2680 N N . ASP A 1 332 ? -12.317 -4.008 8.019 1.00 98.06 332 ASP A N 1
ATOM 2681 C CA . ASP A 1 332 ? -13.190 -4.530 9.073 1.00 98.06 332 ASP A CA 1
ATOM 2682 C C . ASP A 1 332 ? -12.704 -5.839 9.694 1.00 98.06 332 ASP A C 1
ATOM 2684 O O . ASP A 1 332 ? -12.801 -5.997 10.912 1.00 98.06 332 ASP A O 1
ATOM 2688 N N . ASN A 1 333 ? -12.193 -6.762 8.879 1.00 97.31 333 ASN A N 1
ATOM 2689 C CA . ASN A 1 333 ? -11.833 -8.105 9.331 1.00 97.31 333 ASN A CA 1
ATOM 2690 C C . ASN A 1 333 ? -10.373 -8.221 9.779 1.00 97.31 333 ASN A C 1
ATOM 2692 O O . ASN A 1 333 ? -10.077 -9.025 10.658 1.00 97.31 333 ASN A O 1
ATOM 2696 N N . ASP A 1 334 ? -9.459 -7.429 9.212 1.00 96.12 334 ASP A N 1
ATOM 2697 C CA . ASP A 1 334 ? -8.027 -7.515 9.520 1.00 96.12 334 ASP A CA 1
ATOM 2698 C C . ASP A 1 334 ? -7.522 -6.328 10.356 1.00 96.12 334 ASP A C 1
ATOM 2700 O O . ASP A 1 334 ? -6.787 -6.522 11.324 1.00 96.12 334 ASP A O 1
ATOM 2704 N N . ILE A 1 335 ? -7.903 -5.088 10.022 1.00 96.25 335 ILE A N 1
ATOM 2705 C CA . ILE A 1 335 ? -7.334 -3.883 10.657 1.00 96.25 335 ILE A CA 1
ATOM 2706 C C . ILE A 1 335 ? -8.099 -3.482 11.925 1.00 96.25 335 ILE A C 1
ATOM 2708 O O . ILE A 1 335 ? -7.491 -3.175 12.954 1.00 96.25 335 ILE A O 1
ATOM 2712 N N . MET A 1 336 ? -9.431 -3.492 11.886 1.00 95.62 336 MET A N 1
ATOM 2713 C CA . MET A 1 336 ? -10.271 -3.086 13.013 1.00 95.62 336 MET A CA 1
ATOM 2714 C C . MET A 1 336 ? -10.118 -3.992 14.241 1.00 95.62 336 MET A C 1
ATOM 2716 O O . MET A 1 336 ? -10.096 -3.442 15.342 1.00 95.62 336 MET A O 1
ATOM 2720 N N . PRO A 1 337 ? -9.953 -5.326 14.135 1.00 94.81 337 PRO A N 1
ATOM 2721 C CA . PRO A 1 337 ? -9.702 -6.158 15.309 1.00 94.81 337 PRO A CA 1
ATOM 2722 C C . PRO A 1 337 ? -8.377 -5.808 15.992 1.00 94.81 337 PRO A C 1
ATOM 2724 O O . PRO A 1 337 ? -8.334 -5.723 17.216 1.00 94.81 337 PRO A O 1
ATOM 2727 N N . MET A 1 338 ? -7.325 -5.494 15.223 1.00 92.69 338 MET A N 1
ATOM 2728 C CA . MET A 1 338 ? -6.045 -5.024 15.778 1.00 92.69 338 MET A CA 1
ATOM 2729 C C . MET A 1 338 ? -6.182 -3.687 16.516 1.00 92.69 338 MET A C 1
ATOM 2731 O O . MET A 1 338 ? -5.454 -3.428 17.470 1.00 92.69 338 MET A O 1
ATOM 2735 N N . TYR A 1 339 ? -7.099 -2.825 16.079 1.00 93.00 339 TYR A N 1
ATOM 2736 C CA . TYR A 1 339 ? -7.389 -1.564 16.755 1.00 93.00 339 TYR A CA 1
ATOM 2737 C C . TYR A 1 339 ? -8.222 -1.765 18.030 1.00 93.00 339 TYR A C 1
ATOM 2739 O O . TYR A 1 339 ? -7.911 -1.190 19.071 1.00 93.00 339 TYR A O 1
ATOM 2747 N N . LYS A 1 340 ? -9.251 -2.618 17.957 1.00 93.88 340 LYS A N 1
ATOM 2748 C CA . LYS A 1 340 ? -10.212 -2.887 19.040 1.00 93.88 340 LYS A CA 1
ATOM 2749 C C . LYS A 1 340 ? -9.699 -3.845 20.114 1.00 93.88 340 LYS A C 1
ATOM 2751 O O . LYS A 1 340 ? -10.297 -3.922 21.182 1.00 93.88 340 LYS A O 1
ATOM 2756 N N . GLN A 1 341 ? -8.593 -4.557 19.878 1.00 92.12 341 GLN A N 1
ATOM 2757 C CA . GLN A 1 341 ? -8.021 -5.494 20.859 1.00 92.12 341 GLN A CA 1
ATOM 2758 C C . GLN A 1 341 ? -7.686 -4.839 22.214 1.00 92.12 341 GLN A C 1
ATOM 2760 O O . GLN A 1 341 ? -7.523 -5.541 23.208 1.00 92.12 341 GLN A O 1
ATOM 2765 N N . TYR A 1 342 ? -7.590 -3.506 22.253 1.00 91.56 342 TYR A N 1
ATOM 2766 C CA . TYR A 1 342 ? -7.289 -2.718 23.446 1.00 91.56 342 TYR A CA 1
ATOM 2767 C C . TYR A 1 342 ? -8.491 -1.966 24.032 1.00 91.56 342 TYR A C 1
ATOM 2769 O O . TYR A 1 342 ? -8.309 -1.188 24.962 1.00 91.56 342 TYR A O 1
ATOM 2777 N N . ASP A 1 343 ? -9.711 -2.181 23.527 1.00 90.50 343 ASP A N 1
ATOM 2778 C CA . ASP A 1 343 ? -10.916 -1.541 24.082 1.00 90.50 343 ASP A CA 1
ATOM 2779 C C . ASP A 1 343 ? -11.272 -2.091 25.487 1.00 90.50 343 ASP A C 1
ATOM 2781 O O . ASP A 1 343 ? -12.112 -1.530 26.189 1.00 90.50 343 ASP A O 1
ATOM 2785 N N . GLY A 1 344 ? -10.631 -3.185 25.919 1.00 88.62 344 GLY A N 1
ATOM 2786 C CA . GLY A 1 344 ? -10.786 -3.788 27.244 1.00 88.62 344 GLY A CA 1
ATOM 2787 C C . GLY A 1 344 ? -9.563 -3.623 28.152 1.00 88.62 344 GLY A C 1
ATOM 2788 O O . GLY A 1 344 ? -8.486 -3.207 27.739 1.00 88.62 344 GLY A O 1
ATOM 2789 N N . THR A 1 345 ? -9.707 -4.031 29.412 1.00 85.81 345 THR A N 1
ATOM 2790 C CA . THR A 1 345 ? -8.632 -4.019 30.423 1.00 85.81 345 THR A CA 1
ATOM 2791 C C . THR A 1 345 ? -7.788 -5.299 30.437 1.00 85.81 345 THR A C 1
ATOM 2793 O O . THR A 1 345 ? -6.993 -5.511 31.348 1.00 85.81 345 THR A O 1
ATOM 2796 N N . THR A 1 346 ? -7.957 -6.178 29.445 1.00 89.12 346 THR A N 1
ATOM 2797 C CA . THR A 1 346 ? -7.314 -7.502 29.401 1.00 89.12 346 THR A CA 1
ATOM 2798 C C . THR A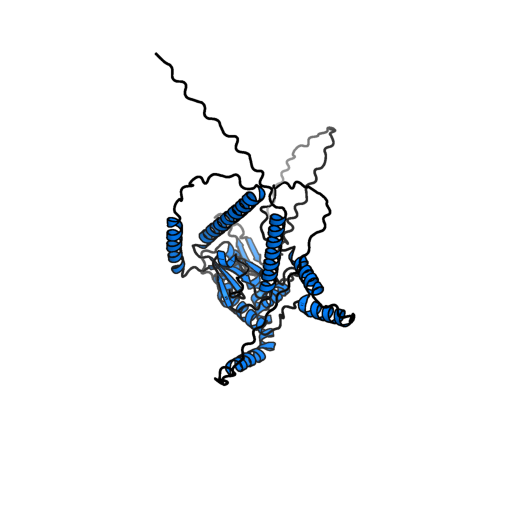 1 346 ? -5.852 -7.456 28.961 1.00 89.12 346 THR A C 1
ATOM 2800 O O . THR A 1 346 ? -5.111 -8.406 29.202 1.00 89.12 346 THR A O 1
ATOM 2803 N N . ALA A 1 347 ? -5.421 -6.387 28.289 1.00 89.19 347 ALA A N 1
ATOM 2804 C CA . ALA A 1 347 ? -4.062 -6.272 27.776 1.00 89.19 347 ALA A CA 1
ATOM 2805 C C . ALA A 1 347 ? -3.101 -5.749 28.857 1.00 89.19 347 ALA A C 1
ATOM 2807 O O . ALA A 1 347 ? -3.046 -4.554 29.128 1.00 89.19 347 ALA A O 1
ATOM 2808 N N . GLU A 1 348 ? -2.287 -6.635 29.435 1.00 89.75 348 GLU A N 1
ATOM 2809 C CA . GLU A 1 348 ? -1.239 -6.245 30.396 1.00 89.75 348 GLU A CA 1
ATOM 2810 C C . GLU A 1 348 ? -0.037 -5.559 29.728 1.00 89.75 348 GLU A C 1
ATOM 2812 O O . GLU A 1 348 ? 0.705 -4.805 30.359 1.00 89.75 348 GLU A O 1
ATOM 2817 N N . ARG A 1 349 ? 0.202 -5.852 28.444 1.00 91.38 349 ARG A N 1
ATOM 2818 C CA . ARG A 1 349 ? 1.357 -5.361 27.687 1.00 91.38 349 ARG A CA 1
ATOM 2819 C C . ARG A 1 349 ? 0.906 -4.873 26.320 1.00 91.38 349 ARG A C 1
ATOM 2821 O O . ARG A 1 349 ? 0.207 -5.582 25.602 1.00 91.38 349 ARG A O 1
ATOM 2828 N N . VAL A 1 350 ? 1.366 -3.685 25.943 1.00 89.69 350 VAL A N 1
ATOM 2829 C CA . VAL A 1 350 ? 1.056 -3.056 24.653 1.00 89.69 350 VAL A CA 1
ATOM 2830 C C . VAL A 1 350 ? 2.359 -2.741 23.930 1.00 89.69 350 VAL A C 1
ATOM 2832 O O . VAL A 1 350 ? 3.339 -2.315 24.547 1.00 89.69 350 VAL A O 1
ATOM 2835 N N . LYS A 1 351 ? 2.403 -2.998 22.619 1.00 88.94 351 LYS A N 1
ATOM 2836 C CA . LYS A 1 351 ? 3.560 -2.645 21.789 1.00 88.94 351 LYS A CA 1
ATOM 2837 C C . LYS A 1 351 ? 3.613 -1.127 21.633 1.00 88.94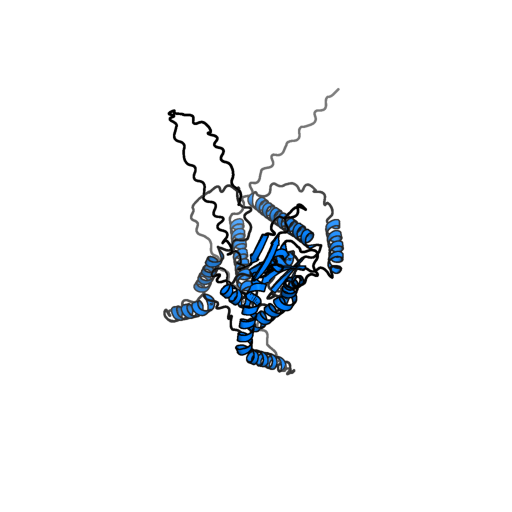 351 LYS A C 1
ATOM 2839 O O . LYS A 1 351 ? 2.579 -0.477 21.539 1.00 88.94 351 LYS A O 1
ATOM 2844 N N . TYR A 1 352 ? 4.818 -0.568 21.545 1.00 87.69 352 TYR A N 1
ATOM 2845 C CA . TYR A 1 352 ? 4.995 0.878 21.379 1.00 87.69 352 TYR A CA 1
ATOM 2846 C C . TYR A 1 352 ? 4.219 1.431 20.167 1.00 87.69 352 TYR A C 1
ATOM 2848 O O . TYR A 1 352 ? 3.532 2.442 20.281 1.00 87.69 352 TYR A O 1
ATOM 2856 N N . ASP A 1 353 ? 4.250 0.714 19.039 1.00 85.81 353 ASP A N 1
ATOM 2857 C CA . ASP A 1 353 ? 3.553 1.107 17.805 1.00 85.81 353 ASP A CA 1
ATOM 2858 C C . ASP A 1 353 ? 2.018 1.149 17.958 1.00 85.81 353 ASP A C 1
ATOM 2860 O O . ASP A 1 353 ? 1.342 1.871 17.226 1.00 85.81 353 ASP A O 1
ATOM 2864 N N . ASP A 1 354 ? 1.470 0.419 18.934 1.00 89.25 354 ASP A N 1
ATOM 2865 C CA . ASP A 1 354 ? 0.034 0.315 19.218 1.00 89.25 354 ASP A CA 1
ATOM 2866 C C . ASP A 1 354 ? -0.427 1.227 20.360 1.00 89.25 354 ASP A C 1
ATOM 2868 O O . ASP A 1 354 ? -1.611 1.267 20.690 1.00 89.25 354 ASP A O 1
ATOM 2872 N N . LEU A 1 355 ? 0.469 2.020 20.953 1.00 88.75 355 LEU A N 1
ATOM 2873 C CA . LEU A 1 355 ? 0.090 2.933 22.035 1.00 88.75 355 LEU A CA 1
ATOM 2874 C C . LEU A 1 355 ? -1.033 3.887 21.619 1.00 88.75 355 LEU A C 1
ATOM 2876 O O . LEU A 1 355 ? -1.898 4.212 22.420 1.00 88.75 355 LEU A O 1
ATOM 2880 N N . TRP A 1 356 ? -1.063 4.299 20.351 1.00 86.62 356 TRP A N 1
ATOM 2881 C CA . TRP A 1 356 ? -2.107 5.180 19.827 1.00 86.62 356 TRP A CA 1
ATOM 2882 C C . TRP A 1 356 ? -3.529 4.586 19.942 1.00 86.62 356 TRP A C 1
ATOM 2884 O O . TRP A 1 356 ? -4.480 5.355 20.025 1.00 86.62 356 TRP A O 1
ATOM 2894 N N . SER A 1 357 ? -3.695 3.254 19.922 1.00 88.81 357 SER A N 1
ATOM 2895 C CA . SER A 1 357 ? -5.021 2.615 19.947 1.00 88.81 357 SER A CA 1
ATOM 2896 C C . SER A 1 357 ? -5.663 2.615 21.331 1.00 88.81 357 SER A C 1
ATOM 2898 O O . SER A 1 357 ? -6.885 2.485 21.424 1.00 88.81 357 SER A O 1
ATOM 2900 N N . LEU A 1 358 ? -4.857 2.834 22.376 1.00 89.25 358 LEU A N 1
ATOM 2901 C CA . LEU A 1 358 ? -5.307 2.962 23.764 1.00 89.25 358 LEU A CA 1
ATOM 2902 C C . LEU A 1 358 ? -6.007 4.289 24.053 1.00 89.25 358 LEU A C 1
ATOM 2904 O O . LEU A 1 358 ? -6.736 4.392 25.029 1.00 89.25 358 LEU A O 1
ATOM 2908 N N . PHE A 1 359 ? -5.740 5.315 23.249 1.00 88.00 359 PHE A N 1
ATOM 2909 C CA . PHE A 1 359 ? -6.126 6.686 23.551 1.00 88.00 359 PHE A CA 1
ATOM 2910 C C . PHE A 1 359 ? -7.223 7.146 22.596 1.00 88.00 359 PHE A C 1
ATOM 2912 O O . PHE A 1 359 ? -6.978 7.332 21.401 1.00 88.00 359 PHE A O 1
ATOM 2919 N N . ARG A 1 360 ? -8.436 7.356 23.111 1.00 88.19 360 ARG A N 1
ATOM 2920 C CA . ARG A 1 360 ? -9.573 7.895 22.356 1.00 88.19 360 ARG A CA 1
ATOM 2921 C C . ARG A 1 360 ? -9.841 9.342 22.728 1.00 88.19 360 ARG A C 1
ATOM 2923 O O . ARG A 1 360 ? -9.505 9.824 23.808 1.00 88.19 360 ARG A O 1
ATOM 2930 N N . VAL A 1 361 ? -10.448 10.068 21.793 1.00 85.88 361 VAL A N 1
ATOM 2931 C CA . VAL A 1 361 ? -10.940 11.417 22.079 1.00 85.88 361 VAL A CA 1
ATOM 2932 C C . VAL A 1 361 ? -12.000 11.314 23.172 1.00 85.88 361 VAL A C 1
ATOM 2934 O O . VAL A 1 361 ? -12.957 10.561 23.039 1.00 85.88 361 VAL A O 1
ATOM 2937 N N . GLY A 1 362 ? -11.817 12.075 24.245 1.00 88.19 362 GLY A N 1
ATOM 2938 C CA . GLY A 1 362 ? -12.645 12.035 25.443 1.00 88.19 362 GLY A CA 1
ATOM 2939 C C . GLY A 1 362 ? -11.999 11.308 26.621 1.00 88.19 362 GLY A C 1
ATOM 2940 O O . GLY A 1 362 ? -12.374 11.616 27.755 1.00 88.19 362 GLY A O 1
ATOM 2941 N N . ASP A 1 363 ? -11.008 10.444 26.385 1.00 89.38 363 ASP A N 1
ATOM 2942 C CA . ASP A 1 363 ? -10.370 9.662 27.445 1.00 89.38 363 ASP A CA 1
ATOM 2943 C C . ASP A 1 363 ? -9.554 10.541 28.398 1.00 89.38 363 ASP A C 1
ATOM 2945 O O . ASP A 1 363 ? -9.012 11.593 28.029 1.00 89.38 363 ASP A O 1
ATOM 2949 N N . LEU A 1 364 ? -9.479 10.082 29.649 1.00 89.69 364 LEU A N 1
ATOM 2950 C CA . LEU A 1 364 ? -8.699 10.691 30.718 1.00 89.69 364 LEU A CA 1
ATOM 2951 C C . LEU A 1 364 ? -7.434 9.865 30.959 1.00 89.69 364 LEU A C 1
ATOM 2953 O O . LEU A 1 364 ? -7.506 8.715 31.383 1.00 89.69 364 LEU A O 1
ATOM 2957 N N . ILE A 1 365 ? -6.272 10.466 30.726 1.00 89.06 365 ILE A N 1
ATOM 2958 C CA . ILE A 1 365 ? -4.971 9.882 31.042 1.00 89.06 365 ILE A CA 1
ATOM 2959 C C . ILE A 1 365 ? -4.580 10.344 32.442 1.00 89.06 365 ILE A C 1
ATOM 2961 O O . ILE A 1 365 ? -4.387 11.537 32.672 1.00 89.06 365 ILE A O 1
ATOM 2965 N N . CYS A 1 366 ? -4.444 9.402 33.371 1.00 88.12 366 CYS A N 1
ATOM 2966 C CA . CYS A 1 366 ? -3.903 9.664 34.699 1.00 88.12 366 CYS A CA 1
ATOM 2967 C C . CYS A 1 366 ? -2.415 9.312 34.711 1.00 88.12 366 CYS A C 1
ATOM 2969 O O . CYS A 1 366 ? -2.049 8.171 34.427 1.00 88.12 366 CYS A O 1
ATOM 2971 N N . MET A 1 367 ? -1.558 10.277 35.043 1.00 83.69 367 MET A N 1
ATOM 2972 C CA . MET A 1 367 ? -0.153 10.000 35.321 1.00 83.69 367 MET A CA 1
ATOM 2973 C C . MET A 1 367 ? -0.003 9.759 36.828 1.00 83.69 367 MET A C 1
ATOM 2975 O O . MET A 1 367 ? -0.204 10.696 37.609 1.00 83.69 367 MET A O 1
ATOM 2979 N N . PRO A 1 368 ? 0.303 8.523 37.270 1.00 81.56 368 PRO A N 1
ATOM 2980 C CA . PRO A 1 368 ? 0.519 8.267 38.684 1.00 81.56 368 PRO A CA 1
ATOM 2981 C C . PRO A 1 368 ? 1.739 9.060 39.154 1.00 81.56 368 PRO A C 1
ATOM 2983 O O . PRO A 1 368 ? 2.771 9.085 38.478 1.00 81.56 368 PRO A O 1
ATOM 2986 N N . ALA A 1 369 ? 1.621 9.717 40.308 1.00 81.12 369 ALA A N 1
ATOM 2987 C CA . ALA A 1 369 ? 2.736 10.439 40.900 1.00 81.12 369 ALA A CA 1
ATOM 2988 C C . ALA A 1 369 ? 3.897 9.457 41.124 1.00 81.12 369 ALA A C 1
ATOM 2990 O O . ALA A 1 369 ? 3.751 8.448 41.815 1.00 81.12 369 ALA A O 1
ATOM 2991 N N . ALA A 1 370 ? 5.047 9.729 40.509 1.00 73.06 370 ALA A N 1
ATOM 2992 C CA . ALA A 1 370 ? 6.227 8.888 40.645 1.00 73.06 370 ALA A CA 1
ATOM 2993 C C . ALA A 1 370 ? 6.796 9.011 42.076 1.00 73.06 370 ALA A C 1
ATOM 2995 O O . ALA A 1 370 ? 7.640 9.864 42.343 1.00 73.06 370 ALA A O 1
ATOM 2996 N N . GLY A 1 371 ? 6.309 8.183 43.008 1.00 75.81 371 GLY A N 1
ATOM 2997 C CA . GLY A 1 371 ? 6.871 8.009 44.354 1.00 75.81 371 GLY A CA 1
ATOM 2998 C C . GLY A 1 371 ? 5.838 7.924 45.486 1.00 75.81 371 GLY A C 1
ATOM 2999 O O . GLY A 1 371 ? 4.918 8.730 45.568 1.00 75.81 371 GLY A O 1
ATOM 3000 N N . GLU A 1 372 ? 6.058 6.992 46.421 1.00 59.88 372 GLU A N 1
ATOM 3001 C CA . GLU A 1 372 ? 5.232 6.651 47.603 1.00 59.88 372 GLU A CA 1
ATOM 3002 C C . GLU A 1 372 ? 5.005 7.772 48.639 1.00 59.88 372 GLU A C 1
ATOM 3004 O O . GLU A 1 372 ? 4.428 7.534 49.701 1.00 59.88 372 GLU A O 1
ATOM 3009 N N . THR A 1 373 ? 5.407 9.018 48.380 1.00 56.50 373 THR A N 1
ATOM 3010 C CA . THR A 1 373 ? 5.169 10.093 49.357 1.00 56.50 373 THR A CA 1
ATOM 3011 C C . THR A 1 373 ? 3.757 10.654 49.215 1.00 56.50 373 THR A C 1
ATOM 3013 O O . THR A 1 373 ? 3.504 11.618 48.494 1.00 56.50 373 THR A O 1
ATOM 3016 N N . ALA A 1 374 ? 2.849 9.980 49.923 1.00 54.25 374 ALA A N 1
ATOM 3017 C CA . ALA A 1 374 ? 1.478 10.349 50.246 1.00 54.25 374 ALA A CA 1
ATOM 3018 C C . ALA A 1 374 ? 1.217 11.868 50.180 1.00 54.25 374 ALA A C 1
ATOM 3020 O O . ALA A 1 374 ? 1.761 12.641 50.968 1.00 54.25 374 ALA A O 1
ATOM 3021 N N . GLY A 1 375 ? 0.356 12.282 49.244 1.00 58.38 375 GLY A N 1
ATOM 3022 C CA . GLY A 1 375 ? -0.258 13.615 49.248 1.00 58.38 375 GLY A CA 1
ATOM 3023 C C . GLY A 1 375 ? -0.034 14.501 48.021 1.00 58.38 375 GLY A C 1
ATOM 3024 O O . GLY A 1 375 ? -0.419 15.666 48.072 1.00 58.38 375 GLY A O 1
ATOM 3025 N N . ARG A 1 376 ? 0.561 14.017 46.922 1.00 63.56 376 ARG A N 1
ATOM 3026 C CA . ARG A 1 376 ? 0.801 14.859 45.735 1.00 63.56 376 ARG A CA 1
ATOM 3027 C C . ARG A 1 376 ? -0.096 14.467 44.566 1.00 63.56 376 ARG A C 1
ATOM 3029 O O . ARG A 1 376 ? -0.152 13.311 44.174 1.00 63.56 376 ARG A O 1
ATOM 3036 N N . TYR A 1 377 ? -0.821 15.474 44.093 1.00 77.69 377 TYR A N 1
ATOM 3037 C CA . TYR A 1 377 ? -1.761 15.512 42.978 1.00 77.69 377 TYR A CA 1
ATOM 3038 C C . TYR A 1 377 ? -1.471 14.506 41.854 1.00 77.69 377 TYR A C 1
ATOM 3040 O O . TYR A 1 377 ? -0.340 14.388 41.392 1.00 77.69 377 TYR A O 1
ATOM 3048 N N . HIS A 1 378 ? -2.524 13.832 41.390 1.00 80.50 378 HIS A N 1
ATOM 3049 C CA . HIS A 1 378 ? -2.487 13.079 40.140 1.00 80.50 378 HIS A CA 1
ATOM 3050 C C . HIS A 1 378 ? -2.734 14.049 38.991 1.00 80.50 378 HIS A C 1
ATOM 3052 O O . HIS A 1 378 ? -3.725 14.784 39.002 1.00 80.50 378 HIS A O 1
ATOM 3058 N N . GLU A 1 379 ? -1.846 14.054 38.004 1.00 85.25 379 GLU A N 1
ATOM 3059 C CA . GLU A 1 379 ? -2.085 14.808 36.781 1.00 85.25 379 GLU A CA 1
ATOM 3060 C C . GLU A 1 379 ? -3.066 14.029 35.908 1.00 85.25 379 GLU A C 1
ATOM 3062 O O . GLU A 1 379 ? -2.814 12.879 35.535 1.00 85.25 379 GLU A O 1
ATOM 3067 N N . ILE A 1 380 ? -4.201 14.659 35.607 1.00 89.88 380 ILE A N 1
ATOM 3068 C CA . ILE A 1 380 ? -5.239 14.103 34.743 1.00 89.88 380 ILE A CA 1
ATOM 3069 C C . ILE A 1 380 ? -5.280 14.935 33.465 1.00 89.88 380 ILE A C 1
ATOM 3071 O O . ILE A 1 380 ? -5.545 16.136 33.498 1.00 89.88 380 ILE A O 1
ATOM 3075 N N . TRP A 1 381 ? -5.064 14.280 32.332 1.00 89.94 381 TRP A N 1
ATOM 3076 C CA . TRP A 1 381 ? -5.085 14.886 31.007 1.00 89.94 381 TRP A CA 1
ATOM 3077 C C . TRP A 1 381 ? -6.307 14.382 30.245 1.00 89.94 381 TRP A C 1
ATOM 3079 O O . TRP A 1 381 ? -6.540 13.179 30.198 1.00 89.94 381 TRP A O 1
ATOM 3089 N N . ARG A 1 382 ? -7.088 15.273 29.626 1.00 91.31 382 ARG A N 1
ATOM 3090 C CA . ARG A 1 382 ? -8.189 14.882 28.730 1.00 91.31 382 ARG A CA 1
ATOM 3091 C C . ARG A 1 382 ? -7.740 14.991 27.280 1.00 91.31 382 ARG A C 1
ATOM 3093 O O . ARG A 1 382 ? -7.238 16.035 26.866 1.00 91.31 382 ARG A O 1
ATOM 3100 N N . ILE A 1 383 ? -7.966 13.945 26.493 1.00 90.38 383 ILE A N 1
ATOM 3101 C CA . ILE A 1 383 ? -7.690 13.978 25.055 1.00 90.38 383 ILE A CA 1
ATOM 3102 C C . ILE A 1 383 ? -8.850 14.686 24.351 1.00 90.38 383 ILE A C 1
ATOM 3104 O O . ILE A 1 383 ? -9.944 14.142 24.248 1.00 90.38 383 ILE A O 1
ATOM 3108 N N . TYR A 1 384 ? -8.630 15.903 23.857 1.00 87.00 384 TYR A N 1
ATOM 3109 C CA . TYR A 1 384 ? -9.676 16.679 23.169 1.00 87.00 384 TYR A CA 1
ATOM 3110 C C . TYR A 1 384 ? -9.761 16.410 21.670 1.00 87.00 384 TYR A C 1
ATOM 3112 O O . TYR A 1 384 ? -10.822 16.555 21.070 1.00 87.00 384 TYR A O 1
ATOM 3120 N N . ARG A 1 385 ? -8.637 16.056 21.050 1.00 85.75 385 ARG A N 1
ATOM 3121 C CA . ARG A 1 385 ? -8.548 15.805 19.614 1.00 85.75 385 ARG A CA 1
ATOM 3122 C C . ARG A 1 385 ? -7.362 14.907 19.317 1.00 85.75 385 ARG A C 1
ATOM 3124 O O . ARG A 1 385 ? -6.335 14.993 19.987 1.00 85.75 385 ARG A O 1
ATOM 3131 N N . ILE A 1 386 ? -7.503 14.092 18.283 1.00 80.19 386 ILE A N 1
ATOM 3132 C CA . ILE A 1 386 ? -6.395 13.368 17.672 1.00 80.19 386 ILE A CA 1
ATOM 3133 C C . ILE A 1 386 ? -6.195 14.019 16.312 1.00 80.19 386 ILE A C 1
ATOM 3135 O O . ILE A 1 386 ? -7.006 13.843 15.407 1.00 80.19 386 ILE A O 1
ATOM 3139 N N . GLU A 1 387 ? -5.146 14.823 16.190 1.00 79.19 387 GLU A N 1
ATOM 3140 C CA . GLU A 1 387 ? -4.728 15.331 14.890 1.00 79.19 387 GLU A CA 1
ATOM 3141 C C . GLU A 1 387 ? -3.809 14.284 14.267 1.00 79.19 387 GLU A C 1
ATOM 3143 O O . GLU A 1 387 ? -2.811 13.871 14.867 1.00 79.19 387 GLU A O 1
ATOM 3148 N N . LEU A 1 388 ? -4.152 13.823 13.062 1.00 68.69 388 LEU A N 1
ATOM 3149 C CA . LEU A 1 388 ? -3.156 13.160 12.234 1.00 68.69 388 LEU A CA 1
ATOM 3150 C C . LEU A 1 388 ? -2.045 14.190 12.010 1.00 68.69 388 LEU A C 1
ATOM 3152 O O . LEU A 1 388 ? -2.370 15.319 11.626 1.00 68.69 388 LEU A O 1
ATOM 3156 N N . PRO A 1 389 ? -0.765 13.850 12.263 1.00 61.22 389 PRO A N 1
ATOM 3157 C CA . PRO A 1 389 ? 0.322 14.717 11.851 1.00 61.22 389 PRO A CA 1
ATOM 3158 C C . PRO A 1 389 ? 0.068 15.031 10.384 1.00 61.22 389 PRO A C 1
ATOM 3160 O O . PRO A 1 389 ? -0.043 14.098 9.581 1.00 61.22 389 PRO A O 1
ATOM 3163 N N . LYS A 1 390 ? -0.103 16.317 10.044 1.00 65.62 390 LYS A N 1
ATOM 3164 C CA . LYS A 1 390 ? -0.052 16.715 8.638 1.00 65.62 390 LYS A CA 1
ATOM 3165 C C . LYS A 1 390 ? 1.226 16.085 8.121 1.00 65.62 390 LYS A C 1
ATOM 3167 O O . LYS A 1 390 ? 2.250 16.232 8.787 1.00 65.62 390 LYS A O 1
ATOM 3172 N N . ALA A 1 391 ? 1.140 15.308 7.040 1.00 57.12 391 ALA A N 1
ATOM 3173 C CA . ALA A 1 391 ? 2.333 14.781 6.407 1.00 57.12 391 ALA A CA 1
ATOM 3174 C C . ALA A 1 391 ? 3.224 15.999 6.189 1.00 57.12 391 ALA A C 1
ATOM 3176 O O . ALA A 1 391 ? 2.868 16.880 5.407 1.00 57.12 391 ALA A O 1
ATOM 3177 N N . GLU A 1 392 ? 4.280 16.133 6.993 1.00 47.66 392 GLU A N 1
ATOM 3178 C CA . GLU A 1 392 ? 5.256 17.180 6.788 1.00 47.66 392 GLU A CA 1
ATOM 3179 C C . GLU A 1 392 ? 5.834 16.813 5.435 1.00 47.66 392 GLU A C 1
ATOM 3181 O O . GLU A 1 392 ? 6.616 15.865 5.326 1.00 47.66 392 GLU A O 1
ATOM 3186 N N . ALA A 1 393 ? 5.311 17.455 4.383 1.00 49.62 393 ALA A N 1
ATOM 3187 C CA . ALA A 1 393 ? 5.846 17.349 3.046 1.00 49.62 393 ALA A CA 1
ATOM 3188 C C . ALA A 1 393 ? 7.339 17.511 3.251 1.00 49.62 393 ALA A C 1
ATOM 3190 O O . ALA A 1 393 ? 7.749 18.494 3.864 1.00 49.62 393 ALA A O 1
ATOM 3191 N N . SER A 1 394 ? 8.099 16.471 2.906 1.00 48.56 394 SER A N 1
ATOM 3192 C CA . SER A 1 394 ? 9.514 16.323 3.218 1.00 48.56 394 SER A CA 1
ATOM 3193 C C . SER A 1 394 ? 10.294 17.439 2.523 1.00 48.56 394 SER A C 1
ATOM 3195 O O . SER A 1 394 ? 11.005 17.230 1.546 1.00 48.56 394 SER A O 1
ATOM 3197 N N . THR A 1 395 ? 10.175 18.669 3.013 1.00 46.62 395 THR A N 1
ATOM 3198 C CA . THR A 1 395 ? 10.951 19.829 2.617 1.00 46.62 395 THR A CA 1
ATOM 3199 C C . THR A 1 395 ? 12.264 19.728 3.363 1.00 46.62 395 THR A C 1
ATOM 3201 O O . THR A 1 395 ? 12.675 20.609 4.109 1.00 46.62 395 THR A O 1
ATOM 3204 N N . ARG A 1 396 ? 12.972 18.625 3.118 1.00 43.44 396 ARG A N 1
ATOM 3205 C CA . ARG A 1 396 ? 14.406 18.515 3.334 1.00 43.44 396 ARG A CA 1
ATOM 3206 C C . ARG A 1 396 ? 15.140 19.175 2.164 1.00 43.44 396 ARG A C 1
ATOM 3208 O O . ARG A 1 396 ? 16.128 18.651 1.667 1.00 43.44 396 ARG A O 1
ATOM 3215 N N . ARG A 1 397 ? 14.714 20.372 1.749 1.00 43.44 397 ARG A N 1
ATOM 3216 C CA . ARG A 1 397 ? 15.663 21.318 1.165 1.00 43.44 397 ARG A CA 1
ATOM 3217 C C . ARG A 1 397 ? 16.388 21.943 2.343 1.00 43.44 397 ARG A C 1
ATOM 3219 O O . ARG A 1 397 ? 15.900 22.878 2.967 1.00 43.44 397 ARG A O 1
ATOM 3226 N N . ARG A 1 398 ? 17.542 21.362 2.685 1.00 44.31 398 ARG A N 1
ATOM 3227 C CA . ARG A 1 398 ? 18.540 22.054 3.503 1.00 44.31 398 ARG A CA 1
ATOM 3228 C C . ARG A 1 398 ? 18.725 23.449 2.891 1.00 44.31 398 ARG A C 1
ATOM 3230 O O . ARG A 1 398 ? 19.025 23.505 1.698 1.00 44.31 398 ARG A O 1
ATOM 3237 N N . PRO A 1 399 ? 18.560 24.549 3.642 1.00 48.12 399 PRO A N 1
ATOM 3238 C CA . PRO A 1 399 ? 19.051 25.830 3.168 1.00 48.12 399 PRO A CA 1
ATOM 3239 C C . PRO A 1 399 ? 20.552 25.663 2.922 1.00 48.12 399 PRO A C 1
ATOM 3241 O O . PRO A 1 399 ? 21.297 25.255 3.815 1.00 48.12 399 PRO A O 1
ATOM 3244 N N . SER A 1 400 ? 20.977 25.889 1.682 1.00 50.22 400 SER A N 1
ATOM 3245 C CA . SER A 1 400 ? 22.385 25.983 1.324 1.00 50.22 400 SER A CA 1
ATOM 3246 C C . SER A 1 400 ? 23.009 27.065 2.199 1.00 50.22 400 SER A C 1
ATOM 3248 O O . SER A 1 400 ? 22.665 28.240 2.085 1.00 50.22 400 SER A O 1
ATOM 3250 N N . THR A 1 401 ? 23.893 26.667 3.107 1.00 50.62 401 THR A N 1
ATOM 3251 C CA . THR A 1 401 ? 24.705 27.581 3.902 1.00 50.62 401 THR A CA 1
ATOM 3252 C C . THR A 1 401 ? 25.704 28.260 2.972 1.00 50.62 401 THR A C 1
ATOM 3254 O O . THR A 1 401 ? 26.798 27.746 2.753 1.00 50.62 401 THR A O 1
ATOM 3257 N N . SER A 1 402 ? 25.327 29.398 2.393 1.00 50.28 402 SER A N 1
ATOM 3258 C CA . SER A 1 402 ? 26.292 30.351 1.857 1.00 50.28 402 SER A CA 1
ATOM 3259 C C . SER A 1 402 ? 27.006 31.008 3.038 1.00 50.28 402 SER A C 1
ATOM 3261 O O . SER A 1 402 ? 26.383 31.685 3.858 1.00 50.28 402 SER A O 1
ATOM 3263 N N . SER A 1 403 ? 28.304 30.752 3.145 1.00 44.88 403 SER A N 1
ATOM 3264 C CA . SER A 1 403 ? 29.219 31.300 4.143 1.00 44.88 403 SER A CA 1
ATOM 3265 C C . SER A 1 403 ? 29.185 32.836 4.174 1.00 44.88 403 SER A C 1
ATOM 3267 O O . SER A 1 403 ? 29.328 33.452 3.118 1.00 44.88 403 SER A O 1
ATOM 3269 N N . PRO A 1 404 ? 29.083 33.486 5.347 1.00 52.34 404 PRO A N 1
ATOM 3270 C CA . PRO A 1 404 ? 29.412 34.897 5.470 1.00 52.34 404 PRO A CA 1
ATOM 3271 C C . PRO A 1 404 ? 30.933 35.057 5.575 1.00 52.34 404 PRO A C 1
ATOM 3273 O O . PRO A 1 404 ? 31.584 34.521 6.474 1.00 52.34 404 PRO A O 1
ATOM 3276 N N . THR A 1 405 ? 31.499 35.798 4.629 1.00 46.81 405 THR A N 1
ATOM 3277 C CA . THR A 1 405 ? 32.874 36.291 4.670 1.00 46.81 405 THR A CA 1
ATOM 3278 C C . THR A 1 405 ? 33.093 37.194 5.881 1.00 46.81 405 THR A C 1
ATOM 3280 O O . THR A 1 405 ? 32.310 38.095 6.171 1.00 46.81 405 THR A O 1
ATOM 3283 N N . THR A 1 406 ? 34.202 36.930 6.558 1.00 46.19 406 THR A N 1
ATOM 3284 C CA . THR A 1 406 ? 34.806 37.658 7.673 1.00 46.19 406 THR A CA 1
ATOM 3285 C C . THR A 1 406 ? 35.024 39.150 7.408 1.00 46.19 406 THR A C 1
ATOM 3287 O O . THR A 1 406 ? 35.660 39.508 6.418 1.00 46.19 406 THR A O 1
ATOM 3290 N N . SER A 1 407 ? 34.661 39.997 8.375 1.00 38.97 407 SER A N 1
ATOM 3291 C CA . SER A 1 407 ? 35.317 41.290 8.612 1.00 38.97 407 SER A CA 1
ATOM 3292 C C . SER A 1 407 ? 35.375 41.628 10.113 1.00 38.97 407 SER A C 1
ATOM 3294 O O . SER A 1 407 ? 34.401 41.992 10.757 1.00 38.97 407 SER A O 1
ATOM 3296 N N . THR A 1 408 ? 36.570 41.404 10.660 1.00 37.31 408 THR A N 1
ATOM 3297 C CA . THR A 1 408 ? 37.383 42.302 11.499 1.00 37.31 408 THR A CA 1
ATOM 3298 C C . THR A 1 408 ? 36.711 43.201 12.554 1.00 37.31 408 THR A C 1
ATOM 3300 O O . THR A 1 408 ? 36.225 44.287 12.266 1.00 37.31 408 THR A O 1
ATOM 3303 N N . THR A 1 409 ? 36.840 42.760 13.809 1.00 39.00 409 THR A N 1
ATOM 3304 C CA . THR A 1 409 ? 37.470 43.440 14.964 1.00 39.00 409 THR A CA 1
ATOM 3305 C C . THR A 1 409 ? 37.421 44.976 15.069 1.00 39.00 409 THR A C 1
ATOM 3307 O O . THR A 1 409 ? 38.173 45.650 14.377 1.00 39.00 409 THR A O 1
ATOM 3310 N N . THR A 1 410 ? 36.759 45.495 16.112 1.00 40.44 410 THR A N 1
ATOM 3311 C CA . THR A 1 410 ? 37.368 46.414 17.104 1.00 40.44 410 THR A CA 1
ATOM 3312 C C . THR A 1 410 ? 36.639 46.335 18.452 1.00 40.44 410 THR A C 1
ATOM 3314 O O . THR A 1 410 ? 35.417 46.277 18.539 1.00 40.44 410 THR A O 1
ATOM 3317 N N . ALA A 1 411 ? 37.438 46.277 19.517 1.00 41.69 411 ALA A N 1
ATOM 3318 C CA . ALA A 1 411 ? 37.035 46.216 20.916 1.00 41.69 411 ALA A CA 1
ATOM 3319 C C . ALA A 1 411 ? 36.737 47.613 21.480 1.00 41.69 411 ALA A C 1
ATOM 3321 O O . ALA A 1 411 ? 37.415 48.559 21.091 1.00 41.69 411 ALA A O 1
ATOM 3322 N N . THR A 1 412 ? 35.835 47.733 22.464 1.00 40.44 412 THR A N 1
ATOM 3323 C CA . THR A 1 412 ? 35.918 48.735 23.552 1.00 40.44 412 THR A CA 1
ATOM 3324 C C . THR A 1 412 ? 35.062 48.305 24.758 1.00 40.44 412 THR A C 1
ATOM 3326 O O . THR A 1 412 ? 33.839 48.306 24.716 1.00 40.44 412 THR A O 1
ATOM 3329 N N . THR A 1 413 ? 35.762 47.897 25.818 1.00 45.53 413 THR A N 1
ATOM 3330 C CA . THR A 1 413 ? 35.573 48.174 27.255 1.00 45.53 413 THR A CA 1
ATOM 3331 C C . THR A 1 413 ? 34.249 48.782 27.752 1.00 45.53 413 THR A C 1
ATOM 3333 O O . THR A 1 413 ? 33.936 49.923 27.430 1.00 45.53 413 THR A O 1
ATOM 3336 N N . SER A 1 414 ? 33.583 48.119 28.708 1.00 39.62 414 SER A N 1
ATOM 3337 C CA . SER A 1 414 ? 33.307 48.662 30.063 1.00 39.62 414 SER A CA 1
ATOM 3338 C C . SER A 1 414 ? 32.433 47.722 30.915 1.00 39.62 414 SER A C 1
ATOM 3340 O O . SER A 1 414 ? 31.419 47.197 30.470 1.00 39.62 414 SER A O 1
ATOM 3342 N N . ALA A 1 415 ? 32.868 47.509 32.160 1.00 46.41 415 ALA A N 1
ATOM 3343 C CA . ALA A 1 415 ? 32.101 46.936 33.275 1.00 46.41 415 ALA A CA 1
ATOM 3344 C C . ALA A 1 415 ? 31.122 48.010 33.845 1.00 46.41 415 ALA A C 1
ATOM 3346 O O . ALA A 1 415 ? 31.275 49.168 33.446 1.00 46.41 415 ALA A O 1
ATOM 3347 N N . PRO A 1 416 ? 30.169 47.731 34.776 1.00 59.41 416 PRO A N 1
ATOM 3348 C CA . PRO A 1 416 ? 30.501 47.234 36.118 1.00 59.41 416 PRO A CA 1
ATOM 3349 C C . PRO A 1 416 ? 29.472 46.319 36.832 1.00 59.41 416 PRO A C 1
ATOM 3351 O O . PRO A 1 416 ? 28.333 46.109 36.431 1.00 59.41 416 PRO A O 1
ATOM 3354 N N . SER A 1 417 ? 29.977 45.818 37.958 1.00 47.12 417 SER A N 1
ATOM 3355 C CA . SER A 1 417 ? 29.383 45.179 39.137 1.00 47.12 417 SER A CA 1
ATOM 3356 C C . SER A 1 417 ? 27.997 45.640 39.619 1.00 47.12 417 SER A C 1
ATOM 3358 O O . SER A 1 417 ? 27.735 46.837 39.711 1.00 47.12 417 SER A O 1
ATOM 3360 N N . GLY A 1 418 ? 27.214 44.687 40.143 1.00 42.66 418 GLY A N 1
ATOM 3361 C CA . GLY A 1 418 ? 26.073 44.918 41.038 1.00 42.66 418 GLY A CA 1
ATOM 3362 C C . GLY A 1 418 ? 25.783 43.688 41.913 1.00 42.66 418 GLY A C 1
ATOM 3363 O O . GLY A 1 418 ? 25.697 42.573 41.414 1.00 42.66 418 GLY A O 1
ATOM 3364 N N . THR A 1 419 ? 25.714 43.907 43.222 1.00 50.00 419 THR A N 1
ATOM 3365 C CA . THR A 1 419 ? 25.650 42.967 44.359 1.00 50.00 419 THR A CA 1
ATOM 3366 C C . THR A 1 419 ? 24.276 42.303 44.585 1.00 50.00 419 THR A C 1
ATOM 3368 O O . THR A 1 419 ? 23.274 42.773 44.049 1.00 50.00 419 THR A O 1
ATOM 3371 N N . PRO A 1 420 ? 24.180 41.246 45.427 1.00 56.31 420 PRO A N 1
ATOM 3372 C CA . PRO A 1 420 ? 22.908 40.634 45.814 1.00 56.31 420 PRO A CA 1
ATOM 3373 C C . PRO A 1 420 ? 22.337 41.285 47.087 1.00 56.31 420 PRO A C 1
ATOM 3375 O O . PRO A 1 420 ? 23.060 41.474 48.067 1.00 56.31 420 PRO A O 1
ATOM 3378 N N . SER A 1 421 ? 21.033 41.584 47.106 1.00 51.06 421 SER A N 1
ATOM 3379 C CA . SER A 1 421 ? 20.325 42.008 48.320 1.00 51.06 421 SER A CA 1
ATOM 3380 C C . SER A 1 421 ? 19.328 40.945 48.789 1.00 51.06 421 SER A C 1
ATOM 3382 O O . SER A 1 421 ? 18.407 40.515 48.099 1.00 51.06 421 SER A O 1
ATOM 3384 N N . THR A 1 422 ? 19.558 40.505 50.018 1.00 51.62 422 THR A N 1
ATOM 3385 C CA . THR A 1 422 ? 18.635 39.789 50.893 1.00 51.62 422 THR A CA 1
ATOM 3386 C C . THR A 1 422 ? 17.450 40.675 51.283 1.00 51.62 422 THR A C 1
ATOM 3388 O O . THR A 1 422 ? 17.671 41.776 51.782 1.00 51.62 422 THR A O 1
ATOM 3391 N N . SER A 1 423 ? 16.212 40.168 51.219 1.00 50.53 423 SER A N 1
ATOM 3392 C CA . SER A 1 423 ? 15.157 40.626 52.136 1.00 50.53 423 SER A CA 1
ATOM 3393 C C . SER A 1 423 ? 14.090 39.565 52.421 1.00 50.53 423 SER A C 1
ATOM 3395 O O . SER A 1 423 ? 13.198 39.255 51.640 1.00 50.53 423 SER A O 1
ATOM 3397 N N . ARG A 1 424 ? 14.250 39.038 53.627 1.00 47.22 424 ARG A N 1
ATOM 3398 C CA . ARG A 1 424 ? 13.324 38.394 54.555 1.00 47.22 424 ARG A CA 1
ATOM 3399 C C . ARG A 1 424 ? 11.991 39.159 54.688 1.00 47.22 424 ARG A C 1
ATOM 3401 O O . ARG A 1 424 ? 12.004 40.322 55.077 1.00 47.22 424 ARG A O 1
ATOM 3408 N N . ARG A 1 425 ? 10.837 38.486 54.561 1.00 51.44 425 ARG A N 1
ATOM 3409 C CA . ARG A 1 425 ? 9.643 38.864 55.342 1.00 51.44 425 ARG A CA 1
ATOM 3410 C C . ARG A 1 425 ? 8.772 37.663 55.704 1.00 51.44 425 ARG A C 1
ATOM 3412 O O . ARG A 1 425 ? 8.498 36.775 54.912 1.00 51.44 425 ARG A O 1
ATOM 3419 N N . SER A 1 426 ? 8.431 37.668 56.979 1.00 49.31 426 SER A N 1
ATOM 3420 C CA . SER A 1 426 ? 7.746 36.682 57.797 1.00 49.31 426 SER A CA 1
ATOM 3421 C C . SER A 1 426 ? 6.222 36.833 57.793 1.00 49.31 426 SER A C 1
ATOM 3423 O O . SER A 1 426 ? 5.749 37.959 57.689 1.00 49.31 426 SER A O 1
ATOM 3425 N N . ARG A 1 427 ? 5.546 35.719 58.130 1.00 49.09 427 ARG A N 1
ATOM 3426 C CA . ARG A 1 427 ? 4.321 35.580 58.957 1.00 49.09 427 ARG A CA 1
ATOM 3427 C C . ARG A 1 427 ? 3.056 36.353 58.540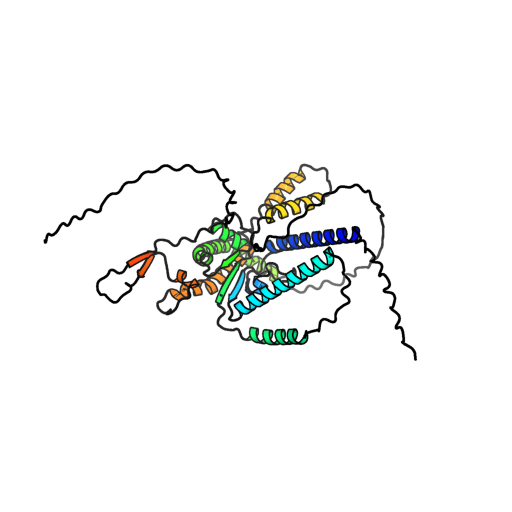 1.00 49.09 427 ARG A C 1
ATOM 3429 O O .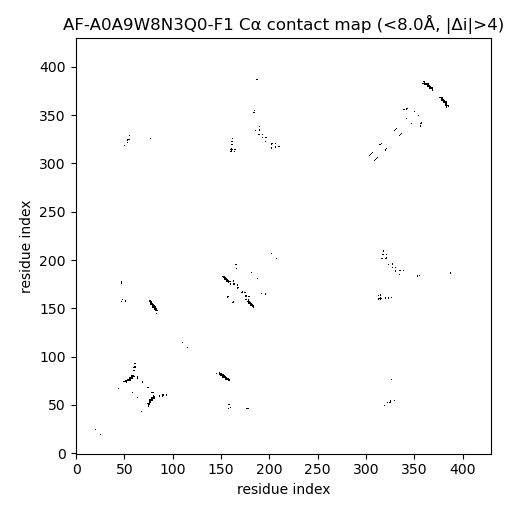 ARG A 1 427 ? 3.034 37.571 58.626 1.00 49.09 427 ARG A O 1
ATOM 3436 N N . ALA A 1 428 ? 1.946 35.625 58.399 1.00 48.72 428 ALA A N 1
ATOM 3437 C CA . ALA A 1 428 ? 0.874 35.640 59.404 1.00 48.72 428 ALA A CA 1
ATOM 3438 C C . ALA A 1 428 ? -0.129 34.497 59.176 1.00 48.72 428 ALA A C 1
ATOM 3440 O O . ALA A 1 428 ? -0.443 34.128 58.052 1.00 48.72 428 ALA A O 1
ATOM 3441 N N . SER A 1 429 ? -0.566 33.956 60.303 1.00 58.06 429 SER A N 1
ATOM 3442 C CA . SER A 1 429 ? -1.648 33.012 60.551 1.00 58.06 429 SER A CA 1
ATOM 3443 C C . SER A 1 429 ? -3.035 33.602 60.291 1.00 58.06 429 SER A C 1
ATOM 3445 O O . SER A 1 429 ? -3.257 34.783 60.563 1.00 58.06 429 SER A O 1
ATOM 3447 N N . GLY A 1 430 ? -3.955 32.726 59.895 1.00 55.78 430 GLY A N 1
ATOM 3448 C CA . GLY A 1 430 ? -5.406 32.836 60.011 1.00 55.78 430 GLY A CA 1
ATOM 3449 C C . GLY A 1 430 ? -5.961 31.426 60.050 1.00 55.78 430 GLY A C 1
ATOM 3450 O O . GLY A 1 430 ? -5.670 30.703 59.072 1.00 55.78 430 GLY A O 1
#

pLDDT: mean 71.69, std 20.4, range [34.44, 98.44]

Mean predicted aligned error: 16.2 Å

Solvent-accessible surface area (backbone atoms only — not comparable to full-atom values): 28077 Å² total; per-residue (Å²): 137,86,86,84,82,83,80,85,77,80,81,74,81,75,76,79,74,78,77,74,76,56,66,66,58,56,51,52,48,53,53,51,52,52,50,50,51,51,52,50,50,54,49,54,57,49,61,57,71,50,87,50,44,56,44,80,41,81,31,53,68,66,62,59,67,52,83,71,70,58,96,88,49,87,53,49,21,29,40,33,33,46,42,44,96,54,42,69,56,48,49,53,49,51,54,50,48,51,53,49,53,50,51,50,49,52,49,50,52,48,50,66,75,67,57,74,75,82,68,70,81,69,84,68,76,84,78,54,73,66,60,55,58,54,50,53,55,57,48,60,63,60,62,79,68,76,78,86,66,72,44,78,47,35,39,32,43,48,35,48,30,56,36,43,55,53,26,62,77,67,72,51,86,88,57,52,73,58,70,46,74,44,52,64,69,38,60,67,63,64,72,45,42,68,59,54,48,53,52,41,51,57,38,46,75,73,34,47,76,57,52,59,50,53,57,55,63,66,64,68,74,75,68,90,73,86,77,76,89,78,89,77,82,89,77,88,83,87,84,89,81,89,81,90,82,87,89,84,87,85,87,87,89,83,92,76,93,76,83,94,78,84,80,92,69,71,99,77,78,88,79,66,65,68,60,56,56,57,52,55,50,54,58,57,61,74,68,56,79,92,64,98,50,78,66,62,52,57,53,50,49,48,52,45,42,61,61,64,72,44,63,66,57,56,58,84,38,67,67,26,40,48,40,36,52,38,49,52,52,45,42,60,70,60,49,44,51,70,46,51,68,49,80,56,91,81,64,90,74,78,57,79,72,52,54,68,55,68,62,48,72,71,41,72,49,72,48,77,58,94,62,92,70,85,87,64,76,67,52,72,44,71,35,84,70,83,77,73,76,70,78,72,71,83,72,77,68,72,79,78,82,76,79,82,82,88,80,83,87,84,89,83,90,83,85,85,88,85,84,89,83,89,80,90,84,79,89,85,91,132

Radius of gyration: 34.84 Å; Cα contacts (8 Å, |Δi|>4): 258; chains: 1; bounding box: 116×76×111 Å

Secondary structure (DSSP, 8-state):
-PPP------------------HHHHHHHHHHHHHHHHHHHHHHHHHHHSPPEEEEEEE-HHHHH--S--TTSPPEEEEEEEE-TTHHHHHHHHHHHHHHHHHHHHHHHHHHHTT-------------THHHHHHHHHHHHHHTT--S--EEEEEEE--HHHHHHHHHHHT--S-TTS-EEEETT-HHHHHHHHHHHHHHHHHHHHHHHHHHHHHHHHHGGGS-------------------------------------------S----SHHHHHHHHHHHHHTTS---S-HHHHHHHHHHHHHHHTS----SSSHHHHHHHHHHHHHIIIIIHHHHHTTSSTT-S---GGGGGG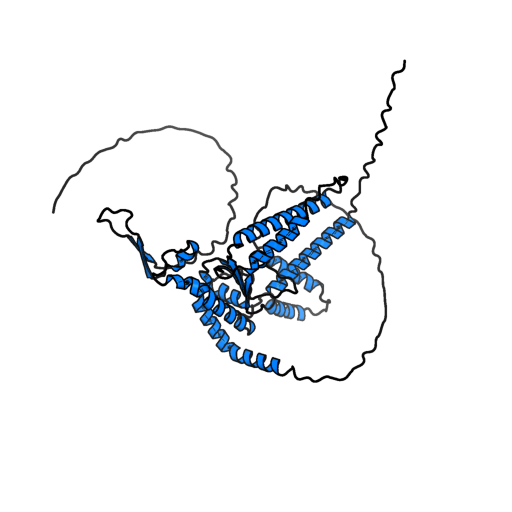G--TT-EEEE--SSS-S----EEEE----PPPP------------PPPP------------------------